Protein AF-0000000075628640 (afdb_homodimer)

Radius of gyration: 27.32 Å; Cα contacts (8 Å, |Δi|>4): 1263; chains: 2; bounding box: 45×86×62 Å

Organism: Aeropyrum pernix (strain ATCC 700893 / DSM 11879 / JCM 9820 / NBRC 100138 / K1) (NCBI:txid272557)

Nearest PDB structures (foldseek):
  4u9w-assembly4_D  TM=6.498E-01  e=2.658E-06  Homo sapiens
  9f5q-assembly2_B  TM=6.440E-01  e=1.172E-05  Trypanosoma brucei brucei TREU927
  9f5q-assembly1_A  TM=6.457E-01  e=1.411E-05  Trypanosoma brucei brucei TREU927
  4ua3-assembly2_B  TM=6.164E-01  e=1.502E-05  Schizosaccharomyces pombe 972h-
  4ua3-assembly1_A  TM=5.514E-01  e=2.315E-05  Schizosaccharomyces pombe 972h-

Solvent-accessible surface area (backbone atoms only — not comparable to full-atom values): 29531 Å² total; per-residue (Å²): 136,69,75,48,69,46,81,54,80,49,43,68,58,42,44,49,40,36,51,33,39,29,55,33,66,67,44,86,50,41,57,73,28,66,20,44,63,57,54,55,48,25,51,78,52,45,28,48,37,37,36,30,25,48,94,85,38,74,49,26,29,34,36,32,35,49,22,59,46,76,92,70,27,28,32,38,48,74,46,73,28,43,25,72,95,47,55,96,68,51,53,67,55,52,50,51,53,50,48,49,53,55,41,45,74,73,73,34,52,34,34,32,37,71,45,47,68,49,37,32,64,55,38,31,46,43,16,36,40,52,30,19,31,36,69,46,76,37,77,43,58,57,28,88,43,88,46,87,78,29,50,90,59,48,33,45,26,32,41,37,39,31,46,64,78,29,54,29,19,53,33,14,65,70,67,72,48,76,73,62,43,48,60,49,36,34,74,75,60,50,32,31,51,37,24,33,75,36,96,83,78,41,69,36,80,44,92,73,53,80,85,46,52,26,36,30,35,42,32,50,68,40,48,62,54,41,28,73,74,66,27,64,68,52,37,38,50,40,47,54,49,44,49,52,35,51,50,52,41,33,74,69,48,26,31,39,53,32,34,36,36,35,98,86,68,49,34,28,41,32,27,34,59,56,57,67,68,43,50,37,63,41,63,44,97,83,59,121,136,70,75,48,69,45,81,54,80,49,45,68,57,42,42,48,41,35,51,31,41,28,56,34,65,67,44,87,49,41,56,73,27,66,19,44,61,56,55,55,48,25,50,79,53,45,27,48,37,36,36,30,25,49,94,84,38,74,46,26,28,34,36,32,35,48,24,60,45,77,93,68,28,29,33,39,50,73,47,74,28,43,25,72,95,48,54,96,67,52,53,66,56,52,50,50,52,50,49,47,52,56,41,44,74,72,71,33,53,34,34,32,35,72,47,48,66,49,36,31,63,55,38,31,46,43,15,37,41,53,30,20,31,36,69,46,76,38,78,41,59,58,29,86,42,87,48,86,81,31,49,90,59,47,33,46,27,32,42,37,40,31,48,62,79,30,54,29,19,51,33,14,64,69,65,73,48,78,72,62,44,47,62,49,35,34,74,75,60,50,30,31,51,36,24,34,77,37,97,83,77,42,70,36,81,43,92,69,54,81,86,49,53,26,37,30,36,42,32,48,69,39,46,63,54,40,28,72,74,65,29,65,68,52,36,39,48,41,48,54,49,43,49,52,36,52,50,52,40,36,75,71,48,26,31,38,52,31,35,37,34,35,97,86,68,49,34,28,40,32,28,33,58,56,56,67,68,42,48,36,62,41,61,44,95,85,58,121

Structure (mmCIF, N/CA/C/O backbone):
data_AF-0000000075628640-model_v1
#
loop_
_entity.id
_entity.type
_entity.pdbx_description
1 polymer 'N-acetyltransferase domain-containing protein'
#
loop_
_atom_site.group_PDB
_atom_site.id
_atom_site.type_symbol
_atom_site.label_atom_id
_atom_site.label_alt_id
_atom_site.label_comp_id
_atom_site.label_asym_id
_atom_site.label_entity_id
_atom_site.label_seq_id
_atom_site.pdbx_PDB_ins_code
_atom_site.Cartn_x
_atom_site.Cartn_y
_atom_site.Cartn_z
_atom_site.occupancy
_atom_site.B_iso_or_equiv
_atom_site.auth_seq_id
_atom_site.auth_comp_id
_atom_site.auth_asym_id
_atom_site.auth_atom_id
_atom_site.pdbx_PDB_model_num
ATOM 1 N N . MET A 1 1 ? -14.461 -26.312 12.805 1 83.38 1 MET A N 1
ATOM 2 C CA . MET A 1 1 ? -13.898 -25.031 13.227 1 83.38 1 MET A CA 1
ATOM 3 C C . MET A 1 1 ? -14.531 -23.875 12.453 1 83.38 1 MET A C 1
ATOM 5 O O . MET A 1 1 ? -14.641 -23.922 11.227 1 83.38 1 MET A O 1
ATOM 9 N N . GLU A 1 2 ? -15.07 -22.953 13.195 1 91.81 2 GLU A N 1
ATOM 10 C CA . GLU A 1 2 ? -15.75 -21.844 12.539 1 91.81 2 GLU A CA 1
ATOM 11 C C . GLU A 1 2 ? -14.812 -20.656 12.336 1 91.81 2 GLU A C 1
ATOM 13 O O . GLU A 1 2 ? -14.148 -20.219 13.273 1 91.81 2 GLU A O 1
ATOM 18 N N . VAL A 1 3 ? -14.656 -20.266 11.133 1 96.94 3 VAL A N 1
ATOM 19 C CA . VAL A 1 3 ? -13.82 -19.125 10.781 1 96.94 3 VAL A CA 1
ATOM 20 C C . VAL A 1 3 ? -14.703 -17.906 10.469 1 96.94 3 VAL A C 1
ATOM 22 O O . VAL A 1 3 ? -15.617 -18 9.648 1 96.94 3 VAL A O 1
ATOM 25 N N . VAL A 1 4 ? -14.5 -16.828 11.18 1 97.81 4 VAL A N 1
ATOM 26 C CA . VAL A 1 4 ? -15.195 -15.578 10.906 1 97.81 4 VAL A CA 1
ATOM 27 C C . VAL A 1 4 ? -14.234 -14.586 10.25 1 97.81 4 VAL A C 1
ATOM 29 O O . VAL A 1 4 ? -13.156 -14.312 10.781 1 97.81 4 VAL A O 1
ATOM 32 N N . VAL A 1 5 ? -14.648 -14.086 9.117 1 98.62 5 VAL A N 1
ATOM 33 C CA . VAL A 1 5 ? -13.82 -13.102 8.422 1 98.62 5 VAL A CA 1
ATOM 34 C C . VAL A 1 5 ? -14.516 -11.75 8.406 1 98.62 5 VAL A C 1
ATOM 36 O O . VAL A 1 5 ? -15.711 -11.664 8.102 1 98.62 5 VAL A O 1
ATOM 39 N N . ARG A 1 6 ? -13.773 -10.68 8.734 1 97.88 6 ARG A N 1
ATOM 40 C CA . ARG A 1 6 ? -14.391 -9.359 8.672 1 97.88 6 ARG A CA 1
ATOM 41 C C . ARG A 1 6 ? -13.367 -8.289 8.328 1 97.88 6 ARG A C 1
ATOM 43 O O . ARG A 1 6 ? -12.156 -8.539 8.383 1 97.88 6 ARG A O 1
ATOM 50 N N . ARG A 1 7 ? -13.906 -7.125 8.016 1 98.38 7 ARG A N 1
ATOM 51 C CA . ARG A 1 7 ? -13.078 -5.957 7.73 1 98.38 7 ARG A CA 1
ATOM 52 C C . ARG A 1 7 ? -12.406 -5.441 9 1 98.38 7 ARG A C 1
ATOM 54 O O . ARG A 1 7 ? -13.016 -5.445 10.07 1 98.38 7 ARG A O 1
ATOM 61 N N . LEU A 1 8 ? -11.18 -5.059 8.805 1 98.44 8 LEU A N 1
ATOM 62 C CA . LEU A 1 8 ? -10.445 -4.441 9.906 1 98.44 8 LEU A CA 1
ATOM 63 C C . LEU A 1 8 ? -10.281 -2.941 9.672 1 98.44 8 LEU A C 1
ATOM 65 O O . LEU A 1 8 ? -10.008 -2.508 8.547 1 98.44 8 LEU A O 1
ATOM 69 N N . SER A 1 9 ? -10.484 -2.129 10.75 1 95.5 9 SER A N 1
ATOM 70 C CA . SER A 1 9 ? -10.258 -0.691 10.664 1 95.5 9 SER A CA 1
ATOM 71 C C . SER A 1 9 ? -9.656 -0.147 11.953 1 95.5 9 SER A C 1
ATOM 73 O O . SER A 1 9 ? -9.109 0.96 11.977 1 95.5 9 SER A O 1
ATOM 75 N N . ASP A 1 10 ? -9.734 -0.906 12.969 1 94.69 10 ASP A N 1
ATOM 76 C CA . ASP A 1 10 ? -9.219 -0.499 14.273 1 94.69 10 ASP A CA 1
ATOM 77 C C . ASP A 1 10 ? -7.695 -0.611 14.32 1 94.69 10 ASP A C 1
ATOM 79 O O . ASP A 1 10 ? -7.133 -1.646 13.961 1 94.69 10 ASP A O 1
ATOM 83 N N . PRO A 1 11 ? -7.02 0.416 14.812 1 93.62 11 PRO A N 1
ATOM 84 C CA . PRO A 1 11 ? -5.555 0.401 14.828 1 93.62 11 PRO A CA 1
ATOM 85 C C . PRO A 1 11 ? -4.98 -0.78 15.609 1 93.62 11 PRO A C 1
ATOM 87 O O . PRO A 1 11 ? -3.949 -1.335 15.219 1 93.62 11 PRO A O 1
ATOM 90 N N . VAL A 1 12 ? -5.594 -1.162 16.641 1 92.62 12 VAL A N 1
ATOM 91 C CA . VAL A 1 12 ? -5.113 -2.279 17.438 1 92.62 12 VAL A CA 1
ATOM 92 C C . VAL A 1 12 ? -5.207 -3.574 16.625 1 92.62 12 VAL A C 1
ATOM 94 O O . VAL A 1 12 ? -4.27 -4.375 16.625 1 92.62 12 VAL A O 1
ATOM 97 N N . GLU A 1 13 ? -6.336 -3.711 15.969 1 95.94 13 GLU A N 1
ATOM 98 C CA . GLU A 1 13 ? -6.516 -4.906 15.148 1 95.94 13 GLU A CA 1
ATOM 99 C C . GLU A 1 13 ? -5.562 -4.906 13.961 1 95.94 13 GLU A C 1
ATOM 101 O O . GLU A 1 13 ? -5.102 -5.965 13.523 1 95.94 13 GLU A O 1
ATOM 106 N N . LEU A 1 14 ? -5.316 -3.758 13.438 1 96.75 14 LEU A N 1
ATOM 107 C CA . LEU A 1 14 ? -4.383 -3.664 12.32 1 96.75 14 LEU A CA 1
ATOM 108 C C . LEU A 1 14 ? -2.975 -4.047 12.758 1 96.75 14 LEU A C 1
ATOM 110 O O . LEU A 1 14 ? -2.242 -4.699 12.008 1 96.75 14 LEU A O 1
ATOM 114 N N . GLU A 1 15 ? -2.604 -3.668 13.922 1 93.81 15 GLU A N 1
ATOM 115 C CA . GLU A 1 15 ? -1.326 -4.105 14.484 1 93.81 15 GLU A CA 1
ATOM 116 C C . GLU A 1 15 ? -1.285 -5.621 14.648 1 93.81 15 GLU A C 1
ATOM 118 O O . GLU A 1 15 ? -0.263 -6.25 14.375 1 93.81 15 GLU A O 1
ATOM 123 N N . GLU A 1 16 ? -2.385 -6.145 15.086 1 95.5 16 GLU A N 1
ATOM 124 C CA . GLU A 1 16 ? -2.473 -7.594 15.219 1 95.5 16 GLU A CA 1
ATOM 125 C C . GLU A 1 16 ? -2.322 -8.281 13.859 1 95.5 16 GLU A C 1
ATOM 127 O O . GLU A 1 16 ? -1.689 -9.336 13.758 1 95.5 16 GLU A O 1
ATOM 132 N N . ALA A 1 17 ? -2.936 -7.711 12.875 1 97 17 ALA A N 1
ATOM 133 C CA . ALA A 1 17 ? -2.822 -8.266 11.531 1 97 17 ALA A CA 1
ATOM 134 C C . ALA A 1 17 ? -1.366 -8.312 11.078 1 97 17 ALA A C 1
ATOM 136 O O . ALA A 1 17 ? -0.948 -9.273 10.422 1 97 17 ALA A O 1
ATOM 137 N N . VAL A 1 18 ? -0.609 -7.281 11.414 1 94.81 18 VAL A N 1
ATOM 138 C CA . VAL A 1 18 ? 0.812 -7.242 11.078 1 94.81 18 VAL A CA 1
ATOM 139 C C . VAL A 1 18 ? 1.533 -8.406 11.758 1 94.81 18 VAL A C 1
ATOM 141 O O . VAL A 1 18 ? 2.33 -9.102 11.125 1 94.81 18 VAL A O 1
ATOM 144 N N . GLU A 1 19 ? 1.221 -8.641 12.992 1 93.69 19 GLU A N 1
ATOM 145 C CA . GLU A 1 19 ? 1.833 -9.742 13.727 1 93.69 19 GLU A CA 1
ATOM 146 C C . GLU A 1 19 ? 1.455 -11.094 13.125 1 93.69 19 GLU A C 1
ATOM 148 O O . GLU A 1 19 ? 2.275 -12.008 13.078 1 93.69 19 GLU A O 1
ATOM 153 N N . VAL A 1 20 ? 0.235 -11.188 12.719 1 95.75 20 VAL A N 1
ATOM 154 C CA . VAL A 1 20 ? -0.221 -12.406 12.07 1 95.75 20 VAL A CA 1
ATOM 155 C C . VAL A 1 20 ? 0.591 -12.648 10.797 1 95.75 20 VAL A C 1
ATOM 157 O O . VAL A 1 20 ? 1.034 -13.773 10.539 1 95.75 20 VAL A O 1
ATOM 160 N N . HIS A 1 21 ? 0.769 -11.602 10 1 93.94 21 HIS A N 1
ATOM 161 C CA . HIS A 1 21 ? 1.575 -11.734 8.789 1 93.94 21 HIS A CA 1
ATOM 162 C C . HIS A 1 21 ? 3.012 -12.117 9.125 1 93.94 21 HIS A C 1
ATOM 164 O O . HIS A 1 21 ? 3.613 -12.953 8.438 1 93.94 21 HIS A O 1
ATOM 170 N N . ALA A 1 22 ? 3.537 -11.516 10.164 1 91.12 22 ALA A N 1
ATOM 171 C CA . ALA A 1 22 ? 4.895 -11.852 10.594 1 91.12 22 ALA A CA 1
ATOM 172 C C . ALA A 1 22 ? 5.008 -13.328 10.945 1 91.12 22 ALA A C 1
ATOM 174 O O . ALA A 1 22 ? 5.957 -14.008 10.531 1 91.12 22 ALA A O 1
ATOM 175 N N . ARG A 1 23 ? 4.039 -13.828 11.648 1 89.88 23 ARG A N 1
ATOM 176 C CA . ARG A 1 23 ? 4.039 -15.234 12.062 1 89.88 23 ARG A CA 1
ATOM 177 C C . ARG A 1 23 ? 3.795 -16.156 10.867 1 89.88 23 ARG A C 1
ATOM 179 O O . ARG A 1 23 ? 4.375 -17.234 10.789 1 89.88 23 ARG A O 1
ATOM 186 N N . ALA A 1 24 ? 2.932 -15.766 10.008 1 88.25 24 ALA A N 1
ATOM 187 C CA . ALA A 1 24 ? 2.555 -16.578 8.859 1 88.25 24 ALA A CA 1
ATOM 188 C C . ALA A 1 24 ? 3.746 -16.797 7.93 1 88.25 24 ALA A C 1
ATOM 190 O O . ALA A 1 24 ? 3.895 -17.875 7.348 1 88.25 24 ALA A O 1
ATOM 191 N N . TRP A 1 25 ? 4.566 -15.812 7.824 1 76.94 25 TRP A N 1
ATOM 192 C CA . TRP A 1 25 ? 5.637 -15.898 6.84 1 76.94 25 TRP A CA 1
ATOM 193 C C . TRP A 1 25 ? 6.977 -16.188 7.512 1 76.94 25 TRP A C 1
ATOM 195 O O . TRP A 1 25 ? 8.008 -16.266 6.844 1 76.94 25 TRP A O 1
ATOM 205 N N . GLY A 1 26 ? 6.84 -16.5 8.766 1 67.75 26 GLY A N 1
ATOM 206 C CA . GLY A 1 26 ? 8.016 -16.922 9.5 1 67.75 26 GLY A CA 1
ATOM 207 C C . GLY A 1 26 ? 9.094 -15.859 9.562 1 67.75 26 GLY A C 1
ATOM 208 O O . GLY A 1 26 ? 10.281 -16.172 9.688 1 67.75 26 GLY A O 1
ATOM 209 N N . SER A 1 27 ? 8.75 -14.68 9.195 1 60.69 27 SER A N 1
ATOM 210 C CA . SER A 1 27 ? 9.789 -13.664 9.055 1 60.69 27 SER A CA 1
ATOM 211 C C . SER A 1 27 ? 10.172 -13.07 10.406 1 60.69 27 SER A C 1
ATOM 213 O O . SER A 1 27 ? 9.305 -12.688 11.195 1 60.69 27 SER A O 1
ATOM 215 N N . ARG A 1 28 ? 11.312 -13.438 10.789 1 61.5 28 ARG A N 1
ATOM 216 C CA . ARG A 1 28 ? 11.875 -12.727 11.93 1 61.5 28 ARG A CA 1
ATOM 217 C C . ARG A 1 28 ? 12.375 -11.352 11.523 1 61.5 28 ARG A C 1
ATOM 219 O O . ARG A 1 28 ? 12.766 -10.547 12.383 1 61.5 28 ARG A O 1
ATOM 226 N N . ASP A 1 29 ? 12.258 -11.188 10.25 1 69.31 29 ASP A N 1
ATOM 227 C CA . ASP A 1 29 ? 12.727 -9.898 9.75 1 69.31 29 ASP A CA 1
ATOM 228 C C . ASP A 1 29 ? 11.547 -9 9.367 1 69.31 29 ASP A C 1
ATOM 230 O O . ASP A 1 29 ? 10.898 -9.227 8.344 1 69.31 29 ASP A O 1
ATOM 234 N N . TYR A 1 30 ? 11.312 -8.102 10.125 1 74.19 30 TYR A N 1
ATOM 235 C CA . TYR A 1 30 ? 10.195 -7.188 9.938 1 74.19 30 TYR A CA 1
ATOM 236 C C . T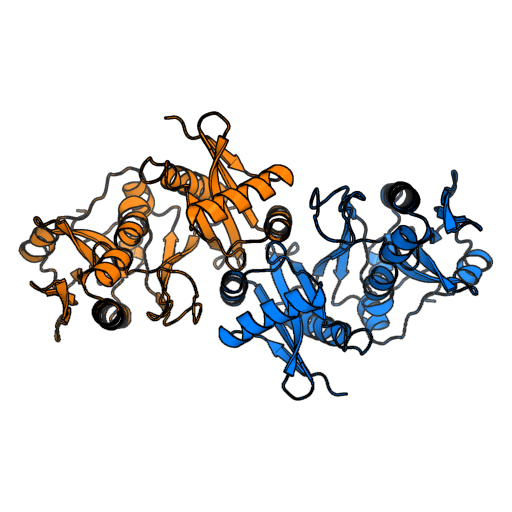YR A 1 30 ? 10.391 -6.324 8.695 1 74.19 30 TYR A C 1
ATOM 238 O O . TYR A 1 30 ? 9.461 -5.656 8.242 1 74.19 30 TYR A O 1
ATOM 246 N N . ARG A 1 31 ? 11.492 -6.496 8.039 1 78 31 ARG A N 1
ATOM 247 C CA . ARG A 1 31 ? 11.758 -5.801 6.781 1 78 31 ARG A CA 1
ATOM 248 C C . ARG A 1 31 ? 10.859 -6.32 5.664 1 78 31 ARG A C 1
ATOM 250 O O . ARG A 1 31 ? 10.711 -5.676 4.625 1 78 31 ARG A O 1
ATOM 257 N N . GLU A 1 32 ? 10.219 -7.352 5.996 1 84.06 32 GLU A N 1
ATOM 258 C CA . GLU A 1 32 ? 9.406 -7.961 4.949 1 84.06 32 GLU A CA 1
ATOM 259 C C . GLU A 1 32 ? 7.926 -7.941 5.328 1 84.06 32 GLU A C 1
ATOM 261 O O . GLU A 1 32 ? 7.09 -8.508 4.617 1 84.06 32 GLU A O 1
ATOM 266 N N . VAL A 1 33 ? 7.707 -7.402 6.453 1 89.75 33 VAL A N 1
ATOM 267 C CA . VAL A 1 33 ? 6.332 -7.359 6.938 1 89.75 33 VAL A CA 1
ATOM 268 C C . VAL A 1 33 ? 5.766 -5.953 6.758 1 89.75 33 VAL A C 1
ATOM 270 O O . VAL A 1 33 ? 6.48 -4.961 6.914 1 89.75 33 VAL A O 1
ATOM 273 N N . VAL A 1 34 ? 4.582 -5.84 6.434 1 93.31 34 VAL A N 1
ATOM 274 C CA . VAL A 1 34 ? 3.92 -4.555 6.242 1 93.31 34 VAL A CA 1
ATOM 275 C C . VAL A 1 34 ? 3.881 -3.791 7.562 1 93.31 34 VAL A C 1
ATOM 277 O O . VAL A 1 34 ? 3.65 -4.379 8.625 1 93.31 34 VAL A O 1
ATOM 280 N N . ALA A 1 35 ? 4.023 -2.52 7.445 1 92.31 35 ALA A N 1
ATOM 281 C CA . ALA A 1 35 ? 3.898 -1.66 8.617 1 92.31 35 ALA A CA 1
ATOM 282 C C . ALA A 1 35 ? 2.434 -1.367 8.93 1 92.31 35 ALA A C 1
ATOM 284 O O . ALA A 1 35 ? 1.623 -1.18 8.023 1 92.31 35 ALA A O 1
ATOM 285 N N . PRO A 1 36 ? 2.105 -1.245 10.219 1 93.06 36 PRO A N 1
ATOM 286 C CA . PRO A 1 36 ? 0.71 -1.001 10.594 1 93.06 36 PRO A CA 1
ATOM 287 C C . PRO A 1 36 ? 0.158 0.294 10 1 93.06 36 PRO A C 1
ATOM 289 O O . PRO A 1 36 ? -1.02 0.358 9.633 1 93.06 36 PRO A O 1
ATOM 292 N N . HIS A 1 37 ? 0.942 1.336 9.914 1 93.5 37 HIS A N 1
ATOM 293 C CA . HIS A 1 37 ? 0.464 2.623 9.422 1 93.5 37 HIS A CA 1
ATOM 294 C C . HIS A 1 37 ? 0.093 2.549 7.945 1 93.5 37 HIS A C 1
ATOM 296 O O . HIS A 1 37 ? -0.766 3.301 7.477 1 93.5 37 HIS A O 1
ATOM 302 N N . ILE A 1 38 ? 0.708 1.641 7.246 1 96.25 38 ILE A N 1
ATOM 303 C CA . ILE A 1 38 ? 0.355 1.446 5.844 1 96.25 38 ILE A CA 1
ATOM 304 C C . ILE A 1 38 ? -1.024 0.798 5.742 1 96.25 38 ILE A C 1
ATOM 306 O O . ILE A 1 38 ? -1.852 1.208 4.926 1 96.25 38 ILE A O 1
ATOM 310 N N . LEU A 1 39 ? -1.256 -0.191 6.609 1 97.62 39 LEU A N 1
ATOM 311 C CA . LEU A 1 39 ? -2.574 -0.814 6.629 1 97.62 39 LEU A CA 1
ATOM 312 C C . LEU A 1 39 ? -3.652 0.208 6.977 1 97.62 39 LEU A C 1
ATOM 314 O O . LEU A 1 39 ? -4.719 0.225 6.355 1 97.62 39 LEU A O 1
ATOM 318 N N . ARG A 1 40 ? -3.369 1.028 7.93 1 96.88 40 ARG A N 1
ATOM 319 C CA . ARG A 1 40 ? -4.328 2.053 8.328 1 96.88 40 ARG A CA 1
ATOM 320 C C . ARG A 1 40 ? -4.613 3.018 7.184 1 96.88 40 ARG A C 1
ATOM 322 O O . ARG A 1 40 ? -5.766 3.381 6.945 1 96.88 40 ARG A O 1
ATOM 329 N N . ALA A 1 41 ? -3.568 3.408 6.52 1 97.56 41 ALA A N 1
ATOM 330 C CA . ALA A 1 41 ? -3.719 4.305 5.375 1 97.56 41 ALA A CA 1
ATOM 331 C C . ALA A 1 41 ? -4.539 3.648 4.27 1 97.56 41 ALA A C 1
ATOM 333 O O . ALA A 1 41 ? -5.383 4.297 3.646 1 97.56 41 ALA A O 1
ATOM 334 N N . LEU A 1 42 ? -4.305 2.375 4.031 1 97.88 42 LEU A N 1
ATOM 335 C CA . LEU A 1 42 ? -5.051 1.652 3.006 1 97.88 42 LEU A CA 1
ATOM 336 C C . LEU A 1 42 ? -6.539 1.616 3.34 1 97.88 42 LEU A C 1
ATOM 338 O O . LEU A 1 42 ? -7.379 1.839 2.465 1 97.88 42 LEU A O 1
ATOM 342 N N . VAL A 1 43 ? -6.855 1.368 4.547 1 97.38 43 VAL A N 1
ATOM 343 C CA . VAL A 1 43 ? -8.242 1.263 4.984 1 97.38 43 VAL A CA 1
ATOM 344 C C . VAL A 1 43 ? -9.008 2.529 4.602 1 97.38 43 VAL A C 1
ATOM 346 O O . VAL A 1 43 ? -10.117 2.455 4.074 1 97.38 43 VAL A O 1
ATOM 349 N N . ASP A 1 44 ? -8.383 3.67 4.738 1 97 44 ASP A N 1
ATOM 350 C CA . ASP A 1 44 ? -9.055 4.945 4.5 1 97 44 ASP A CA 1
ATOM 351 C C . ASP A 1 44 ? -8.914 5.379 3.045 1 97 44 ASP A C 1
ATOM 353 O O . ASP A 1 44 ? -9.617 6.285 2.59 1 97 44 ASP A O 1
ATOM 357 N N . ASN A 1 45 ? -7.984 4.734 2.393 1 97.81 45 ASN A N 1
ATOM 358 C CA . ASN A 1 45 ? -7.625 5.289 1.092 1 97.81 45 ASN A CA 1
ATOM 359 C C . ASN A 1 45 ? -7.535 4.199 0.026 1 97.81 45 ASN A C 1
ATOM 361 O O . ASN A 1 45 ? -6.5 4.047 -0.626 1 97.81 45 ASN A O 1
ATOM 365 N N . GLY A 1 46 ? -8.594 3.473 -0.153 1 97.31 46 GLY A N 1
ATOM 366 C CA . GLY A 1 46 ? -8.758 2.641 -1.336 1 97.31 46 GLY A CA 1
ATOM 367 C C . GLY A 1 46 ? -8.281 1.215 -1.132 1 97.31 46 GLY A C 1
ATOM 368 O O . GLY A 1 46 ? -8.039 0.49 -2.1 1 97.31 46 GLY A O 1
ATOM 369 N N . GLY A 1 47 ? -8.031 0.822 0.118 1 97.94 47 GLY A N 1
ATOM 370 C CA . GLY A 1 47 ? -7.598 -0.542 0.38 1 97.94 47 GLY A CA 1
ATOM 371 C C . GLY A 1 47 ? -8.656 -1.377 1.079 1 97.94 47 GLY A C 1
ATOM 372 O O . GLY A 1 47 ? -9.773 -0.911 1.303 1 97.94 47 GLY A O 1
ATOM 373 N N . LEU A 1 48 ? -8.375 -2.555 1.265 1 98.56 48 LEU A N 1
ATOM 374 C CA . LEU A 1 48 ? -9.18 -3.545 1.976 1 98.56 48 LEU A CA 1
ATOM 375 C C . LEU A 1 48 ? -8.297 -4.426 2.854 1 98.56 48 LEU A C 1
ATOM 377 O O . LEU A 1 48 ? -7.324 -5.016 2.373 1 98.56 48 LEU A O 1
ATOM 381 N N . VAL A 1 49 ? -8.562 -4.402 4.141 1 98.81 49 VAL A N 1
ATOM 382 C CA . VAL A 1 49 ? -7.875 -5.266 5.094 1 98.81 49 VAL A CA 1
ATOM 383 C C . VAL A 1 49 ? -8.883 -6.188 5.781 1 98.81 49 VAL A C 1
ATOM 385 O O . VAL A 1 49 ? -9.891 -5.723 6.32 1 98.81 49 VAL A O 1
ATOM 388 N N . LEU A 1 50 ? -8.617 -7.461 5.715 1 98.88 50 LEU A N 1
ATOM 389 C CA . LEU A 1 50 ? -9.492 -8.461 6.316 1 98.88 50 LEU A CA 1
ATOM 390 C C . LEU A 1 50 ? -8.75 -9.266 7.375 1 98.88 50 LEU A C 1
ATOM 392 O O . LEU A 1 50 ? -7.555 -9.531 7.238 1 98.88 50 LEU A O 1
ATOM 396 N N . GLY A 1 51 ? -9.438 -9.609 8.414 1 98.81 51 GLY A N 1
ATOM 397 C CA . GLY A 1 51 ? -8.969 -10.547 9.43 1 98.81 51 GLY A CA 1
ATOM 398 C C . GLY A 1 51 ? -9.828 -11.789 9.539 1 98.81 51 GLY A C 1
ATOM 399 O O . GLY A 1 51 ? -11.055 -11.711 9.422 1 98.81 51 GLY A O 1
ATOM 400 N N . ALA A 1 52 ? -9.18 -12.906 9.672 1 98.81 52 ALA A N 1
ATOM 401 C CA . ALA A 1 52 ? -9.859 -14.172 9.938 1 98.81 52 ALA A CA 1
ATOM 402 C C . ALA A 1 52 ? -9.688 -14.594 11.398 1 98.81 52 ALA A C 1
ATOM 404 O O . ALA A 1 52 ? -8.57 -14.648 11.914 1 98.81 52 ALA A O 1
ATOM 405 N N . PHE A 1 53 ? -10.805 -14.922 12.016 1 98.25 53 PHE A N 1
ATOM 406 C CA . PHE A 1 53 ? -10.82 -15.188 13.445 1 98.25 53 PHE A CA 1
ATOM 407 C C . PHE A 1 53 ? -11.336 -16.594 13.734 1 98.25 53 PHE A C 1
ATOM 409 O O . PHE A 1 53 ? -12.297 -17.047 13.109 1 98.25 53 PHE A O 1
ATOM 416 N N . VAL A 1 54 ? -10.656 -17.281 14.648 1 97.12 54 VAL A N 1
ATOM 417 C CA . VAL A 1 54 ? -11.094 -18.547 15.227 1 97.12 54 VAL A CA 1
ATOM 418 C C . VAL A 1 54 ? -11.156 -18.422 16.75 1 97.12 54 VAL A C 1
ATOM 420 O O . VAL A 1 54 ? -10.148 -18.141 17.391 1 97.12 54 VAL A O 1
ATOM 423 N N . GLY A 1 55 ? -12.289 -18.609 17.375 1 94.5 55 GLY A N 1
ATOM 424 C CA . GLY A 1 55 ? -12.453 -18.438 18.797 1 94.5 55 GLY A CA 1
ATOM 425 C C . GLY A 1 55 ? -12.055 -17.047 19.281 1 94.5 55 GLY A C 1
ATOM 426 O O . GLY A 1 55 ? -11.383 -16.906 20.312 1 94.5 55 GLY A O 1
ATOM 427 N N . GLY A 1 56 ? -12.227 -16.062 18.453 1 94.31 56 GLY A N 1
ATOM 428 C CA . GLY A 1 56 ? -11.953 -14.68 18.828 1 94.31 56 GLY A CA 1
ATOM 429 C C . GLY A 1 56 ? -10.516 -14.266 18.578 1 94.31 56 GLY A C 1
ATOM 430 O O . GLY A 1 56 ? -10.172 -13.094 18.703 1 94.31 56 GLY A O 1
ATOM 431 N N . ARG A 1 57 ? -9.75 -15.211 18.188 1 96.44 57 ARG A N 1
ATOM 432 C CA . ARG A 1 57 ? -8.344 -14.922 17.922 1 96.44 57 ARG A CA 1
ATOM 433 C C . ARG A 1 57 ? -8.094 -14.773 16.422 1 96.44 57 ARG A C 1
ATOM 435 O O . ARG A 1 57 ? -8.539 -15.602 15.633 1 96.44 57 ARG A O 1
ATOM 442 N N . MET A 1 58 ? -7.41 -13.688 16.078 1 98.12 58 MET A N 1
ATOM 443 C CA . MET A 1 58 ? -7.051 -13.516 14.672 1 98.12 58 MET A CA 1
ATOM 444 C C . MET A 1 58 ? -5.957 -14.492 14.266 1 98.12 58 MET A C 1
ATOM 446 O O . MET A 1 58 ? -4.875 -14.5 14.859 1 98.12 58 MET A O 1
ATOM 450 N N . VAL A 1 59 ? -6.203 -15.336 13.266 1 98.06 59 VAL A N 1
ATOM 451 C CA . VAL A 1 59 ? -5.262 -16.391 12.898 1 98.06 59 VAL A CA 1
ATOM 452 C C . VAL A 1 59 ? -4.828 -16.203 11.445 1 98.06 59 VAL A C 1
ATOM 454 O O . VAL A 1 59 ? -3.943 -16.922 10.961 1 98.06 59 VAL A O 1
ATOM 457 N N . GLY A 1 60 ? -5.441 -15.297 10.711 1 98.31 60 GLY A N 1
ATOM 458 C CA . GLY A 1 60 ? -5.125 -14.945 9.336 1 98.31 60 GLY A CA 1
ATOM 459 C C . GLY A 1 60 ? -5.496 -13.523 8.984 1 98.31 60 GLY A C 1
ATOM 460 O O . GLY A 1 60 ? -6.312 -12.898 9.672 1 98.31 60 GLY A O 1
ATOM 461 N N . ALA A 1 61 ? -4.879 -13 7.949 1 98.56 61 ALA A N 1
ATOM 462 C CA . ALA A 1 61 ? -5.168 -11.648 7.492 1 98.56 61 ALA A CA 1
ATOM 463 C C . ALA A 1 61 ? -4.82 -11.477 6.016 1 98.56 61 ALA A C 1
ATOM 465 O O . ALA A 1 61 ? -3.98 -12.211 5.484 1 98.56 61 ALA A O 1
ATOM 466 N N . SER A 1 62 ? -5.52 -10.602 5.387 1 98.62 62 SER A N 1
ATOM 467 C CA . SER A 1 62 ? -5.289 -10.25 3.99 1 98.62 62 SER A CA 1
ATOM 468 C C . SER A 1 62 ? -5.402 -8.75 3.768 1 98.62 62 SER A C 1
ATOM 470 O O . SER A 1 62 ? -6.141 -8.062 4.48 1 98.62 62 SER A O 1
ATOM 472 N N . TYR A 1 63 ? -4.605 -8.242 2.818 1 98.69 63 TYR A N 1
ATOM 473 C CA . TYR A 1 63 ? -4.75 -6.832 2.479 1 98.69 63 TYR A CA 1
ATOM 474 C C . TYR A 1 63 ? -4.406 -6.586 1.015 1 98.69 63 TYR A C 1
ATOM 476 O O . TYR A 1 63 ? -3.674 -7.367 0.402 1 98.69 63 TYR A O 1
ATOM 484 N N . GLY A 1 64 ? -4.977 -5.59 0.479 1 98.75 64 GLY A N 1
ATOM 485 C CA . GLY A 1 64 ? -4.812 -5.137 -0.895 1 98.75 64 GLY A CA 1
ATOM 486 C C . GLY A 1 64 ? -5.43 -3.777 -1.154 1 98.75 64 GLY A C 1
ATOM 487 O O . GLY A 1 64 ? -5.848 -3.092 -0.219 1 98.75 64 GLY A O 1
ATOM 488 N N . TRP A 1 65 ? -5.395 -3.387 -2.434 1 98.69 65 TRP A N 1
ATOM 489 C CA . TRP A 1 65 ? -5.934 -2.072 -2.773 1 98.69 65 TRP A CA 1
ATOM 490 C C . TRP A 1 65 ? -6.508 -2.07 -4.188 1 98.69 65 TRP A C 1
ATOM 492 O O . TRP A 1 65 ? -6.129 -2.896 -5.02 1 98.69 65 TRP A O 1
ATOM 502 N N . PHE A 1 66 ? -7.445 -1.207 -4.406 1 98.19 66 PHE A N 1
ATOM 503 C CA . PHE A 1 66 ? -8.07 -1.047 -5.715 1 98.19 66 PHE A CA 1
ATOM 504 C C . PHE A 1 66 ? -7.18 -0.229 -6.641 1 98.19 66 PHE A C 1
ATOM 506 O O . PHE A 1 66 ? -6.527 0.725 -6.207 1 98.19 66 PHE A O 1
ATOM 513 N N . VAL A 1 67 ? -7.164 -0.61 -7.945 1 97.56 67 VAL A N 1
ATOM 514 C CA . VAL A 1 67 ? -6.285 0.007 -8.93 1 97.56 67 VAL A CA 1
ATOM 515 C C . VAL A 1 67 ? -7.098 0.441 -10.148 1 97.56 67 VAL A C 1
ATOM 517 O O . VAL A 1 67 ? -7.934 -0.314 -10.648 1 97.56 67 VAL A O 1
ATOM 520 N N . GLY A 1 68 ? -6.859 1.73 -10.562 1 92.31 68 GLY A N 1
ATOM 521 C CA . GLY A 1 68 ? -7.379 2.162 -11.852 1 92.31 68 GLY A CA 1
ATOM 522 C C . GLY A 1 68 ? -8.82 2.637 -11.781 1 92.31 68 GLY A C 1
ATOM 523 O O . GLY A 1 68 ? -9.352 2.879 -10.695 1 92.31 68 GLY A O 1
ATOM 524 N N . CYS A 1 69 ? -9.273 2.875 -13.008 1 86 69 CYS A N 1
ATOM 525 C CA . CYS A 1 69 ? -10.641 3.361 -13.148 1 86 69 CYS A CA 1
ATOM 526 C C . CYS A 1 69 ? -11.32 2.717 -14.352 1 86 69 CYS A C 1
ATOM 528 O O . CYS A 1 69 ? -10.656 2.135 -15.211 1 86 69 CYS A O 1
ATOM 530 N N . GLY A 1 70 ? -12.578 2.674 -14.312 1 81.69 70 GLY A N 1
ATOM 531 C CA . GLY A 1 70 ? -13.359 2.182 -15.438 1 81.69 70 GLY A CA 1
ATOM 532 C C . GLY A 1 70 ? -13.156 0.702 -15.703 1 81.69 70 GLY A C 1
ATOM 533 O O . GLY A 1 70 ? -13.102 -0.102 -14.773 1 81.69 70 GLY A O 1
ATOM 534 N N . GLU A 1 71 ? -13.094 0.264 -16.953 1 73.81 71 GLU A N 1
ATOM 535 C CA . GLU A 1 71 ? -13.023 -1.136 -17.359 1 73.81 71 GLU A CA 1
ATOM 536 C C . GLU A 1 71 ? -11.688 -1.758 -16.969 1 73.81 71 GLU A C 1
ATOM 538 O O . GLU A 1 71 ? -11.586 -2.975 -16.797 1 73.81 71 GLU A O 1
ATOM 543 N N . GLY A 1 72 ? -10.82 -0.941 -16.719 1 88.19 72 GLY A N 1
ATOM 544 C CA . GLY A 1 72 ? -9.508 -1.466 -16.391 1 88.19 72 GLY A CA 1
ATOM 545 C C . GLY A 1 72 ? -9.25 -1.531 -14.891 1 88.19 72 GLY A C 1
ATOM 546 O O . GLY A 1 72 ? -8.164 -1.93 -14.461 1 88.19 72 GLY A O 1
ATOM 547 N N . ARG A 1 73 ? -10.344 -1.313 -14.188 1 94.88 73 ARG A N 1
ATOM 548 C CA . ARG A 1 73 ? -10.234 -1.298 -12.734 1 94.88 73 ARG A CA 1
ATOM 549 C C . ARG A 1 73 ? -10.117 -2.713 -12.18 1 94.88 73 ARG A C 1
ATOM 551 O O . ARG A 1 73 ? -10.82 -3.623 -12.633 1 94.88 73 ARG A O 1
ATOM 558 N N . TYR A 1 74 ? -9.234 -2.957 -11.219 1 98.44 74 TYR A N 1
ATOM 559 C CA . TYR A 1 74 ? -9.078 -4.246 -10.555 1 98.44 74 TYR A CA 1
ATOM 560 C C . TYR A 1 74 ? -8.609 -4.07 -9.117 1 98.44 74 TYR A C 1
ATOM 562 O O . TYR A 1 74 ? -8.336 -2.947 -8.68 1 98.44 74 TYR A O 1
ATOM 570 N N . PHE A 1 75 ? -8.766 -5.109 -8.398 1 98.69 75 PHE A N 1
ATOM 571 C CA . PHE A 1 75 ? -8.258 -5.152 -7.027 1 98.69 75 PHE A CA 1
ATOM 572 C C . PHE A 1 75 ? -6.934 -5.902 -6.965 1 98.69 75 PHE A C 1
ATOM 574 O O . PHE A 1 75 ? -6.82 -7.023 -7.465 1 98.69 75 PHE A O 1
ATOM 581 N N . TYR A 1 76 ? -5.875 -5.309 -6.449 1 98.81 76 TYR A N 1
ATOM 582 C CA . TYR A 1 76 ? -4.605 -6 -6.25 1 98.81 76 TYR A CA 1
ATOM 583 C C . TYR A 1 76 ? -4.52 -6.586 -4.844 1 98.81 76 TYR A C 1
ATOM 585 O O . TYR A 1 76 ? -4.41 -5.844 -3.863 1 98.81 76 TYR A O 1
ATOM 593 N N . SER A 1 77 ? -4.547 -7.863 -4.715 1 98.75 77 SER A N 1
ATOM 594 C CA . SER A 1 77 ? -4.5 -8.617 -3.465 1 98.75 77 SER A CA 1
ATOM 595 C C . SER A 1 77 ? -3.061 -8.891 -3.039 1 98.75 77 SER A C 1
ATOM 597 O O . SER A 1 77 ? -2.533 -9.977 -3.27 1 98.75 77 SER A O 1
ATOM 599 N N . HIS A 1 78 ? -2.434 -8.055 -2.336 1 98 78 HIS A N 1
ATOM 600 C CA . HIS A 1 78 ? -0.987 -8.07 -2.143 1 98 78 HIS A CA 1
ATOM 601 C C . HIS A 1 78 ? -0.559 -9.25 -1.275 1 98 78 HIS A C 1
ATOM 603 O O . HIS A 1 78 ? 0.403 -9.945 -1.603 1 98 78 HIS A O 1
ATOM 609 N N . ALA A 1 79 ? -1.283 -9.453 -0.117 1 96.56 79 ALA A N 1
ATOM 610 C CA . ALA A 1 79 ? -0.813 -10.539 0.745 1 96.56 79 ALA A CA 1
ATOM 611 C C . ALA A 1 79 ? -1.969 -11.164 1.521 1 96.56 79 ALA A C 1
ATOM 613 O O . ALA A 1 79 ? -2.873 -10.461 1.974 1 96.56 79 ALA A O 1
ATOM 614 N N . THR A 1 80 ? -1.958 -12.398 1.604 1 96.69 80 THR A N 1
ATOM 615 C CA . THR A 1 80 ? -2.795 -13.211 2.479 1 96.69 80 THR A CA 1
ATOM 616 C C . THR A 1 80 ? -1.941 -14.164 3.312 1 96.69 80 THR A C 1
ATOM 618 O O . THR A 1 80 ? -1.158 -14.945 2.766 1 96.69 80 THR A O 1
ATOM 621 N N . GLY A 1 81 ? -2.023 -14 4.605 1 95.06 81 GLY A N 1
ATOM 622 C CA . GLY A 1 81 ? -1.243 -14.836 5.508 1 95.06 81 GLY A CA 1
ATOM 623 C C . GLY A 1 81 ? -2.094 -15.578 6.52 1 95.06 81 GLY A C 1
ATOM 624 O O . GLY A 1 81 ? -3.084 -15.047 7.02 1 95.06 81 GLY A O 1
ATOM 625 N N . VAL A 1 82 ? -1.748 -16.828 6.699 1 96.06 82 VAL A N 1
ATOM 626 C CA . VAL A 1 82 ? -2.377 -17.688 7.707 1 96.06 82 VAL A CA 1
ATOM 627 C C . VAL A 1 82 ? -1.31 -18.266 8.625 1 96.06 82 VAL A C 1
ATOM 629 O O . VAL A 1 82 ? -0.299 -18.797 8.156 1 96.06 82 VAL A O 1
ATOM 632 N N . GLU A 1 83 ? -1.552 -18.203 9.859 1 94.75 83 GLU A N 1
ATOM 633 C CA . GLU A 1 83 ? -0.611 -18.781 10.812 1 94.75 83 GLU A CA 1
ATOM 634 C C . GLU A 1 83 ? -0.444 -20.281 10.594 1 94.75 83 GLU A C 1
ATOM 636 O O . GLU A 1 83 ? -1.403 -20.969 10.242 1 94.75 83 GLU A O 1
ATOM 641 N N . GLU A 1 84 ? 0.741 -20.844 10.844 1 90 84 GLU A N 1
ATOM 642 C CA . GLU A 1 84 ? 1.125 -22.234 10.555 1 90 84 GLU A CA 1
ATOM 643 C C . GLU A 1 84 ? 0.136 -23.219 11.164 1 90 84 GLU A C 1
ATOM 645 O O . GLU A 1 84 ? -0.303 -24.156 10.5 1 90 84 GLU A O 1
ATOM 650 N N . GLY A 1 85 ? -0.301 -23.078 12.352 1 89.81 85 GLY A N 1
ATOM 651 C CA . GLY A 1 85 ? -1.204 -24 13.016 1 89.81 85 GLY A CA 1
ATOM 652 C C . GLY A 1 85 ? -2.602 -24 12.422 1 89.81 85 GLY A C 1
ATOM 653 O O . GLY A 1 85 ? -3.402 -24.906 12.703 1 89.81 85 GLY A O 1
ATOM 654 N N . TYR A 1 86 ? -2.822 -23.125 11.461 1 93.19 86 TYR A N 1
ATOM 655 C CA . TYR A 1 86 ? -4.164 -22.984 10.906 1 93.19 86 TYR A CA 1
ATOM 656 C C . TYR A 1 86 ? -4.145 -23.141 9.391 1 93.19 86 TYR A C 1
ATOM 658 O O . TYR A 1 86 ? -5.176 -22.969 8.727 1 93.19 86 TYR A O 1
ATOM 666 N N . LYS A 1 87 ? -3.018 -23.484 8.891 1 87.81 87 LYS A N 1
ATOM 667 C CA . LYS A 1 87 ? -2.904 -23.719 7.453 1 87.81 87 LYS A CA 1
ATOM 668 C C . LYS A 1 87 ? -3.627 -25 7.047 1 87.81 87 LYS A C 1
ATOM 670 O O . LYS A 1 87 ? -3.764 -25.922 7.848 1 87.81 87 LYS A O 1
ATOM 675 N N . TYR A 1 88 ? -4.129 -24.969 5.859 1 85.62 88 TYR A N 1
ATOM 676 C CA . TYR A 1 88 ? -4.777 -26.125 5.242 1 85.62 88 TYR A CA 1
ATOM 677 C C . TYR A 1 88 ? -6.059 -26.484 5.988 1 85.62 88 TYR A C 1
ATOM 679 O O . TYR A 1 88 ? -6.461 -27.656 6.004 1 85.62 88 TYR A O 1
ATOM 687 N N . ARG A 1 89 ? -6.633 -25.516 6.637 1 88.56 89 ARG A N 1
ATOM 688 C CA . ARG A 1 89 ? -7.879 -25.734 7.367 1 88.56 89 ARG A CA 1
ATOM 689 C C . ARG A 1 89 ? -8.977 -24.797 6.863 1 88.56 89 ARG A C 1
ATOM 691 O O . ARG A 1 89 ? -9.945 -24.531 7.57 1 88.56 89 ARG A O 1
ATOM 698 N N . GLY A 1 90 ? -8.703 -24.203 5.781 1 93.56 90 GLY A N 1
ATOM 699 C CA . GLY A 1 90 ? -9.75 -23.438 5.125 1 93.56 90 GLY A CA 1
ATOM 700 C C . GLY A 1 90 ? -9.68 -21.953 5.43 1 93.56 90 GLY A C 1
ATOM 701 O O . GLY A 1 90 ? -10.477 -21.156 4.906 1 93.56 90 GLY A O 1
ATOM 702 N N . VAL A 1 91 ? -8.812 -21.5 6.238 1 97 91 VAL A N 1
ATOM 703 C CA . VAL A 1 91 ? -8.719 -20.109 6.656 1 97 91 VAL A CA 1
ATOM 704 C C . VAL A 1 91 ? -8.359 -19.234 5.457 1 97 91 VAL A C 1
ATOM 706 O O . VAL A 1 91 ? -8.984 -18.203 5.227 1 97 91 VAL A O 1
ATOM 709 N N . GLY A 1 92 ? -7.383 -19.672 4.688 1 97.44 92 GLY A N 1
ATOM 710 C CA . GLY A 1 92 ? -7.012 -18.938 3.492 1 97.44 92 GLY A CA 1
ATOM 711 C C . GLY A 1 92 ? -8.141 -18.812 2.49 1 97.44 92 GLY A C 1
ATOM 712 O O . GLY A 1 92 ? -8.359 -17.75 1.911 1 97.44 92 GLY A O 1
ATOM 713 N N . PHE A 1 93 ? -8.828 -19.906 2.35 1 97.5 93 PHE A N 1
ATOM 714 C CA . PHE A 1 93 ? -9.969 -19.922 1.444 1 97.5 93 PHE A CA 1
ATOM 715 C C . PHE A 1 93 ? -11.047 -18.953 1.916 1 97.5 93 PHE A C 1
ATOM 717 O O . PHE A 1 93 ? -11.609 -18.203 1.115 1 97.5 93 PHE A O 1
ATOM 724 N N . ALA A 1 94 ? -11.344 -18.969 3.186 1 98 94 ALA A N 1
ATOM 725 C CA . ALA A 1 94 ? -12.352 -18.078 3.752 1 98 94 ALA A CA 1
ATOM 726 C C . ALA A 1 94 ? -11.977 -16.625 3.529 1 98 94 ALA A C 1
ATOM 728 O O . ALA A 1 94 ? -12.836 -15.797 3.209 1 98 94 ALA A O 1
ATOM 729 N N . LEU A 1 95 ? -10.727 -16.297 3.691 1 98.62 95 LEU A N 1
ATOM 730 C CA . LEU A 1 95 ? -10.242 -14.938 3.469 1 98.62 95 LEU A CA 1
ATOM 731 C C . LEU A 1 95 ? -10.445 -14.523 2.016 1 98.62 95 LEU A C 1
ATOM 733 O O . LEU A 1 95 ? -10.969 -13.438 1.745 1 98.62 95 LEU A O 1
ATOM 737 N N . LYS A 1 96 ? -10.086 -15.406 1.119 1 98.69 96 LYS A N 1
ATOM 738 C CA . LYS A 1 96 ? -10.203 -15.078 -0.299 1 98.69 96 LYS A CA 1
ATOM 739 C C . LYS A 1 96 ? -11.672 -15.008 -0.729 1 98.69 96 LYS A C 1
ATOM 741 O O . LYS A 1 96 ? -12.047 -14.164 -1.545 1 98.69 96 LYS A O 1
ATOM 746 N N . ALA A 1 97 ? -12.477 -15.883 -0.198 1 98.12 97 ALA A N 1
ATOM 747 C CA . ALA A 1 97 ? -13.906 -15.836 -0.502 1 98.12 97 ALA A CA 1
ATOM 748 C C . ALA A 1 97 ? -14.523 -14.516 -0.053 1 98.12 97 ALA A C 1
ATOM 750 O O . ALA A 1 97 ? -15.281 -13.898 -0.798 1 98.12 97 ALA A O 1
ATOM 751 N N . ARG A 1 98 ? -14.211 -14.094 1.14 1 98.56 98 ARG A N 1
ATOM 752 C CA . ARG A 1 98 ? -14.711 -12.82 1.635 1 98.56 98 ARG A CA 1
ATOM 753 C C . ARG A 1 98 ? -14.156 -11.656 0.815 1 98.56 98 ARG A C 1
ATOM 755 O O . ARG A 1 98 ? -14.875 -10.695 0.521 1 98.56 98 ARG A O 1
ATOM 762 N N . GLN A 1 99 ? -12.906 -11.773 0.502 1 98.81 99 GLN A N 1
ATOM 763 C CA . GLN A 1 99 ? -12.305 -10.75 -0.344 1 98.81 99 GLN A CA 1
ATOM 764 C C . GLN A 1 99 ? -13.055 -10.625 -1.669 1 98.81 99 GLN A C 1
ATOM 766 O O . GLN A 1 99 ? -13.328 -9.516 -2.127 1 98.81 99 GLN A O 1
ATOM 771 N N . ARG A 1 100 ? -13.375 -11.727 -2.26 1 98.81 100 ARG A N 1
ATOM 772 C CA .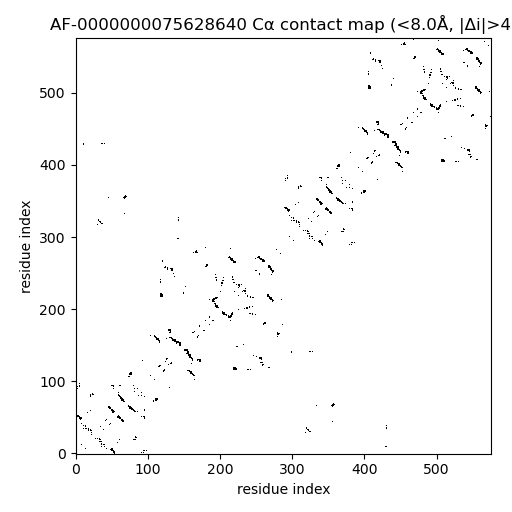 ARG A 1 100 ? -14.156 -11.742 -3.492 1 98.81 100 ARG A CA 1
ATOM 773 C C . ARG A 1 100 ? -15.477 -11.008 -3.311 1 98.81 100 ARG A C 1
ATOM 775 O O . ARG A 1 100 ? -15.844 -10.164 -4.137 1 98.81 100 ARG A O 1
ATOM 782 N N . GLU A 1 101 ? -16.141 -11.312 -2.266 1 98.62 101 GLU A N 1
ATOM 783 C CA . GLU A 1 101 ? -17.438 -10.68 -1.984 1 98.62 101 GLU A CA 1
ATOM 784 C C . GLU A 1 101 ? -17.281 -9.164 -1.866 1 98.62 101 GLU A C 1
ATOM 786 O O . GLU A 1 101 ? -18.062 -8.414 -2.453 1 98.62 101 GLU A O 1
ATOM 791 N N . GLU A 1 102 ? -16.328 -8.758 -1.131 1 98.5 102 GLU A N 1
ATOM 792 C CA . GLU A 1 102 ? -16.109 -7.336 -0.893 1 98.5 102 GLU A CA 1
ATOM 793 C C . GLU A 1 102 ? -15.75 -6.609 -2.186 1 98.5 102 GLU A C 1
ATOM 795 O O . GLU A 1 102 ? -16.234 -5.5 -2.434 1 98.5 102 GLU A O 1
ATOM 800 N N . VAL A 1 103 ? -14.914 -7.203 -2.963 1 98.44 103 VAL A N 1
ATOM 801 C CA . VAL A 1 103 ? -14.445 -6.578 -4.195 1 98.44 103 VAL A CA 1
ATOM 802 C C . VAL A 1 103 ? -15.602 -6.473 -5.191 1 98.44 103 VAL A C 1
ATOM 804 O O . VAL A 1 103 ? -15.773 -5.438 -5.836 1 98.44 103 VAL A O 1
ATOM 807 N N . LEU A 1 104 ? -16.391 -7.496 -5.293 1 98.31 104 LEU A N 1
ATOM 808 C CA . LEU A 1 104 ? -17.562 -7.48 -6.172 1 98.31 104 LEU A CA 1
ATOM 809 C C . LEU A 1 104 ? -18.562 -6.414 -5.734 1 98.31 104 LEU A C 1
ATOM 811 O O . LEU A 1 104 ? -19.172 -5.758 -6.574 1 98.31 104 LEU A O 1
ATOM 815 N N . ARG A 1 105 ? -18.703 -6.281 -4.461 1 97.31 105 ARG A N 1
ATOM 816 C CA . ARG A 1 105 ? -19.609 -5.277 -3.926 1 97.31 105 ARG A CA 1
ATOM 817 C C . ARG A 1 105 ? -19.203 -3.875 -4.363 1 97.31 105 ARG A C 1
ATOM 819 O O . ARG A 1 105 ? -20.062 -2.994 -4.516 1 97.31 105 ARG A O 1
ATOM 826 N N . GLU A 1 106 ? -17.969 -3.713 -4.66 1 94.94 106 GLU A N 1
ATOM 827 C CA . GLU A 1 106 ? -17.469 -2.416 -5.105 1 94.94 106 GLU A CA 1
ATOM 828 C C . GLU A 1 106 ? -17.562 -2.279 -6.621 1 94.94 106 GLU A C 1
ATOM 830 O O . GLU A 1 106 ? -17.062 -1.301 -7.191 1 94.94 106 GLU A O 1
ATOM 835 N N . GLY A 1 107 ? -18.047 -3.268 -7.25 1 95.19 107 GLY A N 1
ATOM 836 C CA . GLY A 1 107 ? -18.25 -3.205 -8.688 1 95.19 107 GLY A CA 1
ATOM 837 C C . GLY A 1 107 ? -17.016 -3.604 -9.484 1 95.19 107 GLY A C 1
ATOM 838 O O . GLY A 1 107 ? -16.891 -3.27 -10.664 1 95.19 107 GLY A O 1
ATOM 839 N N . VAL A 1 108 ? -16.062 -4.195 -8.883 1 97.56 108 VAL A N 1
ATOM 840 C CA . VAL A 1 108 ? -14.828 -4.633 -9.539 1 97.56 108 VAL A CA 1
ATOM 841 C C . VAL A 1 108 ? -14.867 -6.145 -9.75 1 97.56 108 VAL A C 1
ATOM 843 O O . VAL A 1 108 ? -15.156 -6.898 -8.82 1 97.56 108 VAL A O 1
ATOM 846 N N . SER A 1 109 ? -14.508 -6.625 -10.945 1 98.12 109 SER A N 1
ATOM 847 C CA . SER A 1 109 ? -14.719 -8.031 -11.281 1 98.12 109 SER A CA 1
ATOM 848 C C . SER A 1 109 ? -13.391 -8.766 -11.453 1 98.12 109 SER A C 1
ATOM 850 O O . SER A 1 109 ? -13.375 -9.953 -11.773 1 98.12 109 SER A O 1
ATOM 852 N N . LEU A 1 110 ? -12.312 -8.039 -11.242 1 98.69 110 LEU A N 1
ATOM 853 C CA . LEU A 1 110 ? -11 -8.648 -11.414 1 98.69 110 LEU A CA 1
ATOM 854 C C . LEU A 1 110 ? -10.109 -8.375 -10.211 1 98.69 110 LEU A C 1
ATOM 856 O O . LEU A 1 110 ? -10.023 -7.238 -9.742 1 98.69 110 LEU A O 1
ATOM 860 N N . ALA A 1 111 ? -9.555 -9.391 -9.664 1 98.88 111 ALA A N 1
ATOM 861 C CA . ALA A 1 111 ? -8.469 -9.266 -8.695 1 98.88 111 ALA A CA 1
ATOM 862 C C . ALA A 1 111 ? -7.176 -9.875 -9.242 1 98.88 111 ALA A C 1
ATOM 864 O O . ALA A 1 111 ? -7.211 -10.867 -9.969 1 98.88 111 ALA A O 1
ATOM 865 N N . LYS A 1 112 ? -6.086 -9.297 -8.891 1 98.81 112 LYS A N 1
ATOM 866 C CA . LYS A 1 112 ? -4.773 -9.781 -9.312 1 98.81 112 LYS A CA 1
ATOM 867 C C . LYS A 1 112 ? -3.826 -9.914 -8.117 1 98.81 112 LYS A C 1
ATOM 869 O O . LYS A 1 112 ? -3.994 -9.234 -7.109 1 98.81 112 LYS A O 1
ATOM 874 N N . TRP A 1 113 ? -2.918 -10.781 -8.195 1 98.62 113 TRP A N 1
ATOM 875 C CA . TRP A 1 113 ? -1.777 -10.891 -7.293 1 98.62 113 TRP A CA 1
ATOM 876 C C . TRP A 1 113 ? -0.638 -11.664 -7.949 1 98.62 113 TRP A C 1
ATOM 878 O O . TRP A 1 113 ? -0.774 -12.148 -9.07 1 98.62 113 TRP A O 1
ATOM 888 N N . THR A 1 114 ? 0.514 -11.688 -7.277 1 97.69 114 THR A N 1
ATOM 889 C CA . THR A 1 114 ? 1.618 -12.5 -7.777 1 97.69 114 THR A CA 1
ATOM 890 C C . THR A 1 114 ? 1.901 -13.664 -6.836 1 97.69 114 THR A C 1
ATOM 892 O O . THR A 1 114 ? 1.601 -13.594 -5.645 1 97.69 114 THR A O 1
ATOM 895 N N . PHE A 1 115 ? 2.412 -14.734 -7.324 1 95.81 115 PHE A N 1
ATOM 896 C CA . PHE A 1 115 ? 2.898 -15.836 -6.504 1 95.81 115 PHE A CA 1
ATOM 897 C C . PHE A 1 115 ? 4.027 -16.578 -7.207 1 95.81 115 PHE A C 1
ATOM 899 O O . PHE A 1 115 ? 4.238 -16.406 -8.406 1 95.81 115 PHE A O 1
ATOM 906 N N . ASP A 1 116 ? 4.762 -17.281 -6.434 1 93 116 ASP A N 1
ATOM 907 C CA . ASP A 1 116 ? 5.832 -18.125 -6.965 1 93 116 ASP A CA 1
ATOM 908 C C . ASP A 1 116 ? 5.277 -19.453 -7.492 1 93 116 ASP A C 1
ATOM 910 O O . ASP A 1 116 ? 4.777 -20.266 -6.719 1 93 116 ASP A O 1
ATOM 914 N N . PRO A 1 117 ? 5.387 -19.688 -8.719 1 93.25 117 PRO A N 1
ATOM 915 C CA . PRO A 1 117 ? 4.785 -20.906 -9.266 1 93.25 117 PRO A CA 1
ATOM 916 C C . PRO A 1 117 ? 5.5 -22.172 -8.797 1 93.25 117 PRO A C 1
ATOM 918 O O . PRO A 1 117 ? 4.969 -23.281 -8.945 1 93.25 117 PRO A O 1
ATOM 921 N N . LEU A 1 118 ? 6.707 -22.031 -8.18 1 92.62 118 LEU A N 1
ATOM 922 C CA . LEU A 1 118 ? 7.449 -23.188 -7.719 1 92.62 118 LEU A CA 1
ATOM 923 C C . LEU A 1 118 ? 6.852 -23.734 -6.426 1 92.62 118 LEU A C 1
ATOM 925 O O . LEU A 1 118 ? 7.172 -24.859 -6.008 1 92.62 118 LEU A O 1
ATOM 929 N N . GLN A 1 119 ? 6.094 -22.953 -5.836 1 88.5 119 GLN A N 1
ATOM 930 C CA . GLN A 1 119 ? 5.324 -23.453 -4.699 1 88.5 119 GLN A CA 1
ATOM 931 C C . GLN A 1 119 ? 4.043 -24.141 -5.16 1 88.5 119 GLN A C 1
ATOM 933 O O . GLN A 1 119 ? 3.014 -23.484 -5.34 1 88.5 119 GLN A O 1
ATOM 938 N N . SER A 1 120 ? 4.121 -25.469 -5.281 1 91.5 120 SER A N 1
ATOM 939 C CA . SER A 1 120 ? 3.078 -26.219 -5.961 1 91.5 120 SER A CA 1
ATOM 940 C C . SER A 1 120 ? 1.738 -26.094 -5.242 1 91.5 120 SER A C 1
ATOM 942 O O . SER A 1 120 ? 0.688 -26.016 -5.883 1 91.5 120 SER A O 1
ATOM 944 N N . LEU A 1 121 ? 1.777 -26.031 -3.943 1 89.25 121 LEU A N 1
ATOM 945 C CA . LEU A 1 121 ? 0.519 -25.953 -3.209 1 89.25 121 LEU A CA 1
ATOM 946 C C . LEU A 1 121 ? -0.11 -24.562 -3.354 1 89.25 121 LEU A C 1
ATOM 948 O O . LEU A 1 121 ? -1.334 -24.438 -3.293 1 89.25 121 LEU A O 1
ATOM 952 N N . ASN A 1 122 ? 0.703 -23.594 -3.623 1 91.5 122 ASN A N 1
ATOM 953 C CA . ASN A 1 122 ? 0.165 -22.281 -3.957 1 91.5 122 ASN A CA 1
ATOM 954 C C . ASN A 1 122 ? -0.499 -22.281 -5.332 1 91.5 122 ASN A C 1
ATOM 956 O O . ASN A 1 122 ? -1.56 -21.688 -5.512 1 91.5 122 ASN A O 1
ATOM 960 N N . THR A 1 123 ? 0.195 -22.938 -6.203 1 96.62 123 THR A N 1
ATOM 961 C CA . THR A 1 123 ? -0.389 -23.062 -7.535 1 96.62 123 THR A CA 1
ATOM 962 C C . THR A 1 123 ? -1.73 -23.797 -7.469 1 96.62 123 THR A C 1
ATOM 964 O O . THR A 1 123 ? -2.703 -23.359 -8.094 1 96.62 123 THR A O 1
ATOM 967 N N . ARG A 1 124 ? -1.778 -24.875 -6.699 1 96.44 124 ARG A N 1
ATOM 968 C CA . ARG A 1 124 ? -3.027 -25.609 -6.52 1 96.44 124 ARG A CA 1
ATOM 969 C C . ARG A 1 124 ? -4.105 -24.703 -5.922 1 96.44 124 ARG A C 1
ATOM 971 O O . ARG A 1 124 ? -5.23 -24.656 -6.422 1 96.44 124 ARG A O 1
ATOM 978 N N . PHE A 1 125 ? -3.752 -24.047 -4.91 1 96.88 125 PHE A N 1
ATOM 979 C CA . PHE A 1 125 ? -4.699 -23.188 -4.227 1 96.88 125 PHE A CA 1
ATOM 980 C C . PHE A 1 125 ? -5.238 -22.125 -5.176 1 96.88 125 PHE A C 1
ATOM 982 O O . PHE A 1 125 ? -6.453 -21.906 -5.258 1 96.88 125 PHE A O 1
ATOM 989 N N . ASN A 1 126 ? -4.363 -21.438 -5.91 1 98.31 126 ASN A N 1
ATOM 990 C CA . ASN A 1 126 ? -4.727 -20.297 -6.742 1 98.31 126 ASN A CA 1
ATOM 991 C C . ASN A 1 126 ? -5.516 -20.734 -7.977 1 98.31 126 ASN A C 1
ATOM 993 O O . ASN A 1 126 ? -6.543 -20.141 -8.305 1 98.31 126 ASN A O 1
ATOM 997 N N . LEU A 1 127 ? -5.051 -21.781 -8.594 1 98.5 127 LEU A N 1
ATOM 998 C CA . LEU A 1 127 ? -5.66 -22.156 -9.867 1 98.5 127 LEU A CA 1
ATOM 999 C C . LEU A 1 127 ? -6.766 -23.172 -9.664 1 98.5 127 LEU A C 1
ATOM 1001 O O . LEU A 1 127 ? -7.891 -22.984 -10.133 1 98.5 127 LEU A O 1
ATOM 1005 N N . ALA A 1 128 ? -6.5 -24.203 -8.922 1 97.69 128 ALA A N 1
ATOM 1006 C CA . ALA A 1 128 ? -7.445 -25.312 -8.812 1 97.69 128 ALA A CA 1
ATOM 1007 C C . ALA A 1 128 ? -8.57 -24.984 -7.836 1 97.69 128 ALA A C 1
ATOM 1009 O O . ALA A 1 128 ? -9.719 -25.375 -8.047 1 97.69 128 ALA A O 1
ATOM 1010 N N . LYS A 1 129 ? -8.258 -24.297 -6.793 1 97.25 129 LYS A N 1
ATOM 1011 C CA . LYS A 1 129 ? -9.266 -24.031 -5.77 1 97.25 129 LYS A CA 1
ATOM 1012 C C . LYS A 1 129 ? -9.984 -22.703 -6.043 1 97.25 129 LYS A C 1
ATOM 1014 O O . LYS A 1 129 ? -11.219 -22.656 -6.074 1 97.25 129 LYS A O 1
ATOM 1019 N N . LEU A 1 130 ? -9.266 -21.672 -6.289 1 98.44 130 LEU A N 1
ATOM 1020 C CA . LEU A 1 130 ? -9.859 -20.344 -6.414 1 98.44 130 LEU A CA 1
ATOM 1021 C C . LEU A 1 130 ? -10.328 -20.094 -7.844 1 98.44 130 LEU A C 1
ATOM 1023 O O . LEU A 1 130 ? -11.195 -19.25 -8.07 1 98.44 130 LEU A O 1
ATOM 1027 N N . GLY A 1 131 ? -9.688 -20.75 -8.812 1 98.75 131 GLY A N 1
ATOM 1028 C CA . GLY A 1 131 ? -10.062 -20.562 -10.203 1 98.75 131 GLY A CA 1
ATOM 1029 C C . GLY A 1 131 ? -9.367 -19.375 -10.852 1 98.75 131 GLY A C 1
ATOM 1030 O O . GLY A 1 131 ? -9.867 -18.797 -11.812 1 98.75 131 GLY A O 1
ATOM 1031 N N . ALA A 1 132 ? -8.289 -18.938 -10.328 1 98.88 132 ALA A N 1
ATOM 1032 C CA . ALA A 1 132 ? -7.469 -17.938 -11 1 98.88 132 ALA A CA 1
ATOM 1033 C C . ALA A 1 132 ? -6.762 -18.531 -12.219 1 98.88 132 ALA A C 1
ATOM 1035 O O . ALA A 1 132 ? -6.637 -19.75 -12.328 1 98.88 132 ALA A O 1
ATOM 1036 N N . VAL A 1 133 ? -6.34 -17.641 -13.125 1 98.94 133 VAL A N 1
ATOM 1037 C CA . VAL A 1 133 ? -5.504 -18.016 -14.258 1 98.94 133 VAL A CA 1
ATOM 1038 C C . VAL A 1 133 ? -4.285 -17.094 -14.328 1 98.94 133 VAL A C 1
ATOM 1040 O O . VAL A 1 133 ? -4.234 -16.062 -13.656 1 98.94 133 VAL A O 1
ATOM 1043 N N . TYR A 1 134 ? -3.254 -17.531 -15.039 1 98.75 134 TYR A N 1
ATOM 1044 C CA . TYR A 1 134 ? -2.193 -16.547 -15.281 1 98.75 134 TYR A CA 1
ATOM 1045 C C . TYR A 1 134 ? -1.686 -16.656 -16.719 1 98.75 134 TYR A C 1
ATOM 1047 O O . TYR A 1 134 ? -1.694 -17.734 -17.312 1 98.75 134 TYR A O 1
ATOM 1055 N N . ARG A 1 135 ? -1.264 -15.492 -17.203 1 98.69 135 ARG A N 1
ATOM 1056 C CA . ARG A 1 135 ? -0.794 -15.344 -18.578 1 98.69 135 ARG A CA 1
ATOM 1057 C C . ARG A 1 135 ? 0.499 -14.531 -18.625 1 98.69 135 ARG A C 1
ATOM 1059 O O . ARG A 1 135 ? 1.034 -14.273 -19.703 1 98.69 135 ARG A O 1
ATOM 1066 N N . VAL A 1 136 ? 0.951 -14.133 -17.484 1 98.44 136 VAL A N 1
ATOM 1067 C CA . VAL A 1 136 ? 2.143 -13.297 -17.422 1 98.44 136 VAL A CA 1
ATOM 1068 C C . VAL A 1 136 ? 3.135 -13.883 -16.422 1 98.44 136 VAL A C 1
ATOM 1070 O O . VAL A 1 136 ? 2.744 -14.32 -15.336 1 98.44 136 VAL A O 1
ATOM 1073 N N . TYR A 1 137 ? 4.387 -14.016 -16.828 1 98.25 137 TYR A N 1
ATOM 1074 C CA . TYR A 1 137 ? 5.52 -14.406 -16 1 98.25 137 TYR A CA 1
ATOM 1075 C C . TYR A 1 137 ? 6.492 -13.25 -15.812 1 98.25 137 TYR A C 1
ATOM 1077 O O . TYR A 1 137 ? 6.863 -12.586 -16.781 1 98.25 137 TYR A O 1
ATOM 1085 N N . LYS A 1 138 ? 6.809 -12.961 -14.578 1 97.31 138 LYS A N 1
ATOM 1086 C CA . LYS A 1 138 ? 7.762 -11.906 -14.25 1 97.31 138 LYS A CA 1
ATOM 1087 C C . LYS A 1 138 ? 9.055 -12.484 -13.688 1 97.31 138 LYS A C 1
ATOM 1089 O O . LYS A 1 138 ? 9.047 -13.102 -12.617 1 97.31 138 LYS A O 1
ATOM 1094 N N . VAL A 1 139 ? 10.133 -12.258 -14.328 1 95.19 139 VAL A N 1
ATOM 1095 C CA . VAL A 1 139 ? 11.438 -12.766 -13.906 1 95.19 139 VAL A CA 1
ATOM 1096 C C . VAL A 1 139 ? 12.023 -11.859 -12.82 1 95.19 139 VAL A C 1
ATOM 1098 O O . VAL A 1 139 ? 12.055 -10.633 -12.984 1 95.19 139 VAL A O 1
ATOM 1101 N N . ASN A 1 140 ? 12.406 -12.445 -11.688 1 92.56 140 ASN A N 1
ATOM 1102 C CA . ASN A 1 140 ? 13.086 -11.742 -10.602 1 92.56 140 ASN A CA 1
ATOM 1103 C C . ASN A 1 140 ? 12.344 -10.469 -10.211 1 92.56 140 ASN A C 1
ATOM 1105 O O . ASN A 1 140 ? 12.938 -9.398 -10.125 1 92.56 140 ASN A O 1
ATOM 1109 N N . TYR A 1 141 ? 11.078 -10.617 -9.992 1 94.75 141 TYR A N 1
ATOM 1110 C CA . TYR A 1 141 ? 10.125 -9.523 -9.844 1 94.75 141 TYR A CA 1
ATOM 1111 C C . TYR A 1 141 ? 10.484 -8.648 -8.648 1 94.75 141 TYR A C 1
ATOM 1113 O O . TYR A 1 141 ? 10.492 -7.418 -8.75 1 94.75 141 TYR A O 1
ATOM 1121 N N . TYR A 1 142 ? 10.82 -9.234 -7.543 1 92 142 TYR A N 1
ATOM 1122 C CA . TYR A 1 142 ? 11.086 -8.484 -6.324 1 92 142 TYR A CA 1
ATOM 1123 C C . TYR A 1 142 ? 12.586 -8.297 -6.109 1 92 142 TYR A C 1
ATOM 1125 O O . TYR A 1 142 ? 13.008 -7.664 -5.137 1 92 142 TYR A O 1
ATOM 1133 N N . GLY A 1 143 ? 13.461 -8.781 -6.996 1 87.19 143 GLY A N 1
ATOM 1134 C CA . GLY A 1 143 ? 14.898 -8.758 -6.777 1 87.19 143 GLY A CA 1
ATOM 1135 C C . GLY A 1 143 ? 15.359 -9.766 -5.734 1 87.19 143 GLY A C 1
ATOM 1136 O O . GLY A 1 143 ? 14.797 -10.852 -5.625 1 87.19 143 GLY A O 1
ATOM 1137 N N . GLU A 1 144 ? 16.5 -9.414 -5.105 1 75.38 144 GLU A N 1
ATOM 1138 C CA . GLU A 1 144 ? 17.047 -10.32 -4.094 1 75.38 144 GLU A CA 1
ATOM 1139 C C . GLU A 1 144 ? 16.203 -10.305 -2.828 1 75.38 144 GLU A C 1
ATOM 1141 O O . GLU A 1 144 ? 15.914 -9.242 -2.273 1 75.38 144 GLU A O 1
ATOM 1146 N N . MET A 1 145 ? 15.656 -11.43 -2.621 1 69.25 145 MET A N 1
ATOM 1147 C CA . MET A 1 145 ? 14.867 -11.562 -1.399 1 69.25 145 MET A CA 1
ATOM 1148 C C . MET A 1 145 ? 15.625 -12.352 -0.341 1 69.25 145 MET A C 1
ATOM 1150 O O . MET A 1 145 ? 16.422 -13.234 -0.671 1 69.25 145 MET A O 1
ATOM 1154 N N . THR A 1 146 ? 15.594 -11.82 0.808 1 62.22 146 THR A N 1
ATOM 1155 C CA . THR A 1 146 ? 16.359 -12.422 1.893 1 62.22 146 THR A CA 1
ATOM 1156 C C . THR A 1 146 ? 15.539 -13.484 2.611 1 62.22 146 THR A C 1
ATOM 1158 O O . THR A 1 146 ? 16 -14.078 3.59 1 62.22 146 THR A O 1
ATOM 1161 N N . ASP A 1 147 ? 14.43 -13.742 2.031 1 60.09 147 ASP A N 1
ATOM 1162 C CA . ASP A 1 147 ? 13.625 -14.758 2.699 1 60.09 147 ASP A CA 1
ATOM 1163 C C . ASP A 1 147 ? 14.172 -16.156 2.418 1 60.09 147 ASP A C 1
ATOM 1165 O O . ASP A 1 147 ? 14.977 -16.344 1.508 1 60.09 147 ASP A O 1
ATOM 1169 N N . GLU A 1 148 ? 13.883 -17.047 3.25 1 58.06 148 GLU A N 1
ATOM 1170 C CA . GLU A 1 148 ? 14.406 -18.406 3.225 1 58.06 148 GLU A CA 1
ATOM 1171 C C . GLU A 1 148 ? 14.062 -19.109 1.913 1 58.06 148 GLU A C 1
ATOM 1173 O O . GLU A 1 148 ? 14.852 -19.906 1.401 1 58.06 148 GLU A O 1
ATOM 1178 N N . ILE A 1 149 ? 13.031 -18.766 1.363 1 58 149 ILE A N 1
ATOM 1179 C CA . ILE A 1 149 ? 12.508 -19.5 0.213 1 58 149 ILE A CA 1
ATOM 1180 C C . ILE A 1 149 ? 13.242 -19.047 -1.054 1 58 149 ILE A C 1
ATOM 1182 O O . ILE A 1 149 ? 13.68 -19.891 -1.849 1 58 149 ILE A O 1
ATOM 1186 N N . ASN A 1 150 ? 13.5 -17.812 -1.16 1 65.88 150 ASN A N 1
ATOM 1187 C CA . ASN A 1 150 ? 13.914 -17.25 -2.441 1 65.88 150 ASN A CA 1
ATOM 1188 C C . ASN A 1 150 ? 15.398 -16.922 -2.461 1 65.88 150 ASN A C 1
ATOM 1190 O O . ASN A 1 150 ? 15.977 -16.703 -3.525 1 65.88 150 ASN A O 1
ATOM 1194 N N . ARG A 1 151 ? 15.945 -17.062 -1.37 1 66.25 151 ARG A N 1
ATOM 1195 C CA . ARG A 1 151 ? 17.344 -16.656 -1.312 1 66.25 151 ARG A CA 1
ATOM 1196 C C . ARG A 1 151 ? 18.188 -17.406 -2.332 1 66.25 151 ARG A C 1
ATOM 1198 O O . ARG A 1 151 ? 18.266 -18.641 -2.285 1 66.25 151 ARG A O 1
ATOM 1205 N N . GLY A 1 152 ? 18.641 -16.734 -3.295 1 73 152 GLY A N 1
ATOM 1206 C CA . GLY A 1 152 ? 19.547 -17.297 -4.281 1 73 152 GLY A CA 1
ATOM 1207 C C . GLY A 1 152 ? 18.828 -17.859 -5.5 1 73 152 GLY A C 1
ATOM 1208 O O . GLY A 1 152 ? 19.469 -18.328 -6.445 1 73 152 GLY A O 1
ATOM 1209 N N . LEU A 1 153 ? 17.578 -17.922 -5.504 1 82.94 153 LEU A N 1
ATOM 1210 C CA . LEU A 1 153 ? 16.812 -18.547 -6.586 1 82.94 153 LEU A CA 1
ATOM 1211 C C . LEU A 1 153 ? 16.156 -17.484 -7.469 1 82.94 153 LEU A C 1
ATOM 1213 O O . LEU A 1 153 ? 15.672 -17.797 -8.562 1 82.94 153 LEU A O 1
ATOM 1217 N N . GLY A 1 154 ? 16.234 -16.281 -7.031 1 86.19 154 GLY A N 1
ATOM 1218 C CA . GLY A 1 154 ? 15.445 -15.258 -7.703 1 86.19 154 GLY A CA 1
ATOM 1219 C C . GLY A 1 154 ? 14.016 -15.18 -7.215 1 86.19 154 GLY A C 1
ATOM 1220 O O . GLY A 1 154 ? 13.516 -16.109 -6.578 1 86.19 154 GLY A O 1
ATOM 1221 N N . SER A 1 155 ? 13.336 -14.133 -7.531 1 91.62 155 SER A N 1
ATOM 1222 C CA . SER A 1 155 ? 11.984 -13.883 -7.035 1 91.62 155 SER A CA 1
ATOM 1223 C C . SER A 1 155 ? 10.969 -13.898 -8.172 1 91.62 155 SER A C 1
ATOM 1225 O O . SER A 1 155 ? 10.102 -13.023 -8.242 1 91.62 155 SER A O 1
ATOM 1227 N N . ASP A 1 156 ? 11.078 -14.914 -9.086 1 94.44 156 ASP A N 1
ATOM 1228 C CA . ASP A 1 156 ? 10.133 -15.039 -10.195 1 94.44 156 ASP A CA 1
ATOM 1229 C C . ASP A 1 156 ? 8.703 -15.148 -9.68 1 94.44 156 ASP A C 1
ATOM 1231 O O . ASP A 1 156 ? 8.445 -15.797 -8.664 1 94.44 156 ASP A O 1
ATOM 1235 N N . ARG A 1 157 ? 7.855 -14.445 -10.469 1 96.62 157 ARG A N 1
ATOM 1236 C CA . ARG A 1 157 ? 6.438 -14.477 -10.125 1 96.62 157 ARG A CA 1
ATOM 1237 C C . ARG A 1 157 ? 5.578 -14.656 -11.375 1 96.62 157 ARG A C 1
ATOM 1239 O O . ARG A 1 157 ? 5.984 -14.273 -12.469 1 96.62 157 ARG A O 1
ATOM 1246 N N . VAL A 1 158 ? 4.465 -15.289 -11.164 1 98.25 158 VAL A N 1
ATOM 1247 C CA . VAL A 1 158 ? 3.396 -15.195 -12.156 1 98.25 158 VAL A CA 1
ATOM 1248 C C . VAL A 1 158 ? 2.309 -14.25 -11.648 1 98.25 158 VAL A C 1
ATOM 1250 O O . VAL A 1 158 ? 2.176 -14.039 -10.438 1 98.25 158 VAL A O 1
ATOM 1253 N N . VAL A 1 159 ? 1.593 -13.641 -12.586 1 98.62 159 VAL A N 1
ATOM 1254 C CA . VAL A 1 159 ? 0.507 -12.734 -12.234 1 98.62 159 VAL A CA 1
ATOM 1255 C C . VAL A 1 159 ? -0.828 -13.469 -12.305 1 98.62 159 VAL A C 1
ATOM 1257 O O . VAL A 1 159 ? -1.335 -13.742 -13.398 1 98.62 159 VAL A O 1
ATOM 1260 N N . ALA A 1 160 ? -1.385 -13.727 -11.156 1 98.75 160 ALA A N 1
ATOM 1261 C CA . ALA A 1 160 ? -2.703 -14.352 -11.094 1 98.75 160 ALA A CA 1
ATOM 1262 C C . ALA A 1 160 ? -3.801 -13.359 -11.469 1 98.75 160 ALA A C 1
ATOM 1264 O O . ALA A 1 160 ? -3.785 -12.211 -11.023 1 98.75 160 ALA A O 1
ATOM 1265 N N . GLU A 1 161 ? -4.66 -13.773 -12.312 1 98.88 161 GLU A N 1
ATOM 1266 C CA . GLU A 1 161 ? -5.906 -13.086 -12.641 1 98.88 161 GLU A CA 1
ATOM 1267 C C . GLU A 1 161 ? -7.117 -13.859 -12.133 1 98.88 161 GLU A C 1
ATOM 1269 O O . GLU A 1 161 ? -7.348 -15 -12.547 1 98.88 161 GLU A O 1
ATOM 1274 N N . TRP A 1 162 ? -7.781 -13.258 -11.234 1 98.88 162 TRP A N 1
ATOM 1275 C CA . TRP A 1 162 ? -8.984 -13.852 -10.656 1 98.88 162 TRP A CA 1
ATOM 1276 C C . TRP A 1 162 ? -10.227 -13.102 -11.102 1 98.88 162 TRP A C 1
ATOM 1278 O O . TRP A 1 162 ? -10.586 -12.07 -10.523 1 98.88 162 TRP A O 1
ATOM 1288 N N . TRP A 1 163 ? -10.828 -13.594 -12.18 1 98.88 163 TRP A N 1
ATOM 1289 C CA . TRP A 1 163 ? -12.039 -13.008 -12.727 1 98.88 163 TRP A CA 1
ATOM 1290 C C . TRP A 1 163 ? -13.258 -13.406 -11.898 1 98.88 163 TRP A C 1
ATOM 1292 O O . TRP A 1 163 ? -13.914 -14.406 -12.195 1 98.88 163 TRP A O 1
ATOM 1302 N N . LEU A 1 164 ? -13.641 -12.625 -11.016 1 98.81 164 LEU A N 1
ATOM 1303 C CA . LEU A 1 164 ? -14.383 -12.938 -9.805 1 98.81 164 LEU A CA 1
ATOM 1304 C C . LEU A 1 164 ? -15.789 -13.422 -10.141 1 98.81 164 LEU A C 1
ATOM 1306 O O . LEU A 1 164 ? -16.359 -14.234 -9.406 1 98.81 164 LEU A O 1
ATOM 1310 N N . ASP A 1 165 ? -16.359 -12.961 -11.156 1 98.44 165 ASP A N 1
ATOM 1311 C CA . ASP A 1 165 ? -17.75 -13.305 -11.469 1 98.44 165 ASP A CA 1
ATOM 1312 C C . ASP A 1 165 ? -17.828 -14.25 -12.664 1 98.44 165 ASP A C 1
ATOM 1314 O O . ASP A 1 165 ? -18.891 -14.422 -13.258 1 98.44 165 ASP A O 1
ATOM 1318 N N . SER A 1 166 ? -16.75 -14.82 -13.055 1 98.75 166 SER A N 1
ATOM 1319 C CA . SER A 1 166 ? -16.734 -15.75 -14.172 1 98.75 166 SER A CA 1
ATOM 1320 C C . SER A 1 166 ? -17.359 -17.094 -13.789 1 98.75 166 SER A C 1
ATOM 1322 O O . SER A 1 166 ? -17.406 -17.438 -12.609 1 98.75 166 SER A O 1
ATOM 1324 N N . ARG A 1 167 ? -17.781 -17.797 -14.781 1 98.56 167 ARG A N 1
ATOM 1325 C CA . ARG A 1 167 ? -18.281 -19.141 -14.57 1 98.56 167 ARG A CA 1
ATOM 1326 C C . ARG A 1 167 ? -17.188 -20.062 -14.031 1 98.56 167 ARG A C 1
ATOM 1328 O O . ARG A 1 167 ? -17.438 -20.875 -13.148 1 98.56 167 ARG A O 1
ATOM 1335 N N . LEU A 1 168 ? -16 -19.906 -14.508 1 98.62 168 LEU A N 1
ATOM 1336 C CA . LEU A 1 168 ? -14.859 -20.688 -14.039 1 98.62 168 LEU A CA 1
ATOM 1337 C C . LEU A 1 168 ? -14.703 -20.578 -12.531 1 98.62 168 LEU A C 1
ATOM 1339 O O . LEU A 1 168 ? -14.656 -21.594 -11.828 1 98.62 168 LEU A O 1
ATOM 1343 N N . VAL A 1 169 ? -14.664 -19.359 -12.047 1 98.81 169 VAL A N 1
ATOM 1344 C CA . VAL A 1 169 ? -14.445 -19.109 -10.625 1 98.81 169 VAL A CA 1
ATOM 1345 C C . VAL A 1 169 ? -15.617 -19.656 -9.82 1 98.81 169 VAL A C 1
ATOM 1347 O O . VAL A 1 169 ? -15.414 -20.297 -8.781 1 98.81 169 VAL A O 1
ATOM 1350 N N . GLY A 1 170 ? -16.797 -19.453 -10.289 1 98.25 170 GLY A N 1
ATOM 1351 C CA . GLY A 1 170 ? -17.953 -20 -9.609 1 98.25 170 GLY A CA 1
ATOM 1352 C C . GLY A 1 170 ? -17.875 -21.516 -9.43 1 98.25 170 GLY A C 1
ATOM 1353 O O . GLY A 1 170 ? -18.062 -22.016 -8.328 1 98.25 170 GLY A O 1
ATOM 1354 N N . LEU A 1 171 ? -17.562 -22.188 -10.484 1 98.25 171 LEU A N 1
ATOM 1355 C CA . LEU A 1 171 ? -17.5 -23.641 -10.461 1 98.25 171 LEU A CA 1
ATOM 1356 C C . LEU A 1 171 ? -16.375 -24.141 -9.555 1 98.25 171 LEU A C 1
ATOM 1358 O O . LEU A 1 171 ? -16.547 -25.109 -8.82 1 98.25 171 LEU A O 1
ATOM 1362 N N . LYS A 1 172 ? -15.273 -23.484 -9.633 1 98 172 LYS A N 1
ATOM 1363 C CA . LYS A 1 172 ? -14.125 -23.875 -8.82 1 98 172 LYS A CA 1
ATOM 1364 C C . LYS A 1 172 ? -14.414 -23.672 -7.336 1 98 172 LYS A C 1
ATOM 1366 O O . LYS A 1 172 ? -14.133 -24.562 -6.523 1 98 172 LYS A O 1
ATOM 1371 N N . LEU A 1 173 ? -14.961 -22.547 -6.984 1 97.44 173 LEU A N 1
ATOM 1372 C CA . LEU A 1 173 ? -15.242 -22.25 -5.586 1 97.44 173 LEU A CA 1
ATOM 1373 C C . LEU A 1 173 ? -16.266 -23.234 -5.016 1 97.44 173 LEU A C 1
ATOM 1375 O O . LEU A 1 173 ? -16.219 -23.547 -3.824 1 97.44 173 LEU A O 1
ATOM 1379 N N . GLU A 1 174 ? -17.094 -23.75 -5.859 1 96.56 174 GLU A N 1
ATOM 1380 C CA . GLU A 1 174 ? -18.109 -24.703 -5.438 1 96.56 174 GLU A CA 1
ATOM 1381 C C . GLU A 1 174 ? -17.578 -26.125 -5.457 1 96.56 174 GLU A C 1
ATOM 1383 O O . GLU A 1 174 ? -18.266 -27.062 -5.043 1 96.56 174 GLU A O 1
ATOM 1388 N N . GLY A 1 175 ? -16.422 -26.281 -5.988 1 95.31 175 GLY A N 1
ATOM 1389 C CA . GLY A 1 175 ? -15.828 -27.609 -6.074 1 95.31 175 GLY A CA 1
ATOM 1390 C C . GLY A 1 175 ? -16.422 -28.453 -7.18 1 95.31 175 GLY A C 1
ATOM 1391 O O . GLY A 1 175 ? -16.344 -29.688 -7.125 1 95.31 175 GLY A O 1
ATOM 1392 N N . ARG A 1 176 ? -16.922 -27.812 -8.18 1 96.38 176 ARG A N 1
ATOM 1393 C CA . ARG A 1 176 ? -17.641 -28.547 -9.219 1 96.38 176 ARG A CA 1
ATOM 1394 C C . ARG A 1 176 ? -16.766 -28.734 -10.453 1 96.38 176 ARG A C 1
ATOM 1396 O O . ARG A 1 176 ? -17.156 -29.422 -11.398 1 96.38 176 ARG A O 1
ATOM 1403 N N . LEU A 1 177 ? -15.672 -28.141 -10.484 1 96.62 177 LEU A N 1
ATOM 1404 C CA . LEU A 1 177 ? -14.742 -28.281 -11.602 1 96.62 177 LEU A CA 1
ATOM 1405 C C . LEU A 1 177 ? -13.352 -28.656 -11.094 1 96.62 177 LEU A C 1
ATOM 1407 O O . LEU A 1 177 ? -12.719 -27.875 -10.375 1 96.62 177 LEU A O 1
ATOM 1411 N N . ARG A 1 178 ? -12.938 -29.812 -11.43 1 93.31 178 ARG A N 1
ATOM 1412 C CA . ARG A 1 178 ? -11.617 -30.312 -11.102 1 93.31 178 ARG A CA 1
ATOM 1413 C C . ARG A 1 178 ? -10.922 -30.875 -12.336 1 93.31 178 ARG A C 1
ATOM 1415 O O . ARG A 1 178 ? -11.562 -31.5 -13.188 1 93.31 178 ARG A O 1
ATOM 1422 N N . PRO A 1 179 ? -9.641 -30.625 -12.391 1 92 179 PRO A N 1
ATOM 1423 C CA . PRO A 1 179 ? -8.938 -31.234 -13.523 1 92 179 PRO A CA 1
ATOM 1424 C C . PRO A 1 179 ? -8.75 -32.75 -13.375 1 92 179 PRO A C 1
ATOM 1426 O O . PRO A 1 179 ? -8.695 -33.25 -12.25 1 92 179 PRO A O 1
ATOM 1429 N N . PRO A 1 180 ? -8.648 -33.375 -14.539 1 96.06 180 PRO A N 1
ATOM 1430 C CA . PRO A 1 180 ? -8.25 -34.781 -14.477 1 96.06 180 PRO A CA 1
ATOM 1431 C C . PRO A 1 180 ? -6.816 -34.969 -13.969 1 96.06 180 PRO A C 1
ATOM 1433 O O . PRO A 1 180 ? -6.023 -34.031 -14.008 1 96.06 180 PRO A O 1
ATOM 1436 N N . PRO A 1 181 ? -6.566 -36.188 -13.469 1 97.88 181 PRO A N 1
ATOM 1437 C CA . PRO A 1 181 ? -5.16 -36.5 -13.18 1 97.88 181 PRO A CA 1
ATOM 1438 C C . PRO A 1 181 ? -4.262 -36.344 -14.406 1 97.88 181 PRO A C 1
ATOM 1440 O O . PRO A 1 181 ? -4.746 -36.406 -15.539 1 97.88 181 PRO A O 1
ATOM 1443 N N . ALA A 1 182 ? -2.975 -36.188 -14.164 1 98.06 182 ALA A N 1
ATOM 1444 C CA . ALA A 1 182 ? -2.027 -35.906 -15.242 1 98.06 182 ALA A CA 1
ATOM 1445 C C . ALA A 1 182 ? -2.045 -37.031 -16.281 1 98.06 182 ALA A C 1
ATOM 1447 O O . ALA A 1 182 ? -1.97 -36.781 -17.484 1 98.06 182 ALA A O 1
ATOM 1448 N N . GLU A 1 183 ? -2.18 -38.281 -15.852 1 97.81 183 GLU A N 1
ATOM 1449 C CA . GLU A 1 183 ? -2.193 -39.406 -16.781 1 97.81 183 GLU A CA 1
ATOM 1450 C C . GLU A 1 183 ? -3.369 -39.312 -17.75 1 97.81 183 GLU A C 1
ATOM 1452 O O . GLU A 1 183 ? -3.213 -39.531 -18.938 1 97.81 183 GLU A O 1
ATOM 1457 N N . GLU A 1 184 ? -4.473 -38.969 -17.172 1 97.69 184 GLU A N 1
ATOM 1458 C CA . GLU A 1 184 ? -5.672 -38.844 -18 1 97.69 184 GLU A CA 1
ATOM 1459 C C . GLU A 1 184 ? -5.566 -37.656 -18.969 1 97.69 184 GLU A C 1
ATOM 1461 O O . GLU A 1 184 ? -5.996 -37.75 -20.109 1 97.69 184 GLU A O 1
ATOM 1466 N N . LEU A 1 185 ? -5.043 -36.562 -18.5 1 97.75 185 LEU A N 1
ATOM 1467 C CA . LEU A 1 185 ? -4.836 -35.438 -19.391 1 97.75 185 LEU A CA 1
ATOM 1468 C C . LEU A 1 185 ? -3.955 -35.812 -20.578 1 97.75 185 LEU A C 1
ATOM 1470 O O . LEU A 1 185 ? -4.211 -35.406 -21.703 1 97.75 185 LEU A O 1
ATOM 1474 N N . LYS A 1 186 ? -2.982 -36.625 -20.328 1 96.06 186 LYS A N 1
ATOM 1475 C CA . LYS A 1 186 ? -2.064 -37.062 -21.375 1 96.06 186 LYS A CA 1
ATOM 1476 C C . LYS A 1 186 ? -2.73 -38.062 -22.312 1 96.06 186 LYS A C 1
ATOM 1478 O O . LYS A 1 186 ? -2.686 -37.906 -23.531 1 96.06 186 LYS A O 1
ATOM 1483 N N . THR A 1 187 ? -3.416 -39.062 -21.781 1 97.06 187 THR A N 1
ATOM 1484 C CA . THR A 1 187 ? -3.904 -40.188 -22.562 1 97.06 187 THR A CA 1
ATOM 1485 C C . THR A 1 187 ? -5.223 -39.844 -23.25 1 97.06 187 THR A C 1
ATOM 1487 O O . THR A 1 187 ? -5.465 -40.219 -24.391 1 97.06 187 THR A O 1
ATOM 1490 N N . VAL A 1 188 ? -6.062 -39.062 -22.578 1 96.69 188 VAL A N 1
ATOM 1491 C CA . VAL A 1 188 ? -7.406 -38.812 -23.078 1 96.69 188 VAL A CA 1
ATOM 1492 C C . VAL A 1 188 ? -7.441 -37.5 -23.844 1 96.69 188 VAL A C 1
ATOM 1494 O O . VAL A 1 188 ? -8.07 -37.406 -24.906 1 96.69 188 VAL A O 1
ATOM 1497 N N . TYR A 1 189 ? -6.684 -36.531 -23.391 1 95.75 189 TYR A N 1
ATOM 1498 C CA . TYR A 1 189 ? -6.836 -35.188 -23.953 1 95.75 189 TYR A CA 1
ATOM 1499 C C . TYR A 1 189 ? -5.574 -34.781 -24.703 1 95.75 189 TYR A C 1
ATOM 1501 O O . TYR A 1 189 ? -5.449 -33.625 -25.125 1 95.75 189 TYR A O 1
ATOM 1509 N N . GLY A 1 190 ? -4.625 -35.656 -24.781 1 94.38 190 GLY A N 1
ATOM 1510 C CA . GLY A 1 190 ? -3.449 -35.438 -25.609 1 94.38 190 GLY A CA 1
ATOM 1511 C C . GLY A 1 190 ? -2.516 -34.375 -25.031 1 94.38 190 GLY A C 1
ATOM 1512 O O . GLY A 1 190 ? -1.815 -33.688 -25.781 1 94.38 190 GLY A O 1
ATOM 1513 N N . ALA A 1 191 ? -2.533 -34.25 -23.719 1 96.06 191 ALA A N 1
ATOM 1514 C CA . ALA A 1 191 ? -1.668 -33.25 -23.094 1 96.06 191 ALA A CA 1
ATOM 1515 C C . ALA A 1 191 ? -0.196 -33.625 -23.281 1 96.06 191 ALA A C 1
ATOM 1517 O O . ALA A 1 191 ? 0.189 -34.781 -23.203 1 96.06 191 ALA A O 1
ATOM 1518 N N . VAL A 1 192 ? 0.571 -32.594 -23.562 1 96.12 192 VAL A N 1
ATOM 1519 C CA . VAL A 1 192 ? 2.016 -32.781 -23.688 1 96.12 192 VAL A CA 1
ATOM 1520 C C . VAL A 1 192 ? 2.709 -32.188 -22.469 1 96.12 192 VAL A C 1
ATOM 1522 O O . VAL A 1 192 ? 2.203 -31.219 -21.859 1 96.12 192 VAL A O 1
ATOM 1525 N N . GLU A 1 193 ? 3.83 -32.719 -22.125 1 96 193 GLU A N 1
ATOM 1526 C CA . GLU A 1 193 ? 4.641 -32.156 -21.047 1 96 193 GLU A CA 1
ATOM 1527 C C . GLU A 1 193 ? 5.672 -31.188 -21.594 1 96 193 GLU A C 1
ATOM 1529 O O . GLU A 1 193 ? 6.586 -31.578 -22.312 1 96 193 GLU A O 1
ATOM 1534 N N . ALA A 1 194 ? 5.477 -29.969 -21.266 1 96.19 194 ALA A N 1
ATOM 1535 C CA . ALA A 1 194 ? 6.508 -28.984 -21.594 1 96.19 194 ALA A CA 1
ATOM 1536 C C . ALA A 1 194 ? 7.707 -29.125 -20.656 1 96.19 194 ALA A C 1
ATOM 1538 O O . ALA A 1 194 ? 8.836 -28.781 -21.031 1 96.19 194 ALA A O 1
ATOM 1539 N N . LEU A 1 195 ? 7.5 -29.562 -19.453 1 97.19 195 LEU A N 1
ATOM 1540 C CA . LEU A 1 195 ? 8.508 -29.922 -18.469 1 97.19 195 LEU A CA 1
ATOM 1541 C C . LEU A 1 195 ? 8.086 -31.188 -17.719 1 97.19 195 LEU A C 1
ATOM 1543 O O . LEU A 1 195 ? 6.965 -31.281 -17.219 1 97.19 195 LEU A O 1
ATOM 1547 N N . ALA A 1 196 ? 9 -32.125 -17.688 1 96.56 196 ALA A N 1
ATOM 1548 C CA . ALA A 1 196 ? 8.703 -33.375 -17.031 1 96.56 196 ALA A CA 1
ATOM 1549 C C . ALA A 1 196 ? 9.484 -33.531 -15.727 1 96.56 196 ALA A C 1
ATOM 1551 O O . ALA A 1 196 ? 10.453 -32.812 -15.492 1 96.56 196 ALA A O 1
ATOM 1552 N N . HIS A 1 197 ? 8.93 -34.344 -14.859 1 95.88 197 HIS A N 1
ATOM 1553 C CA . HIS A 1 197 ? 9.695 -34.781 -13.703 1 95.88 197 HIS A CA 1
ATOM 1554 C C . HIS A 1 197 ? 10.773 -35.781 -14.102 1 95.88 197 HIS A C 1
ATOM 1556 O O . HIS A 1 197 ? 10.508 -36.719 -14.875 1 95.88 197 HIS A O 1
ATOM 1562 N N . GLY A 1 198 ? 11.953 -35.531 -13.547 1 93.19 198 GLY A N 1
ATOM 1563 C CA . GLY A 1 198 ? 12.953 -36.594 -13.617 1 93.19 198 GLY A CA 1
ATOM 1564 C C . GLY A 1 198 ? 12.828 -37.625 -12.492 1 93.19 198 GLY A C 1
ATOM 1565 O O . GLY A 1 198 ? 12.234 -37.312 -11.453 1 93.19 198 GLY A O 1
ATOM 1566 N N . ASP A 1 199 ? 13.422 -38.812 -12.68 1 87.81 199 ASP A N 1
ATOM 1567 C CA . ASP A 1 199 ? 13.391 -39.844 -11.656 1 87.81 199 ASP A CA 1
ATOM 1568 C C . ASP A 1 199 ? 14.336 -39.5 -10.5 1 87.81 199 ASP A C 1
ATOM 1570 O O . ASP A 1 199 ? 14.211 -40.062 -9.406 1 87.81 199 ASP A O 1
ATOM 1574 N N . ASP A 1 200 ? 15.18 -38.531 -10.672 1 88.44 200 ASP A N 1
ATOM 1575 C CA . ASP A 1 200 ? 16.203 -38.156 -9.703 1 88.44 200 ASP A CA 1
ATOM 1576 C C . ASP A 1 200 ? 15.805 -36.938 -8.906 1 88.44 200 ASP A C 1
ATOM 1578 O O . ASP A 1 200 ? 16.594 -36.375 -8.133 1 88.44 200 ASP A O 1
ATOM 1582 N N . GLY A 1 201 ? 14.609 -36.5 -9.102 1 88.62 201 GLY A N 1
ATOM 1583 C CA . GLY A 1 201 ? 14.156 -35.312 -8.375 1 88.62 201 GLY A CA 1
ATOM 1584 C C . GLY A 1 201 ? 14.438 -34.031 -9.109 1 88.62 201 GLY A C 1
ATOM 1585 O O . GLY A 1 201 ? 14.094 -32.938 -8.625 1 88.62 201 GLY A O 1
ATOM 1586 N N . TYR A 1 202 ? 14.992 -34.125 -10.273 1 93.69 202 TYR A N 1
ATOM 1587 C CA . TYR A 1 202 ? 15.32 -32.969 -11.102 1 93.69 202 TYR A CA 1
ATOM 1588 C C . TYR A 1 202 ? 14.312 -32.781 -12.234 1 93.69 202 TYR A C 1
ATOM 1590 O O . TYR A 1 202 ? 13.586 -33.719 -12.57 1 93.69 202 TYR A O 1
ATOM 1598 N N . PRO A 1 203 ? 14.188 -31.578 -12.664 1 96.06 203 PRO A N 1
ATOM 1599 C CA . PRO A 1 203 ? 13.32 -31.375 -13.82 1 96.06 203 PRO A CA 1
ATOM 1600 C C . PRO A 1 203 ? 13.922 -31.922 -15.117 1 96.06 203 PRO A C 1
ATOM 1602 O O . PRO A 1 203 ? 15.141 -31.953 -15.266 1 96.06 203 PRO A O 1
ATOM 1605 N N . ARG A 1 204 ? 13.102 -32.312 -16.047 1 95.25 204 ARG A N 1
ATOM 1606 C CA . ARG A 1 204 ? 13.508 -32.812 -17.359 1 95.25 204 ARG A CA 1
ATOM 1607 C C . ARG A 1 204 ? 12.836 -32 -18.469 1 95.25 204 ARG A C 1
ATOM 1609 O O . ARG A 1 204 ? 11.711 -32.312 -18.875 1 95.25 204 ARG A O 1
ATOM 1616 N N . PRO A 1 205 ? 13.539 -31.016 -18.953 1 92.5 205 PRO A N 1
ATOM 1617 C CA . PRO A 1 205 ? 12.953 -30.203 -20.031 1 92.5 205 PRO A CA 1
ATOM 1618 C C . PRO A 1 205 ? 12.625 -31.031 -21.281 1 92.5 205 PRO A C 1
ATOM 1620 O O . PRO A 1 205 ? 13.328 -31.984 -21.594 1 92.5 205 PRO A O 1
ATOM 1623 N N . ARG A 1 206 ? 11.492 -30.562 -21.875 1 87.25 206 ARG A N 1
ATOM 1624 C CA . ARG A 1 206 ? 11.102 -31.188 -23.125 1 87.25 206 ARG A CA 1
ATOM 1625 C C . ARG A 1 206 ? 11.219 -30.203 -24.297 1 87.25 206 ARG A C 1
ATOM 1627 O O . ARG A 1 206 ? 10.953 -29.016 -24.141 1 87.25 206 ARG A O 1
ATOM 1634 N N . GLU A 1 207 ? 11.922 -30.422 -25.359 1 69.06 207 GLU A N 1
ATOM 1635 C CA . GLU A 1 207 ? 12.211 -29.516 -26.469 1 69.06 207 GLU A CA 1
ATOM 1636 C C . GLU A 1 207 ? 10.953 -29.25 -27.297 1 69.06 207 GLU A C 1
ATOM 1638 O O . GLU A 1 207 ? 10.797 -28.172 -27.859 1 69.06 207 GLU A O 1
ATOM 1643 N N . ALA A 1 208 ? 10.109 -30.141 -27.578 1 65.19 208 ALA A N 1
ATOM 1644 C CA . ALA A 1 208 ? 9.031 -29.906 -28.547 1 65.19 208 ALA A CA 1
ATOM 1645 C C . ALA A 1 208 ? 7.672 -30.25 -27.953 1 65.19 208 ALA A C 1
ATOM 1647 O O . ALA A 1 208 ? 7.516 -31.297 -27.312 1 65.19 208 ALA A O 1
ATOM 1648 N N . TRP A 1 209 ? 6.809 -29.094 -27.781 1 69.94 209 TRP A N 1
ATOM 1649 C CA . TRP A 1 209 ? 5.484 -29.391 -27.234 1 69.94 209 TRP A CA 1
ATOM 1650 C C . TRP A 1 209 ? 4.43 -29.359 -28.344 1 69.94 209 TRP A C 1
ATOM 1652 O O . TRP A 1 209 ? 3.244 -29.578 -28.094 1 69.94 209 TRP A O 1
ATOM 1662 N N . GLY A 1 210 ? 4.973 -29.297 -29.516 1 71.94 210 GLY A N 1
ATOM 1663 C CA . GLY A 1 210 ? 4.039 -29.266 -30.641 1 71.94 210 GLY A CA 1
ATOM 1664 C C . GLY A 1 210 ? 2.934 -28.234 -30.453 1 71.94 210 GLY A C 1
ATOM 1665 O O . GLY A 1 210 ? 3.158 -27.172 -29.891 1 71.94 210 GLY A O 1
ATOM 1666 N N . ASP A 1 211 ? 1.693 -28.516 -30.969 1 82.69 211 ASP A N 1
ATOM 1667 C CA . ASP A 1 211 ? 0.543 -27.625 -30.953 1 82.69 211 ASP A CA 1
ATOM 1668 C C . ASP A 1 211 ? -0.605 -28.219 -30.141 1 82.69 211 ASP A C 1
ATOM 1670 O O . ASP A 1 211 ? -1.775 -28.031 -30.484 1 82.69 211 ASP A O 1
ATOM 1674 N N . ALA A 1 212 ? -0.209 -28.984 -29.094 1 93.62 212 ALA A N 1
ATOM 1675 C CA . ALA A 1 212 ? -1.241 -29.594 -28.266 1 93.62 212 ALA A CA 1
ATOM 1676 C C . ALA A 1 212 ? -2.129 -28.547 -27.609 1 93.62 212 ALA A C 1
ATOM 1678 O O . ALA A 1 212 ? -1.673 -27.438 -27.312 1 93.62 212 ALA A O 1
ATOM 1679 N N . GLU A 1 213 ? -3.326 -28.922 -27.391 1 95.94 213 GLU A N 1
ATOM 1680 C CA . GLU A 1 213 ? -4.289 -28.016 -26.75 1 95.94 213 GLU A CA 1
ATOM 1681 C C . GLU A 1 213 ? -4.023 -27.891 -25.266 1 95.94 213 GLU A C 1
ATOM 1683 O O . GLU A 1 213 ? -4.312 -26.844 -24.656 1 95.94 213 GLU A O 1
ATOM 1688 N N . VAL A 1 214 ? -3.557 -28.984 -24.703 1 97.25 214 VAL A N 1
ATOM 1689 C CA . VAL A 1 214 ? -3.26 -29.016 -23.281 1 97.25 214 VAL A CA 1
ATOM 1690 C C . VAL A 1 214 ? -1.771 -29.281 -23.062 1 97.25 214 VAL A C 1
ATOM 1692 O O . VAL A 1 214 ? -1.178 -30.109 -23.75 1 97.25 214 VAL A O 1
ATOM 1695 N N . ALA A 1 215 ? -1.174 -28.531 -22.172 1 97.44 215 ALA A N 1
ATOM 1696 C CA . ALA A 1 215 ? 0.227 -28.719 -21.797 1 97.44 215 ALA A CA 1
ATOM 1697 C C . ALA A 1 215 ? 0.396 -28.781 -20.281 1 97.44 215 ALA A C 1
ATOM 1699 O O . ALA A 1 215 ? -0.376 -28.172 -19.547 1 97.44 215 ALA A O 1
ATOM 1700 N N . LEU A 1 216 ? 1.348 -29.578 -19.875 1 97.62 216 LEU A N 1
ATOM 1701 C CA . LEU A 1 216 ? 1.657 -29.75 -18.469 1 97.62 216 LEU A CA 1
ATOM 1702 C C . LEU A 1 216 ? 3.07 -29.266 -18.156 1 97.62 216 LEU A C 1
ATOM 1704 O O . LEU A 1 216 ? 3.99 -29.469 -18.953 1 97.62 216 LEU A O 1
ATOM 1708 N N . VAL A 1 217 ? 3.221 -28.594 -17.078 1 97.81 217 VAL A N 1
ATOM 1709 C CA . VAL A 1 217 ? 4.531 -28.219 -16.547 1 97.81 217 VAL A CA 1
ATOM 1710 C C . VAL A 1 217 ? 4.738 -28.844 -15.172 1 97.81 217 VAL A C 1
ATOM 1712 O O . VAL A 1 217 ? 4.016 -28.516 -14.227 1 97.81 217 VAL A O 1
ATOM 1715 N N . ALA A 1 218 ? 5.738 -29.672 -15.078 1 97.62 218 ALA A N 1
ATOM 1716 C CA . ALA A 1 218 ? 6.074 -30.266 -13.789 1 97.62 218 ALA A CA 1
ATOM 1717 C C . ALA A 1 218 ? 6.496 -29.203 -12.781 1 97.62 218 ALA A C 1
ATOM 1719 O O . ALA A 1 218 ? 7.203 -28.266 -13.125 1 97.62 218 ALA A O 1
ATOM 1720 N N . LEU A 1 219 ? 6.062 -29.391 -11.586 1 97.44 219 LEU A N 1
ATOM 1721 C CA . LEU A 1 219 ? 6.461 -28.547 -10.461 1 97.44 219 LEU A CA 1
ATOM 1722 C C . LEU A 1 219 ? 6.984 -29.406 -9.305 1 97.44 219 LEU A C 1
ATOM 1724 O O . LEU A 1 219 ? 6.449 -30.469 -9.023 1 97.44 219 LEU A O 1
ATOM 1728 N N . PRO A 1 220 ? 8.023 -28.859 -8.648 1 93.81 220 PRO A N 1
ATOM 1729 C CA . PRO A 1 220 ? 8.359 -29.562 -7.414 1 93.81 220 PRO A CA 1
ATOM 1730 C C . PRO A 1 220 ? 7.262 -29.453 -6.352 1 93.81 220 PRO A C 1
ATOM 1732 O O . PRO A 1 220 ? 6.559 -28.438 -6.297 1 93.81 220 PRO A O 1
ATOM 1735 N N . ARG A 1 221 ? 7.09 -30.484 -5.617 1 84.69 221 ARG A N 1
ATOM 1736 C CA . ARG A 1 221 ? 6.078 -30.391 -4.57 1 84.69 221 ARG A CA 1
ATOM 1737 C C . ARG A 1 221 ? 6.352 -29.219 -3.635 1 84.69 221 ARG A C 1
ATOM 1739 O O . ARG A 1 221 ? 5.43 -28.516 -3.24 1 84.69 221 ARG A O 1
ATOM 1746 N N . SER A 1 222 ? 7.59 -29.109 -3.266 1 84.5 222 SER A N 1
ATOM 1747 C CA . SER A 1 222 ? 8.062 -27.984 -2.471 1 84.5 222 SER A CA 1
ATOM 1748 C C . SER A 1 222 ? 9.5 -27.609 -2.846 1 84.5 222 SER A C 1
ATOM 1750 O O . SER A 1 222 ? 10.422 -28.406 -2.646 1 84.5 222 SER A O 1
ATOM 1752 N N . ILE A 1 223 ? 9.648 -26.406 -3.244 1 89.06 223 ILE A N 1
ATOM 1753 C CA . ILE A 1 223 ? 10.984 -25.969 -3.635 1 89.06 223 ILE A CA 1
ATOM 1754 C C . ILE A 1 223 ? 11.883 -25.891 -2.404 1 89.06 223 ILE A C 1
ATOM 1756 O O . ILE A 1 223 ? 13.094 -26.141 -2.496 1 89.06 223 ILE A O 1
ATOM 1760 N N . THR A 1 224 ? 11.266 -25.672 -1.282 1 84.19 224 THR A N 1
ATOM 1761 C CA . THR A 1 224 ? 12.016 -25.641 -0.031 1 84.19 224 THR A CA 1
ATOM 1762 C C . THR A 1 224 ? 12.586 -27.016 0.297 1 84.19 224 THR A C 1
ATOM 1764 O O . THR A 1 224 ? 13.742 -27.141 0.706 1 84.19 224 THR A O 1
ATOM 1767 N N . VAL A 1 225 ? 11.812 -27.984 0.074 1 85.44 225 VAL A N 1
ATOM 1768 C CA . VAL A 1 225 ? 12.234 -29.359 0.337 1 85.44 225 VAL A CA 1
ATOM 1769 C C . VAL A 1 225 ? 13.328 -29.75 -0.651 1 85.44 225 VAL A C 1
ATOM 1771 O O . VAL A 1 225 ? 14.312 -30.391 -0.272 1 85.44 225 VAL A O 1
ATOM 1774 N N . VAL A 1 226 ? 13.156 -29.391 -1.898 1 90.5 226 VAL A N 1
ATOM 1775 C CA . VAL A 1 226 ? 14.164 -29.672 -2.914 1 90.5 226 VAL A CA 1
ATOM 1776 C C . VAL A 1 226 ? 15.5 -29.062 -2.506 1 90.5 226 VAL A C 1
ATOM 1778 O O . VAL A 1 226 ? 16.547 -29.719 -2.574 1 90.5 226 VAL A O 1
ATOM 1781 N N . ARG A 1 227 ? 15.438 -27.828 -2.053 1 89.19 227 ARG A N 1
ATOM 1782 C CA . ARG A 1 227 ? 16.656 -27.125 -1.644 1 89.19 227 ARG A CA 1
ATOM 1783 C C . ARG A 1 227 ? 17.312 -27.812 -0.452 1 89.19 227 ARG A C 1
ATOM 1785 O O . ARG A 1 227 ? 18.531 -27.969 -0.411 1 89.19 227 ARG A O 1
ATOM 1792 N N . GLU A 1 228 ? 16.547 -28.234 0.491 1 89.12 228 GLU A N 1
ATOM 1793 C CA . GLU A 1 228 ? 17.047 -28.859 1.709 1 89.12 228 GLU A CA 1
ATOM 1794 C C . GLU A 1 228 ? 17.625 -30.25 1.417 1 89.12 228 GLU A C 1
ATOM 1796 O O . GLU A 1 228 ? 18.672 -30.609 1.957 1 89.12 228 GLU A O 1
ATOM 1801 N N . GLU A 1 229 ? 17.016 -30.938 0.565 1 91.38 229 GLU A N 1
ATOM 1802 C CA . GLU A 1 229 ? 17.375 -32.344 0.355 1 91.38 229 GLU A CA 1
ATOM 1803 C C . GLU A 1 229 ? 18.438 -32.469 -0.738 1 91.38 229 GLU A C 1
ATOM 1805 O O . GLU A 1 229 ? 19.312 -33.344 -0.651 1 91.38 229 GLU A O 1
ATOM 1810 N N . LEU A 1 230 ? 18.328 -31.641 -1.772 1 92.38 230 LEU A N 1
ATOM 1811 C CA . LEU A 1 230 ? 19.172 -31.844 -2.938 1 92.38 230 LEU A CA 1
ATOM 1812 C C . LEU A 1 230 ? 20.141 -30.672 -3.115 1 92.38 230 LEU A C 1
ATOM 1814 O O . LEU A 1 230 ? 21.078 -30.766 -3.906 1 92.38 230 LEU A O 1
ATOM 1818 N N . GLY A 1 231 ? 19.875 -29.609 -2.428 1 90 231 GLY A N 1
ATOM 1819 C CA . GLY A 1 231 ? 20.781 -28.469 -2.459 1 90 231 GLY A CA 1
ATOM 1820 C C . GLY A 1 231 ? 20.312 -27.344 -3.346 1 90 231 GLY A C 1
ATOM 1821 O O . GLY A 1 231 ? 19.312 -27.484 -4.066 1 90 231 GLY A O 1
ATOM 1822 N N . ILE A 1 232 ? 21.031 -26.234 -3.324 1 91 232 ILE A N 1
ATOM 1823 C CA . ILE A 1 232 ? 20.641 -25 -3.988 1 91 232 ILE A CA 1
ATOM 1824 C C . ILE A 1 232 ? 20.734 -25.172 -5.5 1 91 232 ILE A C 1
ATOM 1826 O O . ILE A 1 232 ? 19.953 -24.578 -6.25 1 91 232 ILE A O 1
ATOM 1830 N N . ASP A 1 233 ? 21.625 -25.969 -5.957 1 91.56 233 ASP A N 1
ATOM 1831 C CA . ASP A 1 233 ? 21.781 -26.172 -7.395 1 91.56 233 ASP A CA 1
ATOM 1832 C C . ASP A 1 233 ? 20.562 -26.859 -7.988 1 91.56 233 ASP A C 1
ATOM 1834 O O . ASP A 1 233 ? 20.125 -26.516 -9.094 1 91.56 233 ASP A O 1
ATOM 1838 N N . ALA A 1 234 ? 20.031 -27.797 -7.266 1 93.56 234 ALA A N 1
ATOM 1839 C CA . ALA A 1 234 ? 18.812 -28.469 -7.707 1 93.56 234 ALA A CA 1
ATOM 1840 C C . ALA A 1 234 ? 17.641 -27.484 -7.77 1 93.56 234 ALA A C 1
ATOM 1842 O O . ALA A 1 234 ? 16.859 -27.516 -8.727 1 93.56 234 ALA A O 1
ATOM 1843 N N . ALA A 1 235 ? 17.578 -26.656 -6.75 1 93.44 235 ALA A N 1
ATOM 1844 C CA . ALA A 1 235 ? 16.516 -25.656 -6.715 1 93.44 235 ALA A CA 1
ATOM 1845 C C . ALA A 1 235 ? 16.641 -24.688 -7.887 1 93.44 235 ALA A C 1
ATOM 1847 O O . ALA A 1 235 ? 15.641 -24.312 -8.508 1 93.44 235 ALA A O 1
ATOM 1848 N N . ARG A 1 236 ? 17.828 -24.344 -8.203 1 93.25 236 ARG A N 1
ATOM 1849 C CA . ARG A 1 236 ? 18.094 -23.438 -9.32 1 93.25 236 ARG A CA 1
ATOM 1850 C C . ARG A 1 236 ? 17.703 -24.094 -10.641 1 93.25 236 ARG A C 1
ATOM 1852 O O . ARG A 1 236 ? 17.188 -23.422 -11.539 1 93.25 236 ARG A O 1
ATOM 1859 N N . ARG A 1 237 ? 17.969 -25.281 -10.773 1 94.44 237 ARG A N 1
ATOM 1860 C CA . ARG A 1 237 ? 17.594 -26 -11.992 1 94.44 237 ARG A CA 1
ATOM 1861 C C . ARG A 1 237 ? 16.078 -26 -12.18 1 94.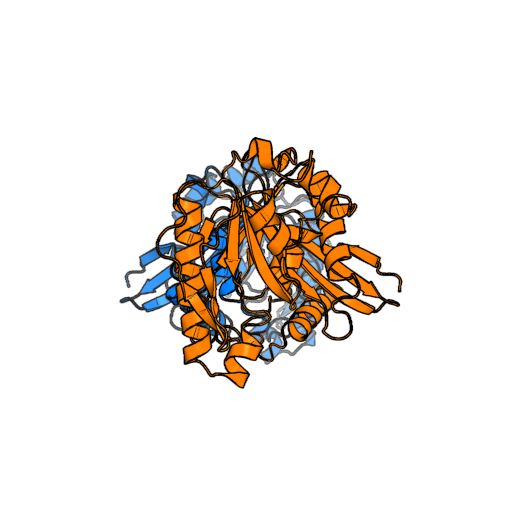44 237 ARG A C 1
ATOM 1863 O O . ARG A 1 237 ? 15.594 -25.797 -13.297 1 94.44 237 ARG A O 1
ATOM 1870 N N . TRP A 1 238 ? 15.406 -26.234 -11.117 1 95.81 238 TRP A N 1
ATOM 1871 C CA . TRP A 1 238 ? 13.945 -26.172 -11.172 1 95.81 238 TRP A CA 1
ATOM 1872 C C . TRP A 1 238 ? 13.469 -24.781 -11.562 1 95.81 238 TRP A C 1
ATOM 1874 O O . TRP A 1 238 ? 12.578 -24.641 -12.406 1 95.81 238 TRP A O 1
ATOM 1884 N N . ARG A 1 239 ? 14.07 -23.766 -10.992 1 95.19 239 ARG A N 1
ATOM 1885 C CA . ARG A 1 239 ? 13.703 -22.391 -11.297 1 95.19 239 ARG A CA 1
ATOM 1886 C C . ARG A 1 239 ? 13.891 -22.094 -12.781 1 95.19 239 ARG A C 1
ATOM 1888 O O . ARG A 1 239 ? 12.977 -21.594 -13.445 1 95.19 239 ARG A O 1
ATOM 1895 N N . MET A 1 240 ? 15.008 -22.453 -13.266 1 95.5 240 MET A N 1
ATOM 1896 C CA . MET A 1 240 ? 15.328 -22.141 -14.656 1 95.5 240 MET A CA 1
ATOM 1897 C C . MET A 1 240 ? 14.469 -22.969 -15.617 1 95.5 240 MET A C 1
ATOM 1899 O O . MET A 1 240 ? 13.992 -22.438 -16.625 1 95.5 240 MET A O 1
ATOM 1903 N N . ALA A 1 241 ? 14.258 -24.188 -15.273 1 96.06 241 ALA A N 1
ATOM 1904 C CA . ALA A 1 241 ? 13.484 -25.062 -16.141 1 96.06 241 ALA A CA 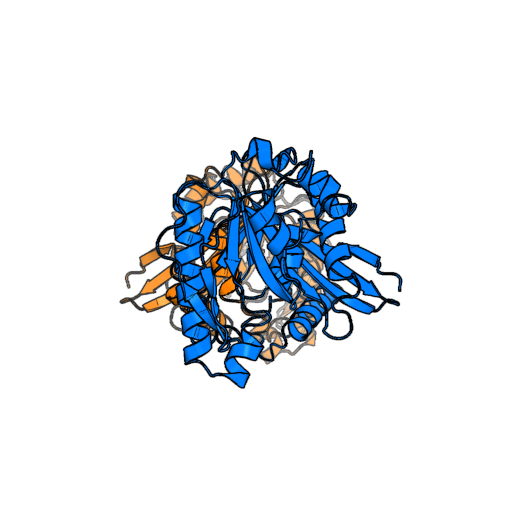1
ATOM 1905 C C . ALA A 1 241 ? 12.016 -24.641 -16.172 1 96.06 241 ALA A C 1
ATOM 1907 O O . ALA A 1 241 ? 11.406 -24.594 -17.25 1 96.06 241 ALA A O 1
ATOM 1908 N N . THR A 1 242 ? 11.469 -24.375 -15.016 1 96.44 242 THR A N 1
ATOM 1909 C CA . THR A 1 242 ? 10.07 -23.953 -14.961 1 96.44 242 THR A CA 1
ATOM 1910 C C . THR A 1 242 ? 9.891 -22.594 -15.641 1 96.44 242 THR A C 1
ATOM 1912 O O . THR A 1 242 ? 8.914 -22.391 -16.375 1 96.44 242 THR A O 1
ATOM 1915 N N . ARG A 1 243 ? 10.805 -21.688 -15.438 1 96.56 243 ARG A N 1
ATOM 1916 C CA . ARG A 1 243 ? 10.773 -20.391 -16.125 1 96.56 243 ARG A CA 1
ATOM 1917 C C . ARG A 1 243 ? 10.703 -20.578 -17.641 1 96.56 243 ARG A C 1
ATOM 1919 O O . ARG A 1 243 ? 9.844 -20 -18.297 1 96.56 243 ARG A O 1
ATOM 1926 N N . LYS A 1 244 ? 11.609 -21.375 -18.125 1 96.38 244 LYS A N 1
ATOM 1927 C CA . LYS A 1 244 ? 11.688 -21.594 -19.562 1 96.38 244 LYS A CA 1
ATOM 1928 C C . LYS A 1 244 ? 10.406 -22.219 -20.094 1 96.38 244 LYS A C 1
ATOM 1930 O O . LYS A 1 244 ? 9.852 -21.781 -21.094 1 96.38 244 LYS A O 1
ATOM 1935 N N . ALA A 1 245 ? 9.945 -23.203 -19.438 1 96.81 245 ALA A N 1
ATOM 1936 C CA . ALA A 1 245 ? 8.75 -23.922 -19.891 1 96.81 245 ALA A CA 1
ATOM 1937 C C . ALA A 1 245 ? 7.52 -23.016 -19.844 1 96.81 245 ALA A C 1
ATOM 1939 O O . ALA A 1 245 ? 6.758 -22.953 -20.812 1 96.81 245 ALA A O 1
ATOM 1940 N N . ILE A 1 246 ? 7.328 -22.328 -18.734 1 97.44 246 ILE A N 1
ATOM 1941 C CA . ILE A 1 246 ? 6.141 -21.5 -18.547 1 97.44 246 ILE A CA 1
ATOM 1942 C C . ILE A 1 246 ? 6.164 -20.328 -19.516 1 97.44 246 ILE A C 1
ATOM 1944 O O . ILE A 1 246 ? 5.172 -20.062 -20.203 1 97.44 246 ILE A O 1
ATOM 1948 N N . THR A 1 247 ? 7.293 -19.641 -19.609 1 97.19 247 THR A N 1
ATOM 1949 C CA . THR A 1 247 ? 7.363 -18.516 -20.516 1 97.19 247 THR A CA 1
ATOM 1950 C C . THR A 1 247 ? 7.199 -18.969 -21.969 1 97.19 247 THR A C 1
ATOM 1952 O O . THR A 1 247 ? 6.605 -18.25 -22.781 1 97.19 247 THR A O 1
ATOM 1955 N N . GLY A 1 248 ? 7.738 -20.094 -22.281 1 95.31 248 GLY A N 1
ATOM 1956 C CA . GLY A 1 248 ? 7.535 -20.656 -23.609 1 95.31 248 GLY A CA 1
ATOM 1957 C C . GLY A 1 248 ? 6.074 -20.875 -23.938 1 95.31 248 GLY A C 1
ATOM 1958 O O . GLY A 1 248 ? 5.609 -20.484 -25.016 1 95.31 248 GLY A O 1
ATOM 1959 N N . LEU A 1 249 ? 5.379 -21.484 -23.047 1 96.38 249 LEU A N 1
ATOM 1960 C CA . LEU A 1 249 ? 3.965 -21.766 -23.266 1 96.38 249 LEU A CA 1
ATOM 1961 C C . LEU A 1 249 ? 3.156 -20.484 -23.359 1 96.38 249 LEU A C 1
ATOM 1963 O O . LEU A 1 249 ? 2.32 -20.328 -24.25 1 96.38 249 LEU A O 1
ATOM 1967 N N . LEU A 1 250 ? 3.41 -19.578 -22.469 1 97.19 250 LEU A N 1
ATOM 1968 C CA . LEU A 1 250 ? 2.672 -18.312 -22.469 1 97.19 250 LEU A CA 1
ATOM 1969 C C . LEU A 1 250 ? 2.893 -17.547 -23.766 1 97.19 250 LEU A C 1
ATOM 1971 O O . LEU A 1 250 ? 1.96 -16.938 -24.297 1 97.19 250 LEU A O 1
ATOM 1975 N N . SER A 1 251 ? 4.082 -17.578 -24.297 1 95.5 251 SER A N 1
ATOM 1976 C CA . SER A 1 251 ? 4.41 -16.875 -25.531 1 95.5 251 SER A CA 1
ATOM 1977 C C . SER A 1 251 ? 3.676 -17.484 -26.719 1 95.5 251 SER A C 1
ATOM 1979 O O . SER A 1 251 ? 3.508 -16.844 -27.75 1 95.5 251 SER A O 1
ATOM 1981 N N . LYS A 1 252 ? 3.225 -18.688 -26.547 1 94.56 252 LYS A N 1
ATOM 1982 C CA . LYS A 1 252 ? 2.521 -19.375 -27.625 1 94.56 252 LYS A CA 1
ATOM 1983 C C . LYS A 1 252 ? 1.009 -19.297 -27.438 1 94.56 252 LYS A C 1
ATOM 1985 O O . LYS A 1 252 ? 0.252 -19.969 -28.125 1 94.56 252 LYS A O 1
ATOM 1990 N N . GLY A 1 253 ? 0.63 -18.547 -26.422 1 95.56 253 GLY A N 1
ATOM 1991 C CA . GLY A 1 253 ? -0.788 -18.266 -26.266 1 95.56 253 GLY A CA 1
ATOM 1992 C C . GLY A 1 253 ? -1.47 -19.172 -25.266 1 95.56 253 GLY A C 1
ATOM 1993 O O . GLY A 1 253 ? -2.689 -19.125 -25.094 1 95.56 253 GLY A O 1
ATOM 1994 N N . TYR A 1 254 ? -0.706 -20.016 -24.578 1 97.31 254 TYR A N 1
ATOM 1995 C CA . TYR A 1 254 ? -1.303 -20.844 -23.531 1 97.31 254 TYR A CA 1
ATOM 1996 C C . TYR A 1 254 ? -1.662 -20.016 -22.312 1 97.31 254 TYR A C 1
ATOM 1998 O O . TYR A 1 254 ? -1.039 -18.984 -22.047 1 97.31 254 TYR A O 1
ATOM 2006 N N . ILE A 1 255 ? -2.664 -20.5 -21.609 1 98.62 255 ILE A N 1
ATOM 2007 C CA . ILE A 1 255 ? -3.09 -19.953 -20.328 1 98.62 255 ILE A CA 1
ATOM 2008 C C . ILE A 1 255 ? -2.99 -21.016 -19.234 1 98.62 255 ILE A C 1
ATOM 2010 O O . ILE A 1 255 ? -3.434 -22.156 -19.438 1 98.62 255 ILE A O 1
ATOM 2014 N N . ALA A 1 256 ? -2.301 -20.688 -18.141 1 98.75 256 ALA A N 1
ATOM 2015 C CA . ALA A 1 256 ? -2.348 -21.594 -17 1 98.75 256 ALA A CA 1
ATOM 2016 C C . ALA A 1 256 ? -3.715 -21.547 -16.328 1 98.75 256 ALA A C 1
ATOM 2018 O O . ALA A 1 256 ? -4.184 -20.484 -15.922 1 98.75 256 ALA A O 1
ATOM 2019 N N . VAL A 1 257 ? -4.344 -22.734 -16.141 1 98.69 257 VAL A N 1
ATOM 2020 C CA . VAL A 1 257 ? -5.754 -22.672 -15.758 1 98.69 257 VAL A CA 1
ATOM 2021 C C . VAL A 1 257 ? -6.008 -23.578 -14.555 1 98.69 257 VAL A C 1
ATOM 2023 O O . VAL A 1 257 ? -7.074 -23.531 -13.938 1 98.69 257 VAL A O 1
ATOM 2026 N N . ASP A 1 258 ? -5.016 -24.453 -14.242 1 98.5 258 ASP A N 1
ATOM 2027 C CA . ASP A 1 258 ? -5.301 -25.422 -13.188 1 98.5 258 ASP A CA 1
ATOM 2028 C C . ASP A 1 258 ? -4.012 -26.047 -12.664 1 98.5 258 ASP A C 1
ATOM 2030 O O . ASP A 1 258 ? -2.914 -25.656 -13.07 1 98.5 258 ASP A O 1
ATOM 2034 N N . HIS A 1 259 ? -4.152 -26.922 -11.711 1 98.31 259 HIS A N 1
ATOM 2035 C CA . HIS A 1 259 ? -3.119 -27.75 -11.109 1 98.31 259 HIS A CA 1
ATOM 2036 C C . HIS A 1 259 ? -3.617 -29.188 -10.891 1 98.31 259 HIS A C 1
ATOM 2038 O O . HIS A 1 259 ? -4.777 -29.391 -10.531 1 98.31 259 HIS A O 1
ATOM 2044 N N . THR A 1 260 ? -2.736 -30.125 -11.102 1 97.94 260 THR A N 1
ATOM 2045 C CA . THR A 1 260 ? -3.137 -31.5 -10.859 1 97.94 260 THR A CA 1
ATOM 2046 C C . THR A 1 260 ? -1.945 -32.344 -10.406 1 97.94 260 THR A C 1
ATOM 2048 O O . THR A 1 260 ? -0.818 -31.844 -10.352 1 97.94 260 THR A O 1
ATOM 2051 N N . PHE A 1 261 ? -2.232 -33.531 -10.039 1 97.19 261 PHE A N 1
ATOM 2052 C CA . PHE A 1 261 ? -1.234 -34.5 -9.656 1 97.19 261 PHE A CA 1
ATOM 2053 C C . PHE A 1 261 ? -1.296 -35.719 -10.57 1 97.19 261 PHE A C 1
ATOM 2055 O O . PHE A 1 261 ? -2.301 -35.938 -11.25 1 97.19 261 PHE A O 1
ATOM 2062 N N . ASP A 1 262 ? -0.191 -36.438 -10.625 1 96.69 262 ASP A N 1
ATOM 2063 C CA . ASP A 1 262 ? -0.27 -37.812 -11.172 1 96.69 262 ASP A CA 1
ATOM 2064 C C . ASP A 1 262 ? -0.475 -38.844 -10.07 1 96.69 262 ASP A C 1
ATOM 2066 O O . ASP A 1 262 ? -0.639 -38.469 -8.906 1 96.69 262 ASP A O 1
ATOM 2070 N N . SER A 1 263 ? -0.538 -40.062 -10.438 1 95.19 263 SER A N 1
ATOM 2071 C CA . SER A 1 263 ? -0.846 -41.125 -9.5 1 95.19 263 SER A CA 1
ATOM 2072 C C . SER A 1 263 ? 0.254 -41.281 -8.461 1 95.19 263 SER A C 1
ATOM 2074 O O . SER A 1 263 ? 0.033 -41.875 -7.402 1 95.19 263 SER A O 1
ATOM 2076 N N . SER A 1 264 ? 1.43 -40.75 -8.656 1 93.56 264 SER A N 1
ATOM 2077 C CA . SER A 1 264 ? 2.553 -40.844 -7.73 1 93.56 264 SER A CA 1
ATOM 2078 C C . SER A 1 264 ? 2.633 -39.625 -6.84 1 93.56 264 SER A C 1
ATOM 2080 O O . SER A 1 264 ? 3.547 -39.5 -6.023 1 93.56 264 SER A O 1
ATOM 2082 N N . GLY A 1 265 ? 1.757 -38.656 -7.066 1 93.62 265 GLY A N 1
ATOM 2083 C CA . GLY A 1 265 ? 1.719 -37.469 -6.238 1 93.62 265 GLY A CA 1
ATOM 2084 C C . GLY A 1 265 ? 2.584 -36.344 -6.773 1 93.62 265 GLY A C 1
ATOM 2085 O O . GLY A 1 265 ? 2.826 -35.344 -6.078 1 93.62 265 GLY A O 1
ATOM 2086 N N . ARG A 1 266 ? 3.059 -36.531 -8.047 1 95.75 266 ARG A N 1
ATOM 2087 C CA . ARG A 1 266 ? 3.854 -35.469 -8.672 1 95.75 266 ARG A CA 1
ATOM 2088 C C . ARG A 1 266 ? 2.963 -34.344 -9.172 1 95.75 266 ARG A C 1
ATOM 2090 O O . ARG A 1 266 ? 1.885 -34.562 -9.719 1 95.75 266 ARG A O 1
ATOM 2097 N N . SER A 1 267 ? 3.459 -33.156 -8.977 1 96.81 267 SER A N 1
ATOM 2098 C CA . SER A 1 267 ? 2.666 -31.953 -9.195 1 96.81 267 SER A CA 1
ATOM 2099 C C . SER A 1 267 ? 2.871 -31.391 -10.602 1 96.81 267 SER A C 1
ATOM 2101 O O . SER A 1 267 ? 3.988 -31.406 -11.125 1 96.81 267 SER A O 1
ATOM 2103 N N . TYR A 1 268 ? 1.687 -30.859 -11.227 1 98 268 TYR A N 1
ATOM 2104 C CA . TYR A 1 268 ? 1.732 -30.234 -12.539 1 98 268 TYR A CA 1
ATOM 2105 C C . TYR A 1 268 ? 0.851 -29 -12.578 1 98 268 TYR A C 1
ATOM 2107 O O . TYR A 1 268 ? -0.262 -29 -12.047 1 98 268 TYR A O 1
ATOM 2115 N N . ALA A 1 269 ? 1.345 -27.969 -13.156 1 98.38 269 ALA A N 1
ATOM 2116 C CA . ALA A 1 269 ? 0.462 -26.906 -13.648 1 98.38 269 ALA A CA 1
ATOM 2117 C C . ALA A 1 269 ? -0.145 -27.281 -14.992 1 98.38 269 ALA A C 1
ATOM 2119 O O . ALA A 1 269 ? 0.527 -27.875 -15.844 1 98.38 269 ALA A O 1
ATOM 2120 N N . VAL A 1 270 ? -1.36 -26.906 -15.219 1 98.5 270 VAL A N 1
ATOM 2121 C CA . VAL A 1 270 ? -2.082 -27.266 -16.438 1 98.5 270 VAL A CA 1
ATOM 2122 C C . VAL A 1 270 ? -2.314 -26.016 -17.281 1 98.5 270 VAL A C 1
ATOM 2124 O O . VAL A 1 270 ? -2.854 -25.016 -16.797 1 98.5 270 VAL A O 1
ATOM 2127 N N . PHE A 1 271 ? -1.906 -26.094 -18.516 1 97.75 271 PHE A N 1
ATOM 2128 C CA . PHE A 1 271 ? -2.064 -25.016 -19.469 1 97.75 271 PHE A CA 1
ATOM 2129 C C . PHE A 1 271 ? -2.992 -25.422 -20.609 1 97.75 271 PHE A C 1
ATOM 2131 O O . PHE A 1 271 ? -2.998 -26.578 -21.016 1 97.75 271 PHE A O 1
ATOM 2138 N N . VAL A 1 272 ? -3.734 -24.438 -21.125 1 98 272 VAL A N 1
ATOM 2139 C CA . VAL A 1 272 ? -4.57 -24.688 -22.297 1 98 272 VAL A CA 1
ATOM 2140 C C . VAL A 1 272 ? -4.332 -23.594 -23.344 1 98 272 VAL A C 1
ATOM 2142 O O . VAL A 1 272 ? -4.125 -22.438 -23 1 98 272 VAL A O 1
ATOM 2145 N N . LYS A 1 273 ? -4.293 -24.031 -24.531 1 96.75 273 LYS A N 1
ATOM 2146 C CA . LYS A 1 273 ? -4.27 -23.078 -25.641 1 96.75 273 LYS A CA 1
ATOM 2147 C C . LYS A 1 273 ? -5.684 -22.656 -26.031 1 96.75 273 LYS A C 1
ATOM 2149 O O . LYS A 1 273 ? -6.352 -23.344 -26.812 1 96.75 273 LYS A O 1
ATOM 2154 N N . SER A 1 274 ? -6.172 -21.656 -25.5 1 95.56 274 SER A N 1
ATOM 2155 C CA . SER A 1 274 ? -7.535 -21.156 -25.656 1 95.56 274 SER A CA 1
ATOM 2156 C C . SER A 1 274 ? -7.609 -19.656 -25.406 1 95.56 274 SER A C 1
ATOM 2158 O O . SER A 1 274 ? -6.664 -19.062 -24.875 1 95.56 274 SER A O 1
ATOM 2160 N N . GLY A 1 275 ? -8.672 -19.078 -25.953 1 97 275 GLY A N 1
ATOM 2161 C CA . GLY A 1 275 ? -8.906 -17.688 -25.594 1 97 275 GLY A CA 1
ATOM 2162 C C . GLY A 1 275 ? -9.367 -17.516 -24.156 1 97 275 GLY A C 1
ATOM 2163 O O . GLY A 1 275 ? -10.023 -18.391 -23.594 1 97 275 GLY A O 1
ATOM 2164 N N . LEU A 1 276 ? -9.047 -16.391 -23.609 1 98.06 276 LEU A N 1
ATOM 2165 C CA . LEU A 1 276 ? -9.398 -16.109 -22.219 1 98.06 276 LEU A CA 1
ATOM 2166 C C . LEU A 1 276 ? -10.898 -16.219 -22.016 1 98.06 276 LEU A C 1
ATOM 2168 O O . LEU A 1 276 ? -11.352 -16.734 -20.984 1 98.06 276 LEU A O 1
ATOM 2172 N N . ARG A 1 277 ? -11.664 -15.719 -22.906 1 97.94 277 ARG A N 1
ATOM 2173 C CA . ARG A 1 277 ? -13.117 -15.742 -22.766 1 97.94 277 ARG A CA 1
ATOM 2174 C C . ARG A 1 277 ? -13.625 -17.172 -22.594 1 97.94 277 ARG A C 1
ATOM 2176 O O . ARG A 1 277 ? -14.469 -17.438 -21.734 1 97.94 277 ARG A O 1
ATOM 2183 N N . ASP A 1 278 ? -13.117 -18.047 -23.391 1 98 278 ASP A N 1
ATOM 2184 C CA . ASP A 1 278 ? -13.523 -19.438 -23.312 1 98 278 ASP A CA 1
ATOM 2185 C C . ASP A 1 278 ? -13.133 -20.047 -21.969 1 98 278 ASP A C 1
ATOM 2187 O O . ASP A 1 278 ? -13.914 -20.781 -21.359 1 98 278 ASP A O 1
ATOM 2191 N N . VAL A 1 279 ? -11.945 -19.75 -21.578 1 98.5 279 VAL A N 1
ATOM 2192 C CA . VAL A 1 279 ? -11.469 -20.25 -20.281 1 98.5 279 VAL A CA 1
ATOM 2193 C C . VAL A 1 279 ? -12.383 -19.75 -19.172 1 98.5 279 VAL A C 1
ATOM 2195 O O . VAL A 1 279 ? -12.805 -20.531 -18.312 1 98.5 279 VAL A O 1
ATOM 2198 N N . LEU A 1 280 ? -12.797 -18.5 -19.203 1 98.5 280 LEU A N 1
ATOM 2199 C CA . LEU A 1 280 ? -13.602 -17.891 -18.156 1 98.5 280 LEU A CA 1
ATOM 2200 C C . LEU A 1 280 ? -15.016 -18.469 -18.156 1 98.5 280 LEU A C 1
ATOM 2202 O O . LEU A 1 280 ? -15.68 -18.5 -17.109 1 98.5 280 LEU A O 1
ATOM 2206 N N . GLU A 1 281 ? -15.398 -18.922 -19.266 1 98.25 281 GLU A N 1
ATOM 2207 C CA . GLU A 1 281 ? -16.703 -19.578 -19.375 1 98.25 281 GLU A CA 1
ATOM 2208 C C . GLU A 1 281 ? -16.609 -21.062 -19.047 1 98.25 281 GLU A C 1
ATOM 2210 O O . GLU A 1 281 ? -17.578 -21.812 -19.234 1 98.25 281 GLU A O 1
ATOM 2215 N N . ALA A 1 282 ? -15.422 -21.484 -18.625 1 97.75 282 ALA A N 1
ATOM 2216 C CA . ALA A 1 282 ? -15.148 -22.859 -18.219 1 97.75 282 ALA A CA 1
ATOM 2217 C C . ALA A 1 282 ? -15.266 -23.812 -19.391 1 97.75 282 ALA A C 1
ATOM 2219 O O . ALA A 1 282 ? -15.727 -24.953 -19.234 1 97.75 282 ALA A O 1
ATOM 2220 N N . ARG A 1 283 ? -14.969 -23.266 -20.578 1 97.12 283 ARG A N 1
ATOM 2221 C CA . ARG A 1 283 ? -14.859 -24.141 -21.75 1 97.12 283 ARG A CA 1
ATOM 2222 C C . ARG A 1 283 ? -13.469 -24.75 -21.844 1 97.12 283 ARG A C 1
ATOM 2224 O O . ARG A 1 283 ? -12.648 -24.312 -22.656 1 97.12 283 ARG A O 1
ATOM 2231 N N . LEU A 1 284 ? -13.25 -25.766 -21.094 1 96.88 284 LEU A N 1
ATOM 2232 C CA . LEU A 1 284 ? -11.992 -26.5 -21.047 1 96.88 284 LEU A CA 1
ATOM 2233 C C . LEU A 1 284 ? -12.141 -27.875 -21.688 1 96.88 284 LEU A C 1
ATOM 2235 O O . LEU A 1 284 ? -13.242 -28.438 -21.719 1 96.88 284 LEU A O 1
ATOM 2239 N N . PRO A 1 285 ? -11.102 -28.359 -22.156 1 95.06 285 PRO A N 1
ATOM 2240 C CA . PRO A 1 285 ? -11.195 -29.641 -22.875 1 95.06 285 PRO A CA 1
ATOM 2241 C C . PRO A 1 285 ? -11.852 -30.734 -22.047 1 95.06 285 PRO A C 1
ATOM 2243 O O . PRO A 1 285 ? -12.539 -31.594 -22.594 1 95.06 285 PRO A O 1
ATOM 2246 N N . TRP A 1 286 ? -11.797 -30.719 -20.734 1 93.94 286 TRP A N 1
ATOM 2247 C CA . TRP A 1 286 ? -12.305 -31.812 -19.891 1 93.94 286 TRP A CA 1
ATOM 2248 C C . TRP A 1 286 ? -13.586 -31.391 -19.188 1 93.94 286 TRP A C 1
ATOM 2250 O O . TRP A 1 286 ? -14.117 -32.125 -18.359 1 93.94 286 TRP A O 1
ATOM 2260 N N . ALA A 1 287 ? -14.07 -30.141 -19.281 1 85.5 287 ALA A N 1
ATOM 2261 C CA . ALA A 1 287 ? -15.242 -29.625 -18.578 1 85.5 287 ALA A CA 1
ATOM 2262 C C . ALA A 1 287 ? -16.5 -29.75 -19.438 1 85.5 287 ALA A C 1
ATOM 2264 O O . ALA A 1 287 ? -17.562 -29.234 -19.078 1 85.5 287 ALA A O 1
ATOM 2265 N N . ARG A 1 288 ? -16.75 -30.812 -20.328 1 62.44 288 ARG A N 1
ATOM 2266 C CA . ARG A 1 288 ? -17.938 -30.938 -21.156 1 62.44 288 ARG A CA 1
ATOM 2267 C C . ARG A 1 288 ? -19.141 -31.359 -20.328 1 62.44 288 ARG A C 1
ATOM 2269 O O . ARG A 1 288 ? -18.984 -32.031 -19.312 1 62.44 288 ARG A O 1
ATOM 2276 N N . MET B 1 1 ? 23.438 22.922 -4.941 1 83.5 1 MET B N 1
ATOM 2277 C CA . MET B 1 1 ? 23.281 21.469 -4.969 1 83.5 1 MET B CA 1
ATOM 2278 C C . MET B 1 1 ? 22.141 21.062 -5.895 1 83.5 1 MET B C 1
ATOM 2280 O O . MET B 1 1 ? 21.047 21.625 -5.824 1 83.5 1 MET B O 1
ATOM 2284 N N . GLU B 1 2 ? 22.469 20.234 -6.824 1 91.69 2 GLU B N 1
ATOM 2285 C CA . GLU B 1 2 ? 21.453 19.844 -7.793 1 91.69 2 GLU B CA 1
ATOM 2286 C C . GLU B 1 2 ? 20.75 18.562 -7.367 1 91.69 2 GLU B C 1
ATOM 2288 O O . GLU B 1 2 ? 21.391 17.562 -7.051 1 91.69 2 GLU B O 1
ATOM 2293 N N . VAL B 1 3 ? 19.484 18.625 -7.238 1 96.88 3 VAL B N 1
ATOM 2294 C CA . VAL B 1 3 ? 18.656 17.484 -6.875 1 96.88 3 VAL B CA 1
ATOM 2295 C C . VAL B 1 3 ? 17.938 16.953 -8.109 1 96.88 3 VAL B C 1
ATOM 2297 O O . VAL B 1 3 ? 17.266 17.703 -8.812 1 96.88 3 VAL B O 1
ATOM 2300 N N . VAL B 1 4 ? 18.141 15.695 -8.43 1 97.81 4 VAL B N 1
ATOM 2301 C CA . VAL B 1 4 ? 17.422 15.047 -9.516 1 97.81 4 VAL B CA 1
ATOM 2302 C C . VAL B 1 4 ? 16.375 14.086 -8.945 1 97.81 4 VAL B C 1
ATOM 2304 O O . VAL B 1 4 ? 16.703 13.227 -8.125 1 97.81 4 VAL B O 1
ATOM 2307 N N . VAL B 1 5 ? 15.164 14.289 -9.375 1 98.69 5 VAL B N 1
ATOM 2308 C CA . VAL B 1 5 ? 14.094 13.406 -8.914 1 98.69 5 VAL B CA 1
ATOM 2309 C C . VAL B 1 5 ? 13.57 12.57 -10.078 1 98.69 5 VAL B C 1
ATOM 2311 O O . VAL B 1 5 ? 13.32 13.094 -11.164 1 98.69 5 VAL B O 1
ATOM 2314 N N . ARG B 1 6 ? 13.414 11.258 -9.852 1 97.88 6 ARG B N 1
ATOM 2315 C CA . ARG B 1 6 ? 12.859 10.43 -10.922 1 97.88 6 ARG B CA 1
ATOM 2316 C C . ARG B 1 6 ? 12.062 9.258 -10.359 1 97.88 6 ARG B C 1
ATOM 2318 O O . ARG B 1 6 ? 12.148 8.961 -9.164 1 97.88 6 ARG B O 1
ATOM 2325 N N . ARG B 1 7 ? 11.336 8.633 -11.266 1 98.38 7 ARG B N 1
ATOM 2326 C CA . ARG B 1 7 ? 10.57 7.441 -10.922 1 98.38 7 ARG B CA 1
ATOM 2327 C C . ARG B 1 7 ? 11.484 6.254 -10.656 1 98.38 7 ARG B C 1
ATOM 2329 O O . ARG B 1 7 ? 12.5 6.082 -11.336 1 98.38 7 ARG B O 1
ATOM 2336 N N . LEU B 1 8 ? 11.094 5.516 -9.664 1 98.44 8 LEU B N 1
ATOM 2337 C CA . LEU B 1 8 ? 11.812 4.281 -9.367 1 98.44 8 LEU B CA 1
ATOM 2338 C C . LEU B 1 8 ? 10.992 3.061 -9.766 1 98.44 8 LEU B C 1
ATOM 2340 O O . LEU B 1 8 ? 9.781 3.025 -9.547 1 98.44 8 LEU B O 1
ATOM 2344 N N . SER B 1 9 ? 11.656 2.059 -10.383 1 95.62 9 SER B N 1
ATOM 2345 C CA . SER B 1 9 ? 10.984 0.805 -10.719 1 95.62 9 SER B CA 1
ATOM 2346 C C . SER B 1 9 ? 11.922 -0.387 -10.531 1 95.62 9 SER B C 1
ATOM 2348 O O . SER B 1 9 ? 11.469 -1.532 -10.469 1 95.62 9 SER B O 1
ATOM 2350 N N . ASP B 1 10 ? 13.156 -0.11 -10.438 1 94.75 10 ASP B N 1
ATOM 2351 C CA . ASP B 1 10 ? 14.156 -1.159 -10.281 1 94.75 10 ASP B CA 1
ATOM 2352 C C . ASP B 1 10 ? 14.172 -1.694 -8.852 1 94.75 10 ASP B C 1
ATOM 2354 O O . ASP B 1 10 ? 14.227 -0.921 -7.895 1 94.75 10 ASP B O 1
ATOM 2358 N N . PRO B 1 11 ? 14.18 -3.021 -8.688 1 93.69 11 PRO B N 1
ATOM 2359 C CA . PRO B 1 11 ? 14.125 -3.6 -7.344 1 93.69 11 PRO B CA 1
ATOM 2360 C C . PRO B 1 11 ? 15.281 -3.148 -6.457 1 93.69 11 PRO B C 1
ATOM 2362 O O . PRO B 1 11 ? 15.102 -2.951 -5.25 1 93.69 11 PRO B O 1
ATOM 2365 N N . VAL B 1 12 ? 16.406 -2.984 -6.988 1 92.69 12 VAL B N 1
ATOM 2366 C CA . VAL B 1 12 ? 17.562 -2.559 -6.215 1 92.69 12 VAL B CA 1
ATOM 2367 C C . VAL B 1 12 ? 17.359 -1.135 -5.703 1 92.69 12 VAL B C 1
ATOM 2369 O O . VAL B 1 12 ? 17.625 -0.84 -4.539 1 92.69 12 VAL B O 1
ATOM 2372 N N . GLU B 1 13 ? 16.859 -0.309 -6.598 1 96 13 GLU B N 1
ATOM 2373 C CA . GLU B 1 13 ? 16.594 1.072 -6.203 1 96 13 GLU B CA 1
ATOM 2374 C C . GLU B 1 13 ? 15.461 1.152 -5.195 1 96 13 GLU B C 1
ATOM 2376 O O . GLU B 1 13 ? 15.461 2.012 -4.312 1 96 13 GLU B O 1
ATOM 2381 N N . LEU B 1 14 ? 14.508 0.298 -5.352 1 96.81 14 LEU B N 1
ATOM 2382 C CA . LEU B 1 14 ? 13.406 0.277 -4.398 1 96.81 14 LEU B CA 1
ATOM 2383 C C . LEU B 1 14 ? 13.891 -0.138 -3.014 1 96.81 14 LEU B C 1
ATOM 2385 O O . LEU B 1 14 ? 13.43 0.401 -2.004 1 96.81 14 LEU B O 1
ATOM 2389 N N . GLU B 1 15 ? 14.789 -1.05 -2.963 1 93.94 15 GLU B N 1
ATOM 2390 C CA . GLU B 1 15 ? 15.406 -1.413 -1.692 1 93.94 15 GLU B CA 1
ATOM 2391 C C . GLU B 1 15 ? 16.156 -0.232 -1.089 1 93.94 15 GLU B C 1
ATOM 2393 O O . GLU B 1 15 ? 16.109 -0.013 0.124 1 93.94 15 GLU B O 1
ATOM 2398 N N . GLU B 1 16 ? 16.828 0.475 -1.935 1 95.56 16 GLU B N 1
ATOM 2399 C CA . GLU B 1 16 ? 17.531 1.666 -1.471 1 95.56 16 GLU B CA 1
ATOM 2400 C C . GLU B 1 16 ? 16.562 2.699 -0.908 1 95.56 16 GLU B C 1
ATOM 2402 O O . GLU B 1 16 ? 16.859 3.357 0.092 1 95.56 16 GLU B O 1
ATOM 2407 N N . ALA B 1 17 ? 15.461 2.844 -1.577 1 97 17 ALA B N 1
ATOM 2408 C CA . ALA B 1 17 ? 14.445 3.777 -1.103 1 97 17 ALA B CA 1
ATOM 2409 C C . ALA B 1 17 ? 13.977 3.41 0.304 1 97 17 ALA B C 1
ATOM 2411 O O . ALA B 1 17 ? 13.734 4.289 1.134 1 97 17 ALA B O 1
ATOM 2412 N N . VAL B 1 18 ? 13.828 2.119 0.552 1 94.75 18 VAL B N 1
ATOM 2413 C CA . VAL B 1 18 ? 13.438 1.645 1.876 1 94.75 18 VAL B CA 1
ATOM 2414 C C . VAL B 1 18 ? 14.492 2.059 2.904 1 94.75 18 VAL B C 1
ATOM 2416 O O . VAL B 1 18 ? 14.148 2.559 3.979 1 94.75 18 VAL B O 1
ATOM 2419 N N . GLU B 1 19 ? 15.727 1.909 2.57 1 93.62 19 GLU B N 1
ATOM 2420 C CA . GLU B 1 19 ? 16.812 2.293 3.467 1 93.62 19 GLU B CA 1
ATOM 2421 C C . GLU B 1 19 ? 16.812 3.799 3.717 1 93.62 19 GLU B C 1
ATOM 2423 O O . GLU B 1 19 ? 17.094 4.246 4.828 1 93.62 19 GLU B O 1
ATOM 2428 N N . VAL B 1 20 ? 16.547 4.523 2.682 1 95.69 20 VAL B N 1
ATOM 2429 C CA . VAL B 1 20 ? 16.453 5.977 2.818 1 95.69 20 VAL B CA 1
ATOM 2430 C C . VAL B 1 20 ? 15.352 6.336 3.805 1 95.69 20 VAL B C 1
ATOM 2432 O O . VAL B 1 20 ? 15.539 7.188 4.676 1 95.69 20 VAL B O 1
ATOM 2435 N N . HIS B 1 21 ? 14.203 5.703 3.658 1 93.94 21 HIS B N 1
ATOM 2436 C CA . HIS B 1 21 ? 13.109 5.949 4.59 1 93.94 21 HIS B CA 1
ATOM 2437 C C . HIS B 1 21 ? 13.492 5.562 6.012 1 93.94 21 HIS B C 1
ATOM 2439 O O . HIS B 1 21 ? 13.164 6.277 6.965 1 93.94 21 HIS B O 1
ATOM 2445 N N . ALA B 1 22 ? 14.18 4.453 6.141 1 91.06 22 ALA B N 1
ATOM 2446 C CA . ALA B 1 22 ? 14.633 4.02 7.457 1 91.06 22 ALA B CA 1
ATOM 2447 C C . ALA B 1 22 ? 15.547 5.066 8.094 1 91.06 22 ALA B C 1
ATOM 2449 O O . ALA B 1 22 ? 15.383 5.402 9.266 1 91.06 22 ALA B O 1
ATOM 2450 N N . ARG B 1 23 ? 16.422 5.609 7.32 1 89.81 23 ARG B N 1
ATOM 2451 C CA . ARG B 1 23 ? 17.359 6.613 7.812 1 89.81 23 ARG B CA 1
ATOM 2452 C C . ARG B 1 23 ? 16.656 7.934 8.094 1 89.81 23 ARG B C 1
ATOM 2454 O O . ARG B 1 23 ? 16.984 8.633 9.055 1 89.81 23 ARG B O 1
ATOM 2461 N N . ALA B 1 24 ? 15.758 8.281 7.25 1 88.38 24 ALA B N 1
ATOM 2462 C CA . ALA B 1 24 ? 15.047 9.555 7.359 1 88.38 24 ALA B CA 1
ATOM 2463 C C . ALA B 1 24 ? 14.219 9.609 8.641 1 88.38 24 ALA B C 1
ATOM 2465 O O . ALA B 1 24 ? 14.109 10.672 9.273 1 88.38 24 ALA B O 1
ATOM 2466 N N . TRP B 1 25 ? 13.688 8.5 9.023 1 77 25 TRP B N 1
ATOM 2467 C CA . TRP B 1 25 ? 12.758 8.516 10.148 1 77 25 TRP B CA 1
ATOM 2468 C C . TRP B 1 25 ? 13.414 7.945 11.406 1 77 25 TRP B C 1
ATOM 2470 O O . TRP B 1 25 ? 12.781 7.863 12.461 1 77 25 TRP B O 1
ATOM 2480 N N . GLY B 1 26 ? 14.695 7.781 11.258 1 67.56 26 GLY B N 1
ATOM 2481 C CA . GLY B 1 26 ? 15.477 7.367 12.414 1 67.56 26 GLY B CA 1
ATOM 2482 C C . GLY B 1 26 ? 15.039 6.027 12.984 1 67.56 26 GLY B C 1
ATOM 2483 O O . GLY B 1 26 ? 15.219 5.766 14.172 1 67.56 26 GLY B O 1
ATOM 2484 N N . SER B 1 27 ? 14.234 5.34 12.258 1 60.38 27 SER B N 1
ATOM 2485 C CA . SER B 1 27 ? 13.633 4.141 12.836 1 60.38 27 SER B CA 1
ATOM 2486 C C . SER B 1 27 ? 14.609 2.965 12.805 1 60.38 27 SER B C 1
ATOM 2488 O O . SER B 1 27 ? 15.188 2.662 11.758 1 60.38 27 SER B O 1
ATOM 2490 N N . ARG B 1 28 ? 15.094 2.689 13.922 1 60.84 28 ARG B N 1
ATOM 2491 C CA . ARG B 1 28 ? 15.828 1.433 14.016 1 60.84 28 ARG B CA 1
ATOM 2492 C C . ARG B 1 28 ? 14.875 0.24 13.984 1 60.84 28 ARG B C 1
ATOM 2494 O O . ARG B 1 28 ? 15.32 -0.909 13.906 1 60.84 28 ARG B O 1
ATOM 2501 N N . ASP B 1 29 ? 13.664 0.646 13.992 1 69 29 ASP B N 1
ATOM 2502 C CA . ASP B 1 29 ? 12.672 -0.422 13.977 1 69 29 ASP B CA 1
ATOM 2503 C C . ASP B 1 29 ? 12.016 -0.54 12.602 1 69 29 ASP B C 1
ATOM 2505 O O . ASP B 1 29 ? 11.203 0.308 12.219 1 69 29 ASP B O 1
ATOM 2509 N N . TYR B 1 30 ? 12.367 -1.48 11.953 1 73.56 30 TYR B N 1
ATOM 2510 C CA . TYR B 1 30 ? 11.883 -1.711 10.594 1 73.56 30 TYR B CA 1
ATOM 2511 C C . TYR B 1 30 ? 10.398 -2.027 10.594 1 73.56 30 TYR B C 1
ATOM 2513 O O . TYR B 1 30 ? 9.758 -2.039 9.539 1 73.56 30 TYR B O 1
ATOM 2521 N N . ARG B 1 31 ? 9.805 -2.059 11.742 1 78.06 31 ARG B N 1
ATOM 2522 C CA . ARG B 1 31 ? 8.367 -2.264 11.867 1 78.06 31 ARG B CA 1
ATOM 2523 C C . ARG B 1 31 ? 7.594 -1.043 11.367 1 78.06 31 ARG B C 1
ATOM 2525 O O . ARG B 1 31 ? 6.391 -1.124 11.109 1 78.06 31 ARG B O 1
ATOM 2532 N N . GLU B 1 32 ? 8.344 -0.052 11.141 1 84 32 GLU B N 1
ATOM 2533 C CA . GLU B 1 32 ? 7.676 1.182 10.75 1 84 32 GLU B CA 1
ATOM 2534 C C . GLU B 1 32 ? 8.086 1.611 9.344 1 84 32 GLU B C 1
ATOM 2536 O O . GLU B 1 32 ? 7.695 2.684 8.875 1 84 32 GLU B O 1
ATOM 2541 N N . VAL B 1 33 ? 8.914 0.804 8.805 1 89.88 33 VAL B N 1
ATOM 2542 C CA . VAL B 1 33 ? 9.406 1.13 7.469 1 89.88 33 VAL B CA 1
ATOM 2543 C C . VAL B 1 33 ? 8.703 0.259 6.43 1 89.88 33 VAL B C 1
ATOM 2545 O O . VAL B 1 33 ? 8.414 -0.912 6.684 1 89.88 33 VAL B O 1
ATOM 2548 N N . VAL B 1 34 ? 8.43 0.76 5.34 1 93.38 34 VAL B N 1
ATOM 2549 C CA . VAL B 1 34 ? 7.773 0.032 4.262 1 93.38 34 VAL B CA 1
ATOM 2550 C C . VAL B 1 34 ? 8.68 -1.096 3.77 1 93.38 34 VAL B C 1
ATOM 2552 O O . VAL B 1 34 ? 9.891 -0.92 3.656 1 93.38 34 VAL B O 1
ATOM 2555 N N . ALA B 1 35 ? 8.055 -2.168 3.428 1 92.38 35 ALA B N 1
ATOM 2556 C CA . ALA B 1 35 ? 8.789 -3.285 2.84 1 92.38 35 ALA B CA 1
ATOM 2557 C C . ALA B 1 35 ? 9.031 -3.057 1.351 1 92.38 35 ALA B C 1
ATOM 2559 O O . ALA B 1 35 ? 8.164 -2.539 0.645 1 92.38 35 ALA B O 1
ATOM 2560 N N . PRO B 1 36 ? 10.172 -3.521 0.843 1 93.12 36 PRO B N 1
ATOM 2561 C CA . PRO B 1 36 ? 10.492 -3.309 -0.571 1 93.12 36 PRO B CA 1
ATOM 2562 C C . PRO B 1 36 ? 9.461 -3.938 -1.507 1 93.12 36 PRO B C 1
ATOM 2564 O O . PRO B 1 36 ? 9.164 -3.379 -2.566 1 93.12 36 PRO B O 1
ATOM 2567 N N . HIS B 1 37 ? 8.93 -5.082 -1.17 1 93.62 37 HIS B N 1
ATOM 2568 C CA . HIS B 1 37 ? 7.992 -5.773 -2.049 1 93.62 37 HIS B CA 1
ATOM 2569 C C . HIS B 1 37 ? 6.684 -4.996 -2.182 1 93.62 37 HIS B C 1
ATOM 2571 O O . HIS B 1 37 ? 6 -5.098 -3.201 1 93.62 37 HIS B O 1
ATOM 2577 N N . ILE B 1 38 ? 6.375 -4.219 -1.196 1 96.31 38 ILE B N 1
ATOM 2578 C CA . ILE B 1 38 ? 5.188 -3.377 -1.277 1 96.31 38 ILE B CA 1
ATOM 2579 C C . ILE B 1 38 ? 5.422 -2.246 -2.275 1 96.31 38 ILE B C 1
ATOM 2581 O O . ILE B 1 38 ? 4.555 -1.939 -3.094 1 96.31 38 ILE B O 1
ATOM 2585 N N . LEU B 1 39 ? 6.621 -1.664 -2.203 1 97.62 39 LEU B N 1
ATOM 2586 C CA . LEU B 1 39 ? 6.953 -0.625 -3.172 1 97.62 39 LEU B CA 1
ATOM 2587 C C . LEU B 1 39 ? 6.918 -1.176 -4.594 1 97.62 39 LEU B C 1
ATOM 2589 O O . LEU B 1 39 ? 6.395 -0.525 -5.504 1 97.62 39 LEU B O 1
ATOM 2593 N N . ARG B 1 40 ? 7.457 -2.342 -4.766 1 96.81 40 ARG B N 1
ATOM 2594 C CA . ARG B 1 40 ? 7.465 -2.969 -6.082 1 96.81 40 ARG B CA 1
ATOM 2595 C C . ARG B 1 40 ? 6.043 -3.215 -6.582 1 96.81 40 ARG B C 1
ATOM 2597 O O . ARG B 1 40 ? 5.738 -2.967 -7.75 1 96.81 40 ARG B O 1
ATOM 2604 N N . ALA B 1 41 ? 5.223 -3.697 -5.703 1 97.44 41 ALA B N 1
ATOM 2605 C CA . ALA B 1 41 ? 3.826 -3.943 -6.055 1 97.44 41 ALA B CA 1
ATOM 2606 C C . ALA B 1 41 ? 3.115 -2.645 -6.418 1 97.44 41 ALA B C 1
ATOM 2608 O O . ALA B 1 41 ? 2.332 -2.605 -7.371 1 97.44 41 ALA B O 1
ATOM 2609 N N . LEU B 1 42 ? 3.391 -1.591 -5.684 1 97.81 42 LEU B N 1
ATOM 2610 C CA . LEU B 1 42 ? 2.773 -0.298 -5.965 1 97.81 42 LEU B CA 1
ATOM 2611 C C . LEU B 1 42 ? 3.166 0.203 -7.348 1 97.81 42 LEU B C 1
ATOM 2613 O O . LEU B 1 42 ? 2.318 0.687 -8.102 1 97.81 42 LEU B O 1
ATOM 2617 N N . VAL B 1 43 ? 4.391 0.083 -7.688 1 97.19 43 VAL B N 1
ATOM 2618 C CA . VAL B 1 43 ? 4.906 0.562 -8.969 1 97.19 43 VAL B CA 1
ATOM 2619 C C . VAL B 1 43 ? 4.09 -0.037 -10.109 1 97.19 43 VAL B C 1
ATOM 2621 O O . VAL B 1 43 ? 3.691 0.674 -11.031 1 97.19 43 VAL B O 1
ATOM 2624 N N . ASP B 1 44 ? 3.734 -1.295 -10 1 96.81 44 ASP B N 1
ATOM 2625 C CA . ASP B 1 44 ? 3.045 -1.993 -11.078 1 96.81 44 ASP B CA 1
ATOM 2626 C C . ASP B 1 44 ? 1.531 -1.85 -10.945 1 96.81 44 ASP B C 1
ATOM 2628 O O . ASP B 1 44 ? 0.79 -2.146 -11.883 1 96.81 44 ASP B O 1
ATOM 2632 N N . ASN B 1 45 ? 1.135 -1.438 -9.773 1 97.75 45 ASN B N 1
ATOM 2633 C CA . ASN B 1 45 ? -0.295 -1.539 -9.5 1 97.75 45 ASN B CA 1
ATOM 2634 C C . ASN B 1 45 ? -0.84 -0.258 -8.875 1 97.75 45 ASN B C 1
ATOM 2636 O O . ASN B 1 45 ? -1.432 -0.292 -7.793 1 97.75 45 ASN B O 1
ATOM 2640 N N . GLY B 1 46 ? -0.667 0.837 -9.555 1 97.25 46 GLY B N 1
ATOM 2641 C CA . GLY B 1 46 ? -1.408 2.047 -9.227 1 97.25 46 GLY B CA 1
ATOM 2642 C C . GLY B 1 46 ? -0.672 2.959 -8.266 1 97.25 46 GLY B C 1
ATOM 2643 O O . GLY B 1 46 ? -1.277 3.84 -7.652 1 97.25 46 GLY B O 1
ATOM 2644 N N . GLY B 1 47 ? 0.619 2.701 -8.031 1 97.88 47 GLY B N 1
ATOM 2645 C CA . GLY B 1 47 ? 1.385 3.559 -7.141 1 97.88 47 GLY B CA 1
ATOM 2646 C C . GLY B 1 47 ? 2.412 4.406 -7.867 1 97.88 47 GLY B C 1
ATOM 2647 O O . GLY B 1 47 ? 2.48 4.391 -9.102 1 97.88 47 GLY B O 1
ATOM 2648 N N . LEU B 1 48 ? 3.049 5.199 -7.176 1 98.5 48 LEU B N 1
ATOM 2649 C CA . LEU B 1 48 ? 4.137 6.066 -7.609 1 98.5 48 LEU B CA 1
ATOM 2650 C C . LEU B 1 48 ? 5.25 6.113 -6.566 1 98.5 48 LEU B C 1
ATOM 2652 O O . LEU B 1 48 ? 4.992 6.395 -5.395 1 98.5 48 LEU B O 1
ATOM 2656 N N . VAL B 1 49 ? 6.43 5.707 -6.977 1 98.81 49 VAL B N 1
ATOM 2657 C CA . VAL B 1 49 ? 7.613 5.785 -6.125 1 98.81 49 VAL B CA 1
ATOM 2658 C C . VAL B 1 49 ? 8.656 6.688 -6.773 1 98.81 49 VAL B C 1
ATOM 2660 O O . VAL B 1 49 ? 9.016 6.5 -7.938 1 98.81 49 VAL B O 1
ATOM 2663 N N . LEU B 1 50 ? 9.094 7.68 -6.031 1 98.88 50 LEU B N 1
ATOM 2664 C CA . LEU B 1 50 ? 10.094 8.625 -6.516 1 98.88 50 LEU B CA 1
ATOM 2665 C C . LEU B 1 50 ? 11.344 8.594 -5.652 1 98.88 50 LEU B C 1
ATOM 2667 O O . LEU B 1 50 ? 11.266 8.391 -4.438 1 98.88 50 LEU B O 1
ATOM 2671 N N . GLY B 1 51 ? 12.477 8.75 -6.262 1 98.81 51 GLY B N 1
ATOM 2672 C CA . GLY B 1 51 ? 13.75 8.945 -5.586 1 98.81 51 GLY B CA 1
ATOM 2673 C C . GLY B 1 51 ? 14.391 10.281 -5.91 1 98.81 51 GLY B C 1
ATOM 2674 O O . GLY B 1 51 ? 14.32 10.75 -7.047 1 98.81 51 GLY B O 1
ATOM 2675 N N . ALA B 1 52 ? 14.93 10.906 -4.902 1 98.81 52 ALA B N 1
ATOM 2676 C CA . ALA B 1 52 ? 15.711 12.133 -5.062 1 98.81 52 ALA B CA 1
ATOM 2677 C C . ALA B 1 52 ? 17.203 11.844 -4.918 1 98.81 52 ALA B C 1
ATOM 2679 O O . ALA B 1 52 ? 17.641 11.25 -3.93 1 98.81 52 ALA B O 1
ATOM 2680 N N . PHE B 1 53 ? 17.953 12.32 -5.887 1 98.25 53 PHE B N 1
ATOM 2681 C CA . PHE B 1 53 ? 19.375 11.992 -5.965 1 98.25 53 PHE B CA 1
ATOM 2682 C C . PHE B 1 53 ? 20.234 13.258 -5.926 1 98.25 53 PHE B C 1
ATOM 2684 O O . PHE B 1 53 ? 19.891 14.258 -6.551 1 98.25 53 PHE B O 1
ATOM 2691 N N . VAL B 1 54 ? 21.297 13.211 -5.133 1 97.12 54 VAL B N 1
ATOM 2692 C CA . VAL B 1 54 ? 22.359 14.211 -5.113 1 97.12 54 VAL B CA 1
ATOM 2693 C C . VAL B 1 54 ? 23.703 13.547 -5.402 1 97.12 54 VAL B C 1
ATOM 2695 O O . VAL B 1 54 ? 24.125 12.648 -4.668 1 97.12 54 VAL B O 1
ATOM 2698 N N . GLY B 1 55 ? 24.406 13.914 -6.445 1 94.56 55 GLY B N 1
ATOM 2699 C CA . GLY B 1 55 ? 25.656 13.273 -6.832 1 94.56 55 GLY B CA 1
ATOM 2700 C C . GLY B 1 55 ? 25.516 11.781 -7.059 1 94.56 55 GLY B C 1
ATOM 2701 O O . GLY B 1 55 ? 26.375 11 -6.629 1 94.56 55 GLY B O 1
ATOM 2702 N N . GLY B 1 56 ? 24.375 11.352 -7.5 1 94.38 56 GLY B N 1
ATOM 2703 C CA . GLY B 1 56 ? 24.156 9.945 -7.828 1 94.38 56 GLY B CA 1
ATOM 2704 C C . GLY B 1 56 ? 23.672 9.125 -6.645 1 94.38 56 GLY B C 1
ATOM 2705 O O . GLY B 1 56 ? 23.297 7.965 -6.801 1 94.38 56 GLY B O 1
ATOM 2706 N N . ARG B 1 57 ? 23.672 9.75 -5.535 1 96.44 57 ARG B N 1
ATOM 2707 C CA . ARG B 1 57 ? 23.234 9.047 -4.332 1 96.44 57 ARG B CA 1
ATOM 2708 C C . ARG B 1 57 ? 21.797 9.398 -3.982 1 96.44 57 ARG B C 1
ATOM 2710 O O . ARG B 1 57 ? 21.422 10.578 -3.969 1 96.44 57 ARG B O 1
ATOM 2717 N N . MET B 1 58 ? 21 8.359 -3.74 1 98.19 58 MET B N 1
ATOM 2718 C CA . MET B 1 58 ? 19.625 8.617 -3.312 1 98.19 58 MET B CA 1
ATOM 2719 C C . MET B 1 58 ? 19.594 9.148 -1.883 1 98.19 58 MET B C 1
ATOM 2721 O O . MET B 1 58 ? 20.078 8.492 -0.96 1 98.19 58 MET B O 1
ATOM 2725 N N . VAL B 1 59 ? 19.031 10.336 -1.668 1 98.12 59 VAL B N 1
ATOM 2726 C CA . VAL B 1 59 ? 19.062 10.969 -0.354 1 98.12 59 VAL B CA 1
ATOM 2727 C C . VAL B 1 59 ? 17.641 11.203 0.144 1 98.12 59 VAL B C 1
ATOM 2729 O O . VAL B 1 59 ? 17.438 11.625 1.285 1 98.12 59 VAL B O 1
ATOM 2732 N N . GLY B 1 60 ? 16.641 10.984 -0.676 1 98.31 60 GLY B N 1
ATOM 2733 C CA . GLY B 1 60 ? 15.227 11.094 -0.365 1 98.31 60 GLY B CA 1
ATOM 2734 C C . GLY B 1 60 ? 14.359 10.188 -1.214 1 98.31 60 GLY B C 1
ATOM 2735 O O . GLY B 1 60 ? 14.773 9.742 -2.283 1 98.31 60 GLY B O 1
ATOM 2736 N N . ALA B 1 61 ? 13.172 9.922 -0.724 1 98.56 61 ALA B N 1
ATOM 2737 C CA . ALA B 1 61 ? 12.227 9.086 -1.459 1 98.56 61 ALA B CA 1
ATOM 2738 C C . ALA B 1 61 ? 10.789 9.383 -1.033 1 98.56 61 ALA B C 1
ATOM 2740 O O . ALA B 1 61 ? 10.547 9.852 0.08 1 98.56 61 ALA B O 1
ATOM 2741 N N . SER B 1 62 ? 9.898 9.172 -1.943 1 98.56 62 SER B N 1
ATOM 2742 C CA . SER B 1 62 ? 8.469 9.328 -1.703 1 98.56 62 SER B CA 1
ATOM 2743 C C . SER B 1 62 ? 7.672 8.211 -2.363 1 98.56 62 SER B C 1
ATOM 2745 O O . SER B 1 62 ? 8.086 7.664 -3.387 1 98.56 62 SER B O 1
ATOM 2747 N N . TYR B 1 63 ? 6.555 7.836 -1.717 1 98.69 63 TYR B N 1
ATOM 2748 C CA . TYR B 1 63 ? 5.684 6.852 -2.354 1 98.69 63 TYR B CA 1
ATOM 2749 C C . TYR B 1 63 ? 4.23 7.074 -1.963 1 98.69 63 TYR B C 1
ATOM 2751 O O . TYR B 1 63 ? 3.943 7.668 -0.922 1 98.69 63 TYR B O 1
ATOM 2759 N N . GLY B 1 64 ? 3.369 6.668 -2.803 1 98.69 64 GLY B N 1
ATOM 2760 C CA . GLY B 1 64 ? 1.925 6.758 -2.664 1 98.69 64 GLY B CA 1
ATOM 2761 C C . GLY B 1 64 ? 1.173 5.977 -3.725 1 98.69 64 GLY B C 1
ATOM 2762 O O . GLY B 1 64 ? 1.774 5.215 -4.484 1 98.69 64 GLY B O 1
ATOM 2763 N N . TRP B 1 65 ? -0.162 6.133 -3.699 1 98.62 65 TRP B N 1
ATOM 2764 C CA . TRP B 1 65 ? -0.973 5.391 -4.656 1 98.62 65 TRP B CA 1
ATOM 2765 C C . TRP B 1 65 ? -2.236 6.164 -5.016 1 98.62 65 TRP B C 1
ATOM 2767 O O . TRP B 1 65 ? -2.686 7.02 -4.254 1 98.62 65 TRP B O 1
ATOM 2777 N N . PHE B 1 66 ? -2.734 5.902 -6.18 1 98.12 66 PHE B N 1
ATOM 2778 C CA . PHE B 1 66 ? -3.965 6.527 -6.656 1 98.12 66 PHE B CA 1
ATOM 2779 C C . PHE B 1 66 ? -5.188 5.852 -6.043 1 98.12 66 PHE B C 1
ATOM 2781 O O . PHE B 1 66 ? -5.203 4.629 -5.867 1 98.12 66 PHE B O 1
ATOM 2788 N N . VAL B 1 67 ? -6.215 6.664 -5.738 1 97.5 67 VAL B N 1
ATOM 2789 C CA . VAL B 1 67 ? -7.418 6.188 -5.062 1 97.5 67 VAL B CA 1
ATOM 2790 C C . VAL B 1 67 ? -8.656 6.637 -5.832 1 97.5 67 VAL B C 1
ATOM 2792 O O . VAL B 1 67 ? -8.719 7.77 -6.309 1 97.5 67 VAL B O 1
ATOM 2795 N N . GLY B 1 68 ? -9.633 5.68 -5.953 1 92.5 68 GLY B N 1
ATOM 2796 C CA . GLY B 1 68 ? -10.945 6.051 -6.461 1 92.5 68 GLY B CA 1
ATOM 2797 C C . GLY B 1 68 ? -10.992 6.133 -7.977 1 92.5 68 GLY B C 1
ATOM 2798 O O . GLY B 1 68 ? -10.125 5.598 -8.664 1 92.5 68 GLY B O 1
ATOM 2799 N N . CYS B 1 69 ? -12.125 6.672 -8.391 1 87.75 69 CYS B N 1
ATOM 2800 C CA . CYS B 1 69 ? -12.359 6.809 -9.82 1 87.75 69 CYS B CA 1
ATOM 2801 C C . CYS B 1 69 ? -13.133 8.086 -10.125 1 87.75 69 CYS B C 1
ATOM 2803 O O . CYS B 1 69 ? -13.789 8.648 -9.242 1 87.75 69 CYS B O 1
ATOM 2805 N N . GLY B 1 70 ? -12.922 8.633 -11.281 1 85.06 70 GLY B N 1
ATOM 2806 C CA . GLY B 1 70 ? -13.656 9.805 -11.727 1 85.06 70 GLY B CA 1
ATOM 2807 C C . GLY B 1 70 ? -13.375 11.039 -10.891 1 85.06 70 GLY B C 1
ATOM 2808 O O . GLY B 1 70 ? -12.219 11.367 -10.625 1 85.06 70 GLY B O 1
ATOM 2809 N N . GLU B 1 71 ? -14.391 11.781 -10.5 1 78.69 71 GLU B N 1
ATOM 2810 C CA . GLU B 1 71 ? -14.242 13.039 -9.789 1 78.69 71 GLU B CA 1
ATOM 2811 C C . GLU B 1 71 ? -13.758 12.812 -8.359 1 78.69 71 GLU B C 1
ATOM 2813 O O . GLU B 1 71 ? -13.188 13.719 -7.742 1 78.69 71 GLU B O 1
ATOM 2818 N N . GLY B 1 72 ? -13.875 11.664 -7.969 1 89.62 72 GLY B N 1
ATOM 2819 C CA . GLY B 1 72 ? -13.461 11.367 -6.605 1 89.62 72 GLY B CA 1
ATOM 2820 C C . GLY B 1 72 ? -12.07 10.766 -6.523 1 89.62 72 GLY B C 1
ATOM 2821 O O . GLY B 1 72 ? -11.602 10.422 -5.441 1 89.62 72 GLY B O 1
ATOM 2822 N N . ARG B 1 73 ? -11.445 10.812 -7.707 1 95.06 73 ARG B N 1
ATOM 2823 C CA . ARG B 1 73 ? -10.109 10.227 -7.777 1 95.06 73 ARG B CA 1
ATOM 2824 C C . ARG B 1 73 ? -9.062 11.164 -7.18 1 95.06 73 ARG B C 1
ATOM 2826 O O . ARG B 1 73 ? -9.086 12.367 -7.434 1 95.06 73 ARG B O 1
ATOM 2833 N N . TYR B 1 74 ? -8.156 10.688 -6.355 1 98.44 74 TYR B N 1
ATOM 2834 C CA . TYR B 1 74 ? -7.051 11.453 -5.789 1 98.44 74 TYR B CA 1
ATOM 2835 C C . TYR B 1 74 ? -5.828 10.562 -5.59 1 98.44 74 TYR B C 1
ATOM 2837 O O . TYR B 1 74 ? -5.895 9.352 -5.793 1 98.44 74 TYR B O 1
ATOM 2845 N N . PHE B 1 75 ? -4.727 11.219 -5.402 1 98.69 75 PHE B N 1
ATOM 2846 C CA . PHE B 1 75 ? -3.486 10.523 -5.082 1 98.69 75 PHE B CA 1
ATOM 2847 C C . PHE B 1 75 ? -3.199 10.586 -3.588 1 98.69 75 PHE B C 1
ATOM 2849 O O . PHE B 1 75 ? -3.215 11.664 -2.992 1 98.69 75 PHE B O 1
ATOM 2856 N N . TYR B 1 76 ? -3.021 9.469 -2.912 1 98.88 76 TYR B N 1
ATOM 2857 C CA . TYR B 1 76 ? -2.623 9.453 -1.509 1 98.88 76 TYR B CA 1
ATOM 2858 C C . TYR B 1 76 ? -1.108 9.367 -1.371 1 98.88 76 TYR B C 1
ATOM 2860 O O . TYR B 1 76 ? -0.512 8.328 -1.669 1 98.88 76 TYR B O 1
ATOM 2868 N N . SER B 1 77 ? -0.484 10.406 -0.927 1 98.75 77 SER B N 1
ATOM 2869 C CA . SER B 1 77 ? 0.958 10.531 -0.735 1 98.75 77 SER B CA 1
ATOM 2870 C C . SER B 1 77 ? 1.381 10.008 0.633 1 98.75 77 SER B C 1
ATOM 2872 O O . SER B 1 77 ? 1.573 10.789 1.569 1 98.75 77 SER B O 1
ATOM 2874 N N . HIS B 1 78 ? 1.657 8.789 0.795 1 98.06 78 HIS B N 1
ATOM 2875 C CA . HIS B 1 78 ? 1.766 8.141 2.098 1 98.06 78 HIS B CA 1
ATOM 2876 C C . HIS B 1 78 ? 3.006 8.617 2.848 1 98.06 78 HIS B C 1
ATOM 2878 O O . HIS B 1 78 ? 2.934 8.93 4.039 1 98.06 78 HIS B O 1
ATOM 2884 N N . ALA B 1 79 ? 4.191 8.633 2.137 1 96.62 79 ALA B N 1
ATOM 2885 C CA . ALA B 1 79 ? 5.387 9.016 2.885 1 96.62 79 ALA B CA 1
ATOM 2886 C C . ALA B 1 79 ? 6.41 9.695 1.978 1 96.62 79 ALA B C 1
ATOM 2888 O O . ALA B 1 79 ? 6.594 9.289 0.828 1 96.62 79 ALA B O 1
ATOM 2889 N N . THR B 1 80 ? 6.973 10.688 2.459 1 96.69 80 THR B N 1
ATOM 2890 C CA . THR B 1 80 ? 8.141 11.359 1.903 1 96.69 80 THR B CA 1
ATOM 2891 C C . THR B 1 80 ? 9.242 11.492 2.953 1 96.69 80 THR B C 1
ATOM 2893 O O . THR B 1 80 ? 9.016 12.039 4.035 1 96.69 80 THR B O 1
ATOM 2896 N N . GLY B 1 81 ? 10.367 10.891 2.662 1 95.06 81 GLY B N 1
ATOM 2897 C CA . GLY B 1 81 ? 11.484 10.922 3.59 1 95.06 81 GLY B CA 1
ATOM 2898 C C . GLY B 1 81 ? 12.75 11.492 2.98 1 95.06 81 GLY B C 1
ATOM 2899 O O . GLY B 1 81 ? 13.047 11.258 1.809 1 95.06 81 GLY B O 1
ATOM 2900 N N . VAL B 1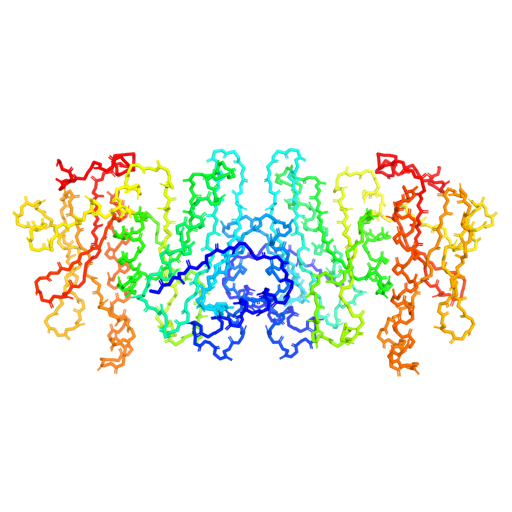 82 ? 13.391 12.328 3.766 1 96.12 82 VAL B N 1
ATOM 2901 C CA . VAL B 1 82 ? 14.688 12.891 3.398 1 96.12 82 VAL B CA 1
ATOM 2902 C C . VAL B 1 82 ? 15.711 12.602 4.492 1 96.12 82 VAL B C 1
ATOM 2904 O O . VAL B 1 82 ? 15.438 12.812 5.676 1 96.12 82 VAL B O 1
ATOM 2907 N N . GLU B 1 83 ? 16.828 12.164 4.094 1 94.75 83 GLU B N 1
ATOM 2908 C CA . GLU B 1 83 ? 17.891 11.898 5.062 1 94.75 83 GLU B CA 1
ATOM 2909 C C . GLU B 1 83 ? 18.266 13.164 5.82 1 94.75 83 GLU B C 1
ATOM 2911 O O . GLU B 1 83 ? 18.281 14.258 5.254 1 94.75 83 GLU B O 1
ATOM 2916 N N . GLU B 1 84 ? 18.672 13.062 7.102 1 90 84 GLU B N 1
ATOM 2917 C CA . GLU B 1 84 ? 18.938 14.172 8.023 1 90 84 GLU B CA 1
ATOM 2918 C C . GLU B 1 84 ? 19.953 15.148 7.426 1 90 84 GLU B C 1
ATOM 2920 O O . GLU B 1 84 ? 19.734 16.359 7.469 1 90 84 GLU B O 1
ATOM 2925 N N . GLY B 1 85 ? 21 14.75 6.832 1 89.81 85 GLY B N 1
ATOM 2926 C CA . GLY B 1 85 ? 22.031 15.625 6.285 1 89.81 85 GLY B CA 1
ATOM 2927 C C . GLY B 1 85 ? 21.562 16.406 5.074 1 89.81 85 GLY B C 1
ATOM 2928 O O . GLY B 1 85 ? 22.219 17.359 4.656 1 89.81 85 GLY B O 1
ATOM 2929 N N . TYR B 1 86 ? 20.328 16.141 4.641 1 93.25 86 TYR B N 1
ATOM 2930 C CA . TYR B 1 86 ? 19.844 16.766 3.426 1 93.25 86 TYR B CA 1
ATOM 2931 C C . TYR B 1 86 ? 18.516 17.484 3.68 1 93.25 86 TYR B C 1
ATOM 2933 O O . TYR B 1 86 ? 17.891 18 2.752 1 93.25 86 TYR B O 1
ATOM 2941 N N . LYS B 1 87 ? 18.141 17.516 4.914 1 87.94 87 LYS B N 1
ATOM 2942 C CA . LYS B 1 87 ? 16.906 18.219 5.277 1 87.94 87 LYS B CA 1
ATOM 2943 C C . LYS B 1 87 ? 17.078 19.719 5.16 1 87.94 87 LYS B C 1
ATOM 2945 O O . LYS B 1 87 ? 18.188 20.234 5.297 1 87.94 87 LYS B O 1
ATOM 2950 N N . TYR B 1 88 ? 16.016 20.359 4.844 1 85.62 88 TYR B N 1
ATOM 2951 C CA . TYR B 1 88 ? 15.938 21.812 4.766 1 85.62 88 TYR B CA 1
ATOM 2952 C C . TYR B 1 88 ? 16.828 22.344 3.65 1 85.62 88 TYR B C 1
ATOM 2954 O O . TYR B 1 88 ? 17.344 23.469 3.738 1 85.62 88 TYR B O 1
ATOM 2962 N N . ARG B 1 89 ? 17.062 21.531 2.672 1 88.56 89 ARG B N 1
ATOM 2963 C CA . ARG B 1 89 ? 17.875 21.922 1.527 1 88.56 89 ARG B CA 1
ATOM 2964 C C . ARG B 1 89 ? 17.094 21.781 0.225 1 88.56 89 ARG B C 1
ATOM 2966 O O . ARG B 1 89 ? 17.688 21.672 -0.853 1 88.56 89 ARG B O 1
ATOM 2973 N N . GLY B 1 90 ? 15.852 21.578 0.358 1 93.5 90 GLY B N 1
ATOM 2974 C CA . GLY B 1 90 ? 15 21.625 -0.818 1 93.5 90 GLY B CA 1
ATOM 2975 C C . GLY B 1 90 ? 14.68 20.234 -1.367 1 93.5 90 GLY B C 1
ATOM 2976 O O . GLY B 1 90 ? 13.93 20.109 -2.334 1 93.5 90 GLY B O 1
ATOM 2977 N N . VAL B 1 91 ? 15.203 19.219 -0.829 1 97 91 VAL B N 1
ATOM 2978 C CA . VAL B 1 91 ? 15.016 17.859 -1.336 1 97 91 VAL B CA 1
ATOM 2979 C C . VAL B 1 91 ? 13.555 17.453 -1.203 1 97 91 VAL B C 1
ATOM 2981 O O . VAL B 1 91 ? 12.961 16.922 -2.148 1 97 91 VAL B O 1
ATOM 2984 N N . GLY B 1 92 ? 12.977 17.719 -0.052 1 97.44 92 GLY B N 1
ATOM 2985 C CA . GLY B 1 92 ? 11.57 17.422 0.144 1 97.44 92 GLY B CA 1
ATOM 2986 C C . GLY B 1 92 ? 10.664 18.156 -0.819 1 97.44 92 GLY B C 1
ATOM 2987 O O . GLY B 1 92 ? 9.719 17.578 -1.359 1 97.44 92 GLY B O 1
ATOM 2988 N N . PHE B 1 93 ? 11.016 19.391 -1.004 1 97.5 93 PHE B N 1
ATOM 2989 C CA . PHE B 1 93 ? 10.25 20.219 -1.936 1 97.5 93 PHE B CA 1
ATOM 2990 C C . PHE B 1 93 ? 10.352 19.656 -3.354 1 97.5 93 PHE B C 1
ATOM 2992 O O . PHE B 1 93 ? 9.352 19.578 -4.062 1 97.5 93 PHE B O 1
ATOM 2999 N N . ALA B 1 94 ? 11.531 19.312 -3.762 1 98 94 ALA B N 1
ATOM 3000 C CA . ALA B 1 94 ? 11.75 18.75 -5.098 1 98 94 ALA B CA 1
ATOM 3001 C C . ALA B 1 94 ? 10.938 17.469 -5.297 1 98 94 ALA B C 1
ATOM 3003 O O . ALA B 1 94 ? 10.359 17.25 -6.363 1 98 94 ALA B O 1
ATOM 3004 N N . LEU B 1 95 ? 10.891 16.641 -4.297 1 98.62 95 LEU B N 1
ATOM 3005 C CA . LEU B 1 95 ? 10.117 15.406 -4.352 1 98.62 95 LEU B CA 1
ATOM 3006 C C . LEU B 1 95 ? 8.633 15.695 -4.527 1 98.62 95 LEU B C 1
ATOM 3008 O O . LEU B 1 95 ? 7.98 15.109 -5.391 1 98.62 95 LEU B O 1
ATOM 3012 N N . LYS B 1 96 ? 8.148 16.625 -3.754 1 98.69 96 LYS B N 1
ATOM 3013 C CA . LYS B 1 96 ? 6.727 16.953 -3.82 1 98.69 96 LYS B CA 1
ATOM 3014 C C . LYS B 1 96 ? 6.379 17.641 -5.137 1 98.69 96 LYS B C 1
ATOM 3016 O O . LYS B 1 96 ? 5.316 17.406 -5.711 1 98.69 96 LYS B O 1
ATOM 3021 N N . ALA B 1 97 ? 7.254 18.484 -5.602 1 98.12 97 ALA B N 1
ATOM 3022 C CA . ALA B 1 97 ? 7.027 19.141 -6.891 1 98.12 97 ALA B CA 1
ATOM 3023 C C . ALA B 1 97 ? 6.945 18.125 -8.016 1 98.12 97 ALA B C 1
ATOM 3025 O O . ALA B 1 97 ? 6.051 18.203 -8.867 1 98.12 97 ALA B O 1
ATOM 3026 N N . ARG B 1 98 ? 7.855 17.188 -8.031 1 98.56 98 ARG B N 1
ATOM 3027 C CA . ARG B 1 98 ? 7.824 16.141 -9.047 1 98.56 98 ARG B CA 1
ATOM 3028 C C . ARG B 1 98 ? 6.582 15.266 -8.883 1 98.56 98 ARG B C 1
ATOM 3030 O O . ARG B 1 98 ? 5.965 14.867 -9.875 1 98.56 98 ARG B O 1
ATOM 3037 N N . GLN B 1 99 ? 6.273 14.984 -7.664 1 98.81 99 GLN B N 1
ATOM 3038 C CA . GLN B 1 99 ? 5.059 14.219 -7.41 1 98.81 99 GLN B CA 1
ATOM 3039 C C . GLN B 1 99 ? 3.832 14.922 -7.988 1 98.81 99 GLN B C 1
ATOM 3041 O O . GLN B 1 99 ? 2.982 14.281 -8.617 1 98.81 99 GLN B O 1
ATOM 3046 N N . ARG B 1 100 ? 3.754 16.188 -7.781 1 98.81 100 ARG B N 1
ATOM 3047 C CA . ARG B 1 100 ? 2.672 17 -8.344 1 98.81 100 ARG B CA 1
ATOM 3048 C C . ARG B 1 100 ? 2.611 16.844 -9.859 1 98.81 100 ARG B C 1
ATOM 3050 O O . ARG B 1 100 ? 1.54 16.609 -10.422 1 98.81 100 ARG B O 1
ATOM 3057 N N . GLU B 1 101 ? 3.727 16.969 -10.484 1 98.62 101 GLU B N 1
ATOM 3058 C CA . GLU B 1 101 ? 3.799 16.844 -11.938 1 98.62 101 GLU B CA 1
ATOM 3059 C C . GLU B 1 101 ? 3.295 15.484 -12.406 1 98.62 101 GLU B C 1
ATOM 3061 O O . GLU B 1 101 ? 2.498 15.398 -13.344 1 98.62 101 GLU B O 1
ATOM 3066 N N . GLU B 1 102 ? 3.756 14.469 -11.766 1 98.5 102 GLU B N 1
ATOM 3067 C CA . GLU B 1 102 ? 3.395 13.109 -12.141 1 98.5 102 GLU B CA 1
ATOM 3068 C C . GLU B 1 102 ? 1.902 12.859 -11.945 1 98.5 102 GLU B C 1
ATOM 3070 O O . GLU B 1 102 ? 1.258 12.219 -12.781 1 98.5 102 GLU B O 1
ATOM 3075 N N . VAL B 1 103 ? 1.383 13.312 -10.859 1 98.44 103 VAL B N 1
ATOM 3076 C CA . VAL B 1 103 ? -0.019 13.086 -10.531 1 98.44 103 VAL B CA 1
ATOM 3077 C C . VAL B 1 103 ? -0.915 13.844 -11.508 1 98.44 103 VAL B C 1
ATOM 3079 O O . VAL B 1 103 ? -1.911 13.305 -11.992 1 98.44 103 VAL B O 1
ATOM 3082 N N . LEU B 1 104 ? -0.555 15.055 -11.828 1 98.25 104 LEU B N 1
ATOM 3083 C CA . LEU B 1 104 ? -1.312 15.852 -12.797 1 98.25 104 LEU B CA 1
ATOM 3084 C C . LEU B 1 104 ? -1.284 15.195 -14.172 1 98.25 104 LEU B C 1
ATOM 3086 O O . LEU B 1 104 ? -2.283 15.227 -14.898 1 98.25 104 LEU B O 1
ATOM 3090 N N . ARG B 1 105 ? -0.16 14.648 -14.516 1 97.31 105 ARG B N 1
ATOM 3091 C CA . ARG B 1 105 ? -0.024 13.977 -15.805 1 97.31 105 ARG B CA 1
ATOM 3092 C C . ARG B 1 105 ? -1.007 12.82 -15.922 1 97.31 105 ARG B C 1
ATOM 3094 O O . ARG B 1 105 ? -1.449 12.484 -17.016 1 97.31 105 ARG B O 1
ATOM 3101 N N . GLU B 1 106 ? -1.406 12.305 -14.805 1 95 106 GLU B N 1
ATOM 3102 C CA . GLU B 1 106 ? -2.355 11.195 -14.789 1 95 106 GLU B CA 1
ATOM 3103 C C . GLU B 1 106 ? -3.795 11.703 -14.75 1 95 106 GLU B C 1
ATOM 3105 O O . GLU B 1 106 ? -4.73 10.906 -14.617 1 95 106 GLU B O 1
ATOM 3110 N N . GLY B 1 107 ? -3.947 12.961 -14.75 1 95.31 107 GLY B N 1
ATOM 3111 C CA . GLY B 1 107 ? -5.277 13.547 -14.789 1 95.31 107 GLY B CA 1
ATOM 3112 C C . GLY B 1 107 ? -5.91 13.688 -13.414 1 95.31 107 GLY B C 1
ATOM 3113 O O . GLY B 1 107 ? -7.129 13.805 -13.297 1 95.31 107 GLY B O 1
ATOM 3114 N N . VAL B 1 108 ? -5.188 13.562 -12.383 1 97.56 108 VAL B N 1
ATOM 3115 C CA . VAL B 1 108 ? -5.676 13.68 -11.008 1 97.56 108 VAL B CA 1
ATOM 3116 C C . VAL B 1 108 ? -5.27 15.039 -10.43 1 97.56 108 VAL B C 1
ATOM 3118 O O . VAL B 1 108 ? -4.102 15.43 -10.516 1 97.56 108 VAL B O 1
ATOM 3121 N N . SER B 1 109 ? -6.188 15.75 -9.781 1 98.12 109 SER B N 1
ATOM 3122 C CA . SER B 1 109 ? -5.926 17.141 -9.398 1 98.12 109 SER B CA 1
ATOM 3123 C C . SER B 1 109 ? -5.855 17.281 -7.879 1 98.12 109 SER B C 1
ATOM 3125 O O . SER B 1 109 ? -5.656 18.391 -7.367 1 98.12 109 SER B O 1
ATOM 3127 N N . LEU B 1 110 ? -6 16.156 -7.191 1 98.69 110 LEU B N 1
ATOM 3128 C CA . LEU B 1 110 ? -5.977 16.203 -5.73 1 98.69 110 LEU B CA 1
ATOM 3129 C C . LEU B 1 110 ? -5.023 15.164 -5.168 1 98.69 110 LEU B C 1
ATOM 3131 O O . LEU B 1 110 ? -5.051 14 -5.586 1 98.69 110 LEU B O 1
ATOM 3135 N N . ALA B 1 111 ? -4.156 15.57 -4.332 1 98.88 111 ALA B N 1
ATOM 3136 C CA . ALA B 1 111 ? -3.371 14.664 -3.498 1 98.88 111 ALA B CA 1
ATOM 3137 C C . ALA B 1 111 ? -3.693 14.859 -2.02 1 98.88 111 ALA B C 1
ATOM 3139 O O . ALA B 1 111 ? -3.961 15.977 -1.579 1 98.88 111 ALA B O 1
ATOM 3140 N N . LYS B 1 112 ? -3.654 13.812 -1.284 1 98.81 112 LYS B N 1
ATOM 3141 C CA . LYS B 1 112 ? -3.916 13.852 0.151 1 98.81 112 LYS B CA 1
ATOM 3142 C C . LYS B 1 112 ? -2.824 13.125 0.929 1 98.81 112 LYS B C 1
ATOM 3144 O O . LYS B 1 112 ? -2.162 12.234 0.393 1 98.81 112 LYS B O 1
ATOM 3149 N N . TRP B 1 113 ? -2.594 13.5 2.109 1 98.69 113 TRP B N 1
ATOM 3150 C CA . TRP B 1 113 ? -1.784 12.789 3.092 1 98.69 113 TRP B CA 1
ATOM 3151 C C . TRP B 1 113 ? -2.137 13.227 4.508 1 98.69 113 TRP B C 1
ATOM 3153 O O . TRP B 1 113 ? -2.967 14.117 4.699 1 98.69 113 TRP B O 1
ATOM 3163 N N . THR B 1 114 ? -1.57 12.531 5.488 1 97.75 114 THR B N 1
ATOM 3164 C CA . THR B 1 114 ? -1.761 12.961 6.867 1 97.75 114 THR B CA 1
ATOM 3165 C C . THR B 1 114 ? -0.447 13.453 7.469 1 97.75 114 THR B C 1
ATOM 3167 O O . THR B 1 114 ? 0.632 13.055 7.031 1 97.75 114 THR B O 1
ATOM 3170 N N . PHE B 1 115 ? -0.498 14.328 8.398 1 95.88 115 PHE B N 1
ATOM 3171 C CA . PHE B 1 115 ? 0.669 14.734 9.172 1 95.88 115 PHE B CA 1
ATOM 3172 C C . PHE B 1 115 ? 0.264 15.172 10.578 1 95.88 115 PHE B C 1
ATOM 3174 O O . PHE B 1 115 ? -0.917 15.414 10.844 1 95.88 115 PHE B O 1
ATOM 3181 N N . ASP B 1 116 ? 1.219 15.164 11.438 1 93.06 116 ASP B N 1
ATOM 3182 C CA . ASP B 1 116 ? 1.019 15.641 12.805 1 93.06 116 ASP B CA 1
ATOM 3183 C C . ASP B 1 116 ? 1.091 17.172 12.867 1 93.06 116 ASP B C 1
ATOM 3185 O O . ASP B 1 116 ? 2.15 17.75 12.641 1 93.06 116 ASP B O 1
ATOM 3189 N N . PRO B 1 117 ? 0.048 17.797 13.203 1 93.31 117 PRO B N 1
ATOM 3190 C CA . PRO B 1 117 ? 0.069 19.25 13.188 1 93.31 117 PRO B CA 1
ATOM 3191 C C . PRO B 1 117 ? 0.964 19.844 14.273 1 93.31 117 PRO B C 1
ATOM 3193 O O . PRO B 1 117 ? 1.295 21.031 14.234 1 93.31 117 PRO B O 1
ATOM 3196 N N . LEU B 1 118 ? 1.411 19.016 15.25 1 92.62 118 LEU B N 1
ATOM 3197 C CA . LEU B 1 118 ? 2.264 19.516 16.328 1 92.62 118 LEU B CA 1
ATOM 3198 C C . LEU B 1 118 ? 3.697 19.703 15.836 1 92.62 118 LEU B C 1
ATOM 3200 O O . LEU B 1 118 ? 4.508 20.344 16.516 1 92.62 118 LEU B O 1
ATOM 3204 N N . GLN B 1 119 ? 3.967 19.125 14.781 1 88.5 119 GLN B N 1
ATOM 3205 C CA . GLN B 1 119 ? 5.246 19.406 14.141 1 88.5 119 GLN B CA 1
ATOM 3206 C C . GLN B 1 119 ? 5.16 20.656 13.273 1 88.5 119 GLN B C 1
ATOM 3208 O O . GLN B 1 119 ? 4.785 20.594 12.102 1 88.5 119 GLN B O 1
ATOM 3213 N N . SER B 1 120 ? 5.57 21.781 13.875 1 91.5 120 SER B N 1
ATOM 3214 C CA . SER B 1 120 ? 5.305 23.094 13.297 1 91.5 120 SER B CA 1
ATOM 3215 C C . SER B 1 120 ? 5.977 23.234 11.93 1 91.5 120 SER B C 1
ATOM 3217 O O . SER B 1 120 ? 5.414 23.844 11.016 1 91.5 120 SER B O 1
ATOM 3219 N N . LEU B 1 121 ? 7.137 22.672 11.781 1 89.19 121 LEU B N 1
ATOM 3220 C CA . LEU B 1 121 ? 7.84 22.828 10.508 1 89.19 121 LEU B CA 1
ATOM 3221 C C . LEU B 1 121 ? 7.188 21.984 9.422 1 89.19 121 LEU B C 1
ATOM 3223 O O . LEU B 1 121 ? 7.254 22.328 8.234 1 89.19 121 LEU B O 1
ATOM 3227 N N . ASN B 1 122 ? 6.504 20.953 9.82 1 91.44 122 ASN B N 1
ATOM 3228 C CA . ASN B 1 122 ? 5.699 20.203 8.859 1 91.44 122 ASN B CA 1
ATOM 3229 C C . ASN B 1 122 ? 4.477 21 8.414 1 91.44 122 ASN B C 1
ATOM 3231 O O . ASN B 1 122 ? 4.125 21 7.234 1 91.44 122 ASN B O 1
ATOM 3235 N N . THR B 1 123 ? 3.914 21.609 9.414 1 96.62 123 THR B N 1
ATOM 3236 C CA . THR B 1 123 ? 2.777 22.453 9.086 1 96.62 123 THR B CA 1
ATOM 3237 C C . THR B 1 123 ? 3.195 23.578 8.133 1 96.62 123 THR B C 1
ATOM 3239 O O . THR B 1 123 ? 2.502 23.859 7.152 1 96.62 123 THR B O 1
ATOM 3242 N N . ARG B 1 124 ? 4.34 24.188 8.414 1 96.44 124 ARG B N 1
ATOM 3243 C CA . ARG B 1 124 ? 4.859 25.234 7.535 1 96.44 124 ARG B CA 1
ATOM 3244 C C . ARG B 1 124 ? 5.102 24.688 6.133 1 96.44 124 ARG B C 1
ATOM 3246 O O . ARG B 1 124 ? 4.68 25.297 5.145 1 96.44 124 ARG B O 1
ATOM 3253 N N . PHE B 1 125 ? 5.75 23.609 6.082 1 96.88 125 PHE B N 1
ATOM 3254 C CA . PHE B 1 125 ? 6.074 23 4.797 1 96.88 125 PHE B CA 1
ATOM 3255 C C . PHE B 1 125 ? 4.809 22.703 4.004 1 96.88 125 PHE B C 1
ATOM 3257 O O . PHE B 1 125 ? 4.711 23.047 2.824 1 96.88 125 PHE B O 1
ATOM 3264 N N . ASN B 1 126 ? 3.82 22.062 4.629 1 98.31 126 ASN B N 1
ATOM 3265 C CA . ASN B 1 126 ? 2.621 21.594 3.953 1 98.31 126 ASN B CA 1
ATOM 3266 C C . ASN B 1 126 ? 1.705 22.734 3.547 1 98.31 126 ASN B C 1
ATOM 3268 O O . ASN B 1 126 ? 1.216 22.781 2.418 1 98.31 126 ASN B O 1
ATOM 3272 N N . LEU B 1 127 ? 1.537 23.672 4.453 1 98.5 127 LEU B N 1
ATOM 3273 C CA . LEU B 1 127 ? 0.553 24.719 4.188 1 98.5 127 LEU B CA 1
ATOM 3274 C C . LEU B 1 127 ? 1.21 25.922 3.547 1 98.5 127 LEU B C 1
ATOM 3276 O O . LEU B 1 127 ? 0.763 26.406 2.5 1 98.5 127 LEU B O 1
ATOM 3280 N N . ALA B 1 128 ? 2.281 26.391 4.102 1 97.69 128 ALA B N 1
ATOM 3281 C CA . ALA B 1 128 ? 2.875 27.656 3.654 1 97.69 128 ALA B CA 1
ATOM 3282 C C . ALA B 1 128 ? 3.693 27.453 2.381 1 97.69 128 ALA B C 1
ATOM 3284 O O . ALA B 1 128 ? 3.719 28.312 1.508 1 97.69 128 ALA B O 1
ATOM 3285 N N . LYS B 1 129 ? 4.355 26.344 2.273 1 97.25 129 LYS B N 1
ATOM 3286 C CA . LYS B 1 129 ? 5.234 26.125 1.128 1 97.25 129 LYS B CA 1
ATOM 3287 C C . LYS B 1 129 ? 4.496 25.422 -0.009 1 97.25 129 LYS B C 1
ATOM 3289 O O . LYS B 1 129 ? 4.508 25.891 -1.148 1 97.25 129 LYS B O 1
ATOM 3294 N N . LEU B 1 130 ? 3.82 24.359 0.288 1 98.44 130 LEU B N 1
ATOM 3295 C CA . LEU B 1 130 ? 3.209 23.547 -0.754 1 98.44 130 LEU B CA 1
ATOM 3296 C C . LEU B 1 130 ? 1.825 24.078 -1.118 1 98.44 130 LEU B C 1
ATOM 3298 O O . LEU B 1 130 ? 1.32 23.812 -2.211 1 98.44 130 LEU B O 1
ATOM 3302 N N . GLY B 1 131 ? 1.169 24.75 -0.164 1 98.75 131 GLY B N 1
ATOM 3303 C CA . GLY B 1 131 ? -0.162 25.266 -0.423 1 98.75 131 GLY B CA 1
ATOM 3304 C C . GLY B 1 131 ? -1.263 24.266 -0.166 1 98.75 131 GLY B C 1
ATOM 3305 O O . GLY B 1 131 ? -2.352 24.359 -0.736 1 98.75 131 GLY B O 1
ATOM 3306 N N . ALA B 1 132 ? -1.015 23.266 0.598 1 98.88 132 ALA B N 1
ATOM 3307 C CA . ALA B 1 132 ? -2.078 22.359 1.036 1 98.88 132 ALA B CA 1
ATOM 3308 C C . ALA B 1 132 ? -2.984 23.047 2.059 1 98.88 132 ALA B C 1
ATOM 3310 O O . ALA B 1 132 ? -2.605 24.047 2.66 1 98.88 132 ALA B O 1
ATOM 3311 N N . VAL B 1 133 ? -4.191 22.484 2.197 1 98.94 133 VAL B N 1
ATOM 3312 C CA . VAL B 1 133 ? -5.117 22.891 3.244 1 98.94 133 VAL B CA 1
ATOM 3313 C C . VAL B 1 133 ? -5.609 21.672 4.016 1 98.94 133 VAL B C 1
ATOM 3315 O O . VAL B 1 133 ? -5.41 20.531 3.58 1 98.94 133 VAL B O 1
ATOM 3318 N N . TYR B 1 134 ? -6.141 21.891 5.203 1 98.81 134 TYR B N 1
ATOM 3319 C CA . TYR B 1 134 ? -6.809 20.75 5.828 1 98.81 134 TYR B CA 1
ATOM 3320 C C . TYR B 1 134 ? -8.109 21.188 6.5 1 98.81 134 TYR B C 1
ATOM 3322 O O . TYR B 1 134 ? -8.219 22.312 6.98 1 98.81 134 TYR B O 1
ATOM 3330 N N . ARG B 1 135 ? -9.031 20.25 6.492 1 98.69 135 ARG B N 1
ATOM 3331 C CA . ARG B 1 135 ? -10.375 20.453 7.02 1 98.69 135 ARG B CA 1
ATOM 3332 C C . ARG B 1 135 ? -10.812 19.297 7.898 1 98.69 135 ARG B C 1
ATOM 3334 O O . ARG B 1 135 ? -11.93 19.281 8.414 1 98.69 135 ARG B O 1
ATOM 3341 N N . VAL B 1 136 ? -9.953 18.328 8.023 1 98.5 136 VAL B N 1
ATOM 3342 C CA . VAL B 1 136 ? -10.289 17.141 8.781 1 98.5 136 VAL B CA 1
ATOM 3343 C C . VAL B 1 136 ? -9.195 16.844 9.805 1 98.5 136 VAL B C 1
ATOM 3345 O O . VAL B 1 136 ? -8.008 16.953 9.492 1 98.5 136 VAL B O 1
ATOM 3348 N N . TYR B 1 137 ? -9.578 16.609 11.039 1 98.31 137 TYR B N 1
ATOM 3349 C CA . TYR B 1 137 ? -8.727 16.172 12.141 1 98.31 137 TYR B CA 1
ATOM 3350 C C . TYR B 1 137 ? -9.07 14.742 12.555 1 98.31 137 TYR B C 1
ATOM 3352 O O . TYR B 1 137 ? -10.242 14.414 12.75 1 98.31 137 TYR B O 1
ATOM 3360 N N . LYS B 1 138 ? -8.078 13.891 12.594 1 97.38 138 LYS B N 1
ATOM 3361 C CA . LYS B 1 138 ? -8.25 12.508 13.016 1 97.38 138 LYS B CA 1
ATOM 3362 C C . LYS B 1 138 ? -7.562 12.258 14.359 1 97.38 138 LYS B C 1
ATOM 3364 O O . LYS B 1 138 ? -6.34 12.367 14.469 1 97.38 138 LYS B O 1
ATOM 3369 N N . VAL B 1 139 ? -8.289 11.875 15.336 1 95.25 139 VAL B N 1
ATOM 3370 C CA . VAL B 1 139 ? -7.77 11.617 16.672 1 95.25 139 VAL B CA 1
ATOM 3371 C C . VAL B 1 139 ? -7.168 10.219 16.734 1 95.25 139 VAL B C 1
ATOM 3373 O O . VAL B 1 139 ? -7.801 9.242 16.312 1 95.25 139 VAL B O 1
ATOM 3376 N N . ASN B 1 140 ? -5.914 10.117 17.188 1 92.62 140 ASN B N 1
ATOM 3377 C CA . ASN B 1 140 ? -5.238 8.844 17.406 1 92.62 140 ASN B CA 1
ATOM 3378 C C . ASN B 1 140 ? -5.352 7.934 16.188 1 92.62 140 ASN B C 1
ATOM 3380 O O . ASN B 1 140 ? -5.73 6.766 16.312 1 92.62 140 ASN B O 1
ATOM 3384 N N . TYR B 1 141 ? -5.031 8.484 15.047 1 94.75 141 TYR B N 1
ATOM 3385 C CA . TYR B 1 141 ? -5.281 7.895 13.734 1 94.75 141 TYR B CA 1
ATOM 3386 C C . TYR B 1 141 ? -4.555 6.566 13.586 1 94.75 141 TYR B C 1
ATOM 3388 O O . TYR B 1 141 ? -5.137 5.578 13.133 1 94.75 141 TYR B O 1
ATOM 3396 N N . TYR B 1 142 ? -3.328 6.496 14 1 92 142 TYR B N 1
ATOM 3397 C CA . TYR B 1 142 ? -2.527 5.293 13.812 1 92 142 TYR B CA 1
ATOM 3398 C C . TYR B 1 142 ? -2.482 4.461 15.086 1 92 142 TYR B C 1
ATOM 3400 O O . TYR B 1 142 ? -1.86 3.395 15.117 1 92 142 TYR B O 1
ATOM 3408 N N . GLY B 1 143 ? -3.139 4.848 16.188 1 87.25 143 GLY B N 1
ATOM 3409 C CA . GLY B 1 143 ? -3.02 4.172 17.469 1 87.25 143 GLY B CA 1
ATOM 3410 C C . GLY B 1 143 ? -1.691 4.422 18.156 1 87.25 143 GLY B C 1
ATOM 3411 O O . GLY B 1 143 ? -1.121 5.508 18.031 1 87.25 143 GLY B O 1
ATOM 3412 N N . GLU B 1 144 ? -1.318 3.434 18.984 1 75.69 144 GLU B N 1
ATOM 3413 C CA . GLU B 1 144 ? -0.062 3.58 19.719 1 75.69 144 GLU B CA 1
ATOM 3414 C C . GLU B 1 144 ? 1.138 3.418 18.797 1 75.69 144 GLU B C 1
ATOM 3416 O O . GLU B 1 144 ? 1.231 2.434 18.062 1 75.69 144 GLU B O 1
ATOM 3421 N N . MET B 1 145 ? 1.801 4.484 18.703 1 69.62 145 MET B N 1
ATOM 3422 C CA . MET B 1 145 ? 3.014 4.434 17.891 1 69.62 145 MET B CA 1
ATOM 3423 C C . MET B 1 145 ? 4.254 4.363 18.781 1 69.62 145 MET B C 1
ATOM 3425 O O . MET B 1 145 ? 4.266 4.906 19.891 1 69.62 145 MET B O 1
ATOM 3429 N N . THR B 1 146 ? 5.09 3.5 18.406 1 62.38 146 THR B N 1
ATOM 3430 C CA . THR B 1 146 ? 6.281 3.262 19.219 1 62.38 146 THR B CA 1
ATOM 3431 C C . THR B 1 146 ? 7.414 4.195 18.797 1 62.38 146 THR B C 1
ATOM 3433 O O . THR B 1 146 ? 8.523 4.117 19.328 1 62.38 146 THR B O 1
ATOM 3436 N N . ASP B 1 147 ? 7.039 5.07 17.953 1 59.97 147 ASP B N 1
ATOM 3437 C CA . ASP B 1 147 ? 8.102 5.98 17.531 1 59.97 147 ASP B CA 1
ATOM 3438 C C . ASP B 1 147 ? 8.375 7.035 18.594 1 59.97 147 ASP B C 1
ATOM 3440 O O . ASP B 1 147 ? 7.582 7.215 19.516 1 59.97 147 ASP B O 1
ATOM 3444 N N . GLU B 1 148 ? 9.508 7.547 18.578 1 57.75 148 GLU B N 1
ATOM 3445 C CA . GLU B 1 148 ? 10 8.484 19.578 1 57.75 148 GLU B CA 1
ATOM 3446 C C . GLU B 1 148 ? 9.102 9.711 19.688 1 57.75 148 GLU B C 1
ATOM 3448 O O . GLU B 1 148 ? 8.914 10.266 20.766 1 57.75 148 GLU B O 1
ATOM 3453 N N . ILE B 1 149 ? 8.523 10.055 18.672 1 57.81 149 ILE B N 1
ATOM 3454 C CA . ILE B 1 149 ? 7.797 11.32 18.594 1 57.81 149 ILE B CA 1
ATOM 3455 C C . ILE B 1 149 ? 6.422 11.164 19.25 1 57.81 149 ILE B C 1
ATOM 3457 O O . ILE B 1 149 ? 6.012 11.992 20.062 1 57.81 149 ILE B O 1
ATOM 3461 N N . ASN B 1 150 ? 5.812 10.078 19.031 1 65.94 150 ASN B N 1
ATOM 3462 C CA . ASN B 1 150 ? 4.391 9.953 19.328 1 65.94 150 ASN B CA 1
ATOM 3463 C C . ASN B 1 150 ? 4.156 9.086 20.562 1 65.94 150 ASN B C 1
ATOM 3465 O O . ASN B 1 150 ? 3.061 9.086 21.125 1 65.94 150 ASN B O 1
ATOM 3469 N N . ARG B 1 151 ? 5.172 8.547 20.984 1 66.19 151 ARG B N 1
ATOM 3470 C CA . ARG B 1 151 ? 4.98 7.613 22.094 1 66.19 151 ARG B CA 1
ATOM 3471 C C . ARG B 1 151 ? 4.309 8.305 23.281 1 66.19 151 ARG B C 1
ATOM 3473 O O . ARG B 1 151 ? 4.84 9.266 23.828 1 66.19 151 ARG B O 1
ATOM 3480 N N . GLY B 1 152 ? 3.137 7.93 23.547 1 73.12 152 GLY B N 1
ATOM 3481 C CA . GLY B 1 152 ? 2.416 8.422 24.703 1 73.12 152 GLY B CA 1
ATOM 3482 C C . GLY B 1 152 ? 1.568 9.641 24.406 1 73.12 152 GLY B C 1
ATOM 3483 O O . GLY B 1 152 ? 0.864 10.148 25.297 1 73.12 152 GLY B O 1
ATOM 3484 N N . LEU B 1 153 ? 1.656 10.211 23.297 1 82.94 153 LEU B N 1
ATOM 3485 C CA . LEU B 1 153 ? 0.955 11.445 22.969 1 82.94 153 LEU B CA 1
ATOM 3486 C C . LEU B 1 153 ? -0.244 11.172 22.078 1 82.94 153 LEU B C 1
ATOM 3488 O O . LEU B 1 153 ? -1.104 12.039 21.891 1 82.94 153 LEU B O 1
ATOM 3492 N N . GLY B 1 154 ? -0.33 9.984 21.609 1 86.19 154 GLY B N 1
ATOM 3493 C CA . GLY B 1 154 ? -1.316 9.703 20.578 1 86.19 154 GLY B CA 1
ATOM 3494 C C . GLY B 1 154 ? -0.825 10.023 19.188 1 86.19 154 GLY B C 1
ATOM 3495 O O . GLY B 1 154 ? 0.154 10.758 19.016 1 86.19 154 GLY B O 1
ATOM 3496 N N . SER B 1 155 ? -1.485 9.555 18.188 1 91.62 155 SER B N 1
ATOM 3497 C CA . SER B 1 155 ? -1.061 9.695 16.797 1 91.62 155 SER B CA 1
ATOM 3498 C C . SER B 1 155 ? -2.043 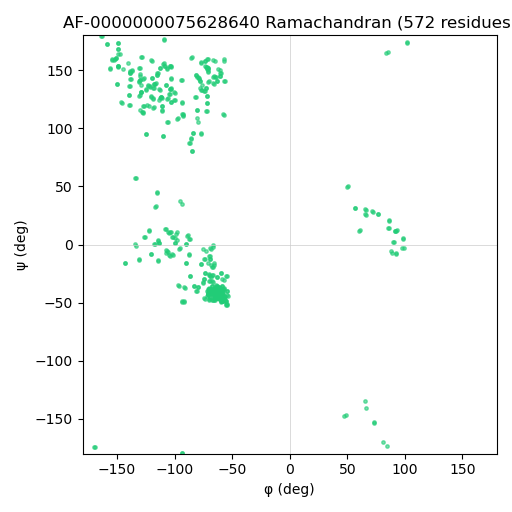10.547 16 1 91.62 155 SER B C 1
ATOM 3500 O O . SER B 1 155 ? -2.416 10.195 14.883 1 91.62 155 SER B O 1
ATOM 3502 N N . ASP B 1 156 ? -2.49 11.711 16.609 1 94.44 156 ASP B N 1
ATOM 3503 C CA . ASP B 1 156 ? -3.4 12.617 15.93 1 94.44 156 ASP B CA 1
ATOM 3504 C C . ASP B 1 156 ? -2.812 13.078 14.594 1 94.44 156 ASP B C 1
ATOM 3506 O O . ASP B 1 156 ? -1.608 13.328 14.5 1 94.44 156 ASP B O 1
ATOM 3510 N N . ARG B 1 157 ? -3.764 13.133 13.648 1 96.62 157 ARG B N 1
ATOM 3511 C CA . ARG B 1 157 ? -3.363 13.594 12.32 1 96.62 157 ARG B CA 1
ATOM 3512 C C . ARG B 1 157 ? -4.391 14.562 11.742 1 96.62 157 ARG B C 1
ATOM 3514 O O . ARG B 1 157 ? -5.57 14.508 12.094 1 96.62 157 ARG B O 1
ATOM 3521 N N . VAL B 1 158 ? -3.895 15.461 10.953 1 98.31 158 VAL B N 1
ATOM 3522 C CA . VAL B 1 158 ? -4.781 16.188 10.055 1 98.31 158 VAL B CA 1
ATOM 3523 C C . VAL B 1 158 ? -4.637 15.648 8.633 1 98.31 158 VAL B C 1
ATOM 3525 O O . VAL B 1 158 ? -3.609 15.055 8.289 1 98.31 158 VAL B O 1
ATOM 3528 N N . VAL B 1 159 ? -5.703 15.781 7.844 1 98.69 159 VAL B N 1
ATOM 3529 C CA . VAL B 1 159 ? -5.684 15.32 6.457 1 98.69 159 VAL B CA 1
ATOM 3530 C C . VAL B 1 159 ? -5.383 16.5 5.531 1 98.69 159 VAL B C 1
ATOM 3532 O O . VAL B 1 159 ? -6.242 17.344 5.301 1 98.69 159 VAL B O 1
ATOM 3535 N N . ALA B 1 160 ? -4.203 16.484 4.988 1 98.81 160 ALA B N 1
ATOM 3536 C CA . ALA B 1 160 ? -3.824 17.516 4.012 1 98.81 160 ALA B CA 1
ATOM 3537 C C . ALA B 1 160 ? -4.508 17.266 2.67 1 98.81 160 ALA B C 1
ATOM 3539 O O . ALA B 1 160 ? -4.555 16.141 2.186 1 98.81 160 ALA B O 1
ATOM 3540 N N . GLU B 1 161 ? -5.078 18.281 2.148 1 98.88 161 GLU B N 1
ATOM 3541 C CA . GLU B 1 161 ? -5.59 18.328 0.781 1 98.88 161 GLU B CA 1
ATOM 3542 C C . GLU B 1 161 ? -4.75 19.266 -0.085 1 98.88 161 GLU B C 1
ATOM 3544 O O . GLU B 1 161 ? -4.664 20.469 0.19 1 98.88 161 GLU B O 1
ATOM 3549 N N . TRP B 1 162 ? -4.137 18.688 -1.033 1 98.94 162 TRP B N 1
ATOM 3550 C CA . TRP B 1 162 ? -3.309 19.438 -1.971 1 98.94 162 TRP B CA 1
ATOM 3551 C C . TRP B 1 162 ? -3.957 19.484 -3.352 1 98.94 162 TRP B C 1
ATOM 3553 O O . TRP B 1 162 ? -3.818 18.547 -4.141 1 98.94 162 TRP B O 1
ATOM 3563 N N . TRP B 1 163 ? -4.711 20.547 -3.57 1 98.88 163 TRP B N 1
ATOM 3564 C CA . TRP B 1 163 ? -5.387 20.75 -4.848 1 98.88 163 TRP B CA 1
ATOM 3565 C C . TRP B 1 163 ? -4.41 21.25 -5.906 1 98.88 163 TRP B C 1
ATOM 3567 O O . TRP B 1 163 ? -4.242 22.469 -6.082 1 98.88 163 TRP B O 1
ATOM 3577 N N . LEU B 1 164 ? -3.9 20.422 -6.664 1 98.81 164 LEU B N 1
ATOM 3578 C CA . LEU B 1 164 ? -2.625 20.516 -7.367 1 98.81 164 LEU B CA 1
ATOM 3579 C C . LEU B 1 164 ? -2.666 21.609 -8.43 1 98.81 164 LEU B C 1
ATOM 3581 O O . LEU B 1 164 ? -1.641 22.219 -8.727 1 98.81 164 LEU B O 1
ATOM 3585 N N . ASP B 1 165 ? -3.754 21.844 -9 1 98.38 165 ASP B N 1
ATOM 3586 C CA . ASP B 1 165 ? -3.824 22.797 -10.102 1 98.38 165 ASP B CA 1
ATOM 3587 C C . ASP B 1 165 ? -4.539 24.078 -9.672 1 98.38 165 ASP B C 1
ATOM 3589 O O . ASP B 1 165 ? -4.953 24.875 -10.508 1 98.38 165 ASP B O 1
ATOM 3593 N N . SER B 1 166 ? -4.723 24.266 -8.43 1 98.75 166 SER B N 1
ATOM 3594 C CA . SER B 1 166 ? -5.379 25.469 -7.926 1 98.75 166 SER B CA 1
ATOM 3595 C C . SER B 1 166 ? -4.453 26.688 -8.016 1 98.75 166 SER B C 1
ATOM 3597 O O . SER B 1 166 ? -3.232 26.547 -8.062 1 98.75 166 SER B O 1
ATOM 3599 N N . ARG B 1 167 ? -5.062 27.828 -8.016 1 98.56 167 ARG B N 1
ATOM 3600 C CA . ARG B 1 167 ? -4.301 29.078 -7.98 1 98.56 167 ARG B CA 1
ATOM 3601 C C . ARG B 1 167 ? -3.498 29.188 -6.691 1 98.56 167 ARG B C 1
ATOM 3603 O O . ARG B 1 167 ? -2.346 29.625 -6.707 1 98.56 167 ARG B O 1
ATOM 3610 N N . LEU B 1 168 ? -4.047 28.766 -5.613 1 98.62 168 LEU B N 1
ATOM 3611 C CA . LEU B 1 168 ? -3.369 28.781 -4.32 1 98.62 168 LEU B CA 1
ATOM 3612 C C . LEU B 1 168 ? -2.041 28.031 -4.395 1 98.62 168 LEU B C 1
ATOM 3614 O O . LEU B 1 168 ? -0.994 28.594 -4.043 1 98.62 168 LEU B O 1
ATOM 3618 N N . VAL B 1 169 ? -2.092 26.828 -4.887 1 98.81 169 VAL B N 1
ATOM 3619 C CA . VAL B 1 169 ? -0.904 25.984 -4.949 1 98.81 169 VAL B CA 1
ATOM 3620 C C . VAL B 1 169 ? 0.12 26.594 -5.898 1 98.81 169 VAL B C 1
ATOM 3622 O O . VAL B 1 169 ? 1.313 26.641 -5.59 1 98.81 169 VAL B O 1
ATOM 3625 N N . GLY B 1 170 ? -0.339 27.062 -7 1 98.25 170 GLY B N 1
ATOM 3626 C CA . GLY B 1 170 ? 0.569 27.734 -7.922 1 98.25 170 GLY B CA 1
ATOM 3627 C C . GLY B 1 170 ? 1.326 28.891 -7.293 1 98.25 170 GLY B C 1
ATOM 3628 O O . GLY B 1 170 ? 2.551 28.969 -7.406 1 98.25 170 GLY B O 1
ATOM 3629 N N . LEU B 1 171 ? 0.62 29.734 -6.617 1 98.25 171 LEU B N 1
ATOM 3630 C CA . LEU B 1 171 ? 1.222 30.906 -6.008 1 98.25 171 LEU B CA 1
ATOM 3631 C C . LEU B 1 171 ? 2.184 30.516 -4.891 1 98.25 171 LEU B C 1
ATOM 3633 O O . LEU B 1 171 ? 3.26 31.109 -4.758 1 98.25 171 LEU B O 1
ATOM 3637 N N . LYS B 1 172 ? 1.795 29.562 -4.125 1 97.94 172 LYS B N 1
ATOM 3638 C CA . LYS B 1 172 ? 2.637 29.109 -3.02 1 97.94 172 LYS B CA 1
ATOM 3639 C C . LYS B 1 172 ? 3.934 28.5 -3.531 1 97.94 172 LYS B C 1
ATOM 3641 O O . LYS B 1 172 ? 5.016 28.797 -3.029 1 97.94 172 LYS B O 1
ATOM 3646 N N . LEU B 1 173 ? 3.83 27.656 -4.508 1 97.44 173 LEU B N 1
ATOM 3647 C CA . LEU B 1 173 ? 5.004 26.969 -5.051 1 97.44 173 LEU B CA 1
ATOM 3648 C C . LEU B 1 173 ? 5.973 27.969 -5.668 1 97.44 173 LEU B C 1
ATOM 3650 O O . LEU B 1 173 ? 7.188 27.766 -5.645 1 97.44 173 LEU B O 1
ATOM 3654 N N . GLU B 1 174 ? 5.441 29.062 -6.137 1 96.56 174 GLU B N 1
ATOM 3655 C CA . GLU B 1 174 ? 6.266 30.094 -6.75 1 96.56 174 GLU B CA 1
ATOM 3656 C C . GLU B 1 174 ? 6.785 31.078 -5.703 1 96.56 174 GLU B C 1
ATOM 3658 O O . GLU B 1 174 ? 7.574 31.969 -6.016 1 96.56 174 GLU B O 1
ATOM 3663 N N . GLY B 1 175 ? 6.312 30.953 -4.523 1 95.31 175 GLY B N 1
ATOM 3664 C CA . GLY B 1 175 ? 6.73 31.844 -3.453 1 95.31 175 GLY B CA 1
ATOM 3665 C C . GLY B 1 175 ? 6.094 33.219 -3.537 1 95.31 175 GLY B C 1
ATOM 3666 O O . GLY B 1 175 ? 6.637 34.188 -3.01 1 95.31 175 GLY B O 1
ATOM 3667 N N . ARG B 1 176 ? 4.949 33.281 -4.133 1 96.31 176 ARG B N 1
ATOM 3668 C CA . ARG B 1 176 ? 4.328 34.562 -4.391 1 96.31 176 ARG B CA 1
ATOM 3669 C C . ARG B 1 176 ? 3.232 34.844 -3.369 1 96.31 176 ARG B C 1
ATOM 3671 O O . ARG B 1 176 ? 2.662 35.938 -3.357 1 96.31 176 ARG B O 1
ATOM 3678 N N . LEU B 1 177 ? 2.906 33.906 -2.592 1 96.56 177 LEU B N 1
ATOM 3679 C CA . LEU B 1 177 ? 1.899 34.094 -1.553 1 96.56 177 LEU B CA 1
ATOM 3680 C C . LEU B 1 177 ? 2.436 33.656 -0.195 1 96.56 177 LEU B C 1
ATOM 3682 O O . LEU B 1 177 ? 2.752 32.469 0.001 1 96.56 177 LEU B O 1
ATOM 3686 N N . ARG B 1 178 ? 2.57 34.594 0.662 1 93.12 178 ARG B N 1
ATOM 3687 C CA . ARG B 1 178 ? 3.008 34.344 2.035 1 93.12 178 ARG B CA 1
ATOM 3688 C C . ARG B 1 178 ? 2.066 35.031 3.031 1 93.12 178 ARG B C 1
ATOM 3690 O O . ARG B 1 178 ? 1.567 36.125 2.781 1 93.12 178 ARG B O 1
ATOM 3697 N N . PRO B 1 179 ? 1.845 34.312 4.109 1 91.81 179 PRO B N 1
ATOM 3698 C CA . PRO B 1 179 ? 1.005 34.969 5.113 1 91.81 179 PRO B CA 1
ATOM 3699 C C . PRO B 1 179 ? 1.734 36.094 5.855 1 91.81 179 PRO B C 1
ATOM 3701 O O . PRO B 1 179 ? 2.961 36.062 5.977 1 91.81 179 PRO B O 1
ATOM 3704 N N . PRO B 1 180 ? 0.917 37.062 6.328 1 95.94 180 PRO B N 1
ATOM 3705 C CA . PRO B 1 180 ? 1.517 38.031 7.234 1 95.94 180 PRO B CA 1
ATOM 3706 C C . PRO B 1 180 ? 1.977 37.406 8.555 1 95.94 180 PRO B C 1
ATOM 3708 O O . PRO B 1 180 ? 1.53 36.312 8.914 1 95.94 180 PRO B O 1
ATOM 3711 N N . PRO B 1 181 ? 2.914 38.125 9.195 1 97.88 181 PRO B N 1
ATOM 3712 C CA . PRO B 1 181 ? 3.225 37.719 10.562 1 97.88 181 PRO B CA 1
ATOM 3713 C C . PRO B 1 181 ? 2.002 37.719 11.477 1 97.88 181 PRO B C 1
ATOM 3715 O O . PRO B 1 181 ? 1.015 38.375 11.188 1 97.88 181 PRO B O 1
ATOM 3718 N N . ALA B 1 182 ? 2.086 36.969 12.555 1 98.06 182 ALA B N 1
ATOM 3719 C CA . ALA B 1 182 ? 0.942 36.781 13.445 1 98.06 182 ALA B CA 1
ATOM 3720 C C . ALA B 1 182 ? 0.441 38.125 13.984 1 98.06 182 ALA B C 1
ATOM 3722 O O . ALA B 1 182 ? -0.768 38.344 14.094 1 98.06 182 ALA B O 1
ATOM 3723 N N . GLU B 1 183 ? 1.335 39.031 14.289 1 97.81 183 GLU B N 1
ATOM 3724 C CA . GLU B 1 183 ? 0.941 40.344 14.82 1 97.81 183 GLU B CA 1
ATOM 3725 C C . GLU B 1 183 ? 0.079 41.094 13.82 1 97.81 183 GLU B C 1
ATOM 3727 O O . GLU B 1 183 ? -0.93 41.688 14.195 1 97.81 183 GLU B O 1
ATOM 3732 N N . GLU B 1 184 ? 0.511 41.031 12.609 1 97.69 184 GLU B N 1
ATOM 3733 C CA . GLU B 1 184 ? -0.226 41.719 11.562 1 97.69 184 GLU B CA 1
ATOM 3734 C C . GLU B 1 184 ? -1.586 41.094 11.32 1 97.69 184 GLU B C 1
ATOM 3736 O O . GLU B 1 184 ? -2.58 41.781 11.094 1 97.69 184 GLU B O 1
ATOM 3741 N N . LEU B 1 185 ? -1.629 39.781 11.32 1 97.69 185 LEU B N 1
ATOM 3742 C CA . LEU B 1 185 ? -2.908 39.094 11.18 1 97.69 185 LEU B CA 1
ATOM 3743 C C . LEU B 1 185 ? -3.881 39.531 12.273 1 97.69 185 LEU B C 1
ATOM 3745 O O . LEU B 1 185 ? -5.07 39.719 12.008 1 97.69 185 LEU B O 1
ATOM 3749 N N . LYS B 1 186 ? -3.377 39.719 13.445 1 96.06 186 LYS B N 1
ATOM 3750 C CA . LYS B 1 186 ? -4.215 40.094 14.57 1 96.06 186 LYS B CA 1
ATOM 3751 C C . LYS B 1 186 ? -4.641 41.562 14.453 1 96.06 186 LYS B C 1
ATOM 3753 O O . LYS B 1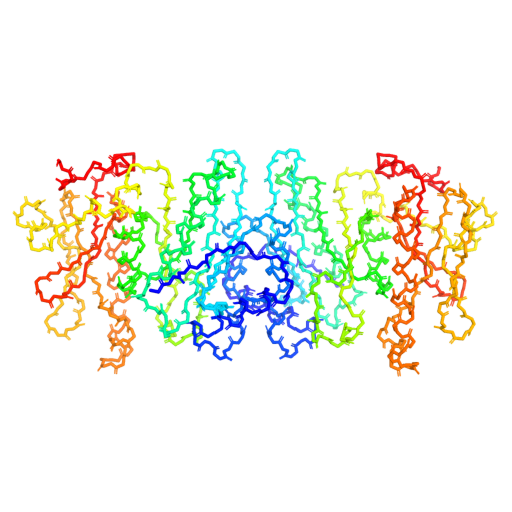 186 ? -5.824 41.875 14.586 1 96.06 186 LYS B O 1
ATOM 3758 N N . THR B 1 187 ? -3.717 42.469 14.148 1 97.06 187 THR B N 1
ATOM 3759 C CA . THR B 1 187 ? -3.965 43.906 14.234 1 97.06 187 THR B CA 1
ATOM 3760 C C . THR B 1 187 ? -4.66 44.406 12.969 1 97.06 187 THR B C 1
ATOM 3762 O O . THR B 1 187 ? -5.527 45.281 13.039 1 97.06 187 THR B O 1
ATOM 3765 N N . VAL B 1 188 ? -4.312 43.844 11.828 1 96.69 188 VAL B N 1
ATOM 3766 C CA . VAL B 1 188 ? -4.805 44.375 10.562 1 96.69 188 VAL B CA 1
ATOM 3767 C C . VAL B 1 188 ? -6.023 43.562 10.109 1 96.69 188 VAL B C 1
ATOM 3769 O O . VAL B 1 188 ? -6.996 44.156 9.609 1 96.69 188 VAL B O 1
ATOM 3772 N N . TYR B 1 189 ? -6.027 42.281 10.375 1 95.69 189 TYR B N 1
ATOM 3773 C CA . TYR B 1 189 ? -7.074 41.469 9.789 1 95.69 189 TYR B CA 1
ATOM 3774 C C . TYR B 1 189 ? -7.992 40.906 10.867 1 95.69 189 TYR B C 1
ATOM 3776 O O . TYR B 1 189 ? -8.844 40.062 10.578 1 95.69 189 TYR B O 1
ATOM 3784 N N . GLY B 1 190 ? -7.77 41.281 12.086 1 94.44 190 GLY B N 1
ATOM 3785 C CA . GLY B 1 190 ? -8.68 40.938 13.164 1 94.44 190 GLY B CA 1
ATOM 3786 C C . GLY B 1 190 ? -8.617 39.469 13.547 1 94.44 190 GLY B C 1
ATOM 3787 O O . GLY B 1 190 ? -9.602 38.906 14.023 1 94.44 190 GLY B O 1
ATOM 3788 N N . ALA B 1 191 ? -7.461 38.875 13.336 1 96.06 191 ALA B N 1
ATOM 3789 C CA . ALA B 1 191 ? -7.324 37.438 13.672 1 96.06 191 ALA B CA 1
ATOM 3790 C C . ALA B 1 191 ? -7.441 37.219 15.18 1 96.06 191 ALA B C 1
ATOM 3792 O O . ALA B 1 191 ? -6.914 38 15.969 1 96.06 191 ALA B O 1
ATOM 3793 N N . VAL B 1 192 ? -8.141 36.188 15.508 1 96.06 192 VAL B N 1
ATOM 3794 C CA . VAL B 1 192 ? -8.25 35.812 16.906 1 96.06 192 VAL B CA 1
ATOM 3795 C C . VAL B 1 192 ? -7.406 34.562 17.172 1 96.06 192 VAL B C 1
ATOM 3797 O O . VAL B 1 192 ? -7.207 33.75 16.266 1 96.06 192 VAL B O 1
ATOM 3800 N N . GLU B 1 193 ? -6.93 34.438 18.375 1 96 193 GLU B N 1
ATOM 3801 C CA . GLU B 1 193 ? -6.215 33.25 18.766 1 96 193 GLU B CA 1
ATOM 3802 C C . GLU B 1 193 ? -7.16 32.219 19.406 1 96 193 GLU B C 1
ATOM 3804 O O . GLU B 1 193 ? -7.715 32.469 20.484 1 96 193 GLU B O 1
ATOM 3809 N N . ALA B 1 194 ? -7.332 31.156 18.719 1 96.19 194 ALA B N 1
ATOM 3810 C CA . ALA B 1 194 ? -8.078 30.047 19.328 1 96.19 194 ALA B CA 1
ATOM 3811 C C . ALA B 1 194 ? -7.227 29.328 20.359 1 96.19 194 ALA B C 1
ATOM 3813 O O . ALA B 1 194 ? -7.762 28.75 21.312 1 96.19 194 ALA B O 1
ATOM 3814 N N . LEU B 1 195 ? -5.941 29.312 20.203 1 97.19 195 LEU B N 1
ATOM 3815 C CA . LEU B 1 195 ? -4.934 28.828 21.141 1 97.19 195 LEU B CA 1
ATOM 3816 C C . LEU B 1 195 ? -3.727 29.766 21.156 1 97.19 195 LEU B C 1
ATOM 3818 O O . LEU B 1 195 ? -3.176 30.094 20.109 1 97.19 195 LEU B O 1
ATOM 3822 N N . ALA B 1 196 ? -3.377 30.141 22.344 1 96.56 196 ALA B N 1
ATOM 3823 C CA . ALA B 1 196 ? -2.254 31.078 22.484 1 96.56 196 ALA B CA 1
ATOM 3824 C C . ALA B 1 196 ? -1.046 30.375 23.109 1 96.56 196 ALA B C 1
ATOM 3826 O O . ALA B 1 196 ? -1.171 29.297 23.672 1 96.56 196 ALA B O 1
ATOM 3827 N N . HIS B 1 197 ? 0.103 30.938 22.812 1 95.88 197 HIS B N 1
ATOM 3828 C CA . HIS B 1 197 ? 1.3 30.547 23.547 1 95.88 197 HIS B CA 1
ATOM 3829 C C . HIS B 1 197 ? 1.278 31.109 24.969 1 95.88 197 HIS B C 1
ATOM 3831 O O . HIS B 1 197 ? 0.955 32.281 25.172 1 95.88 197 HIS B O 1
ATOM 3837 N N . GLY B 1 198 ? 1.628 30.234 25.891 1 93.12 198 GLY B N 1
ATOM 3838 C CA . GLY B 1 198 ? 1.938 30.734 27.219 1 93.12 198 GLY B CA 1
ATOM 3839 C C . GLY B 1 198 ? 3.381 31.188 27.359 1 93.12 198 GLY B C 1
ATOM 3840 O O . GLY B 1 198 ? 4.242 30.781 26.578 1 93.12 198 GLY B O 1
ATOM 3841 N N . ASP B 1 199 ? 3.658 32.031 28.391 1 87.62 199 ASP B N 1
ATOM 3842 C CA . ASP B 1 199 ? 5.016 32.531 28.641 1 87.62 199 ASP B CA 1
ATOM 3843 C C . ASP B 1 199 ? 5.883 31.406 29.234 1 87.62 199 ASP B C 1
ATOM 3845 O O . ASP B 1 199 ? 7.113 31.484 29.203 1 87.62 199 ASP B O 1
ATOM 3849 N N . ASP B 1 200 ? 5.305 30.312 29.656 1 88.44 200 ASP B N 1
ATOM 3850 C CA . ASP B 1 200 ? 5.992 29.219 30.344 1 88.44 200 ASP B CA 1
ATOM 3851 C C . ASP B 1 200 ? 6.246 28.047 29.391 1 88.44 200 ASP B C 1
ATOM 3853 O O . ASP B 1 200 ? 6.695 26.984 29.828 1 88.44 200 ASP B O 1
ATOM 3857 N N . GLY B 1 201 ? 5.949 28.234 28.156 1 88.62 201 GLY B N 1
ATOM 3858 C CA . GLY B 1 201 ? 6.164 27.156 27.203 1 88.62 201 GLY B CA 1
ATOM 3859 C C . GLY B 1 201 ? 4.957 26.25 27.047 1 88.62 201 GLY B C 1
ATOM 3860 O O . GLY B 1 201 ? 4.984 25.297 26.25 1 88.62 201 GLY B O 1
ATOM 3861 N N . TYR B 1 202 ? 3.896 26.547 27.719 1 93.69 202 TYR B N 1
ATOM 3862 C CA . TYR B 1 202 ? 2.66 25.781 27.672 1 93.69 202 TYR B CA 1
ATOM 3863 C C . TYR B 1 202 ? 1.609 26.484 26.828 1 93.69 202 TYR B C 1
ATOM 3865 O O . TYR B 1 202 ? 1.712 27.672 26.562 1 93.69 202 TYR B O 1
ATOM 3873 N N . PRO B 1 203 ? 0.732 25.688 26.297 1 96 203 PRO B N 1
ATOM 3874 C CA . PRO B 1 203 ? -0.364 26.328 25.562 1 96 203 PRO B CA 1
ATOM 3875 C C . PRO B 1 203 ? -1.355 27.031 26.469 1 96 203 PRO B C 1
ATOM 3877 O O . PRO B 1 203 ? -1.546 26.625 27.625 1 96 203 PRO B O 1
ATOM 3880 N N . ARG B 1 204 ? -2.016 28.031 25.984 1 95.25 204 ARG B N 1
ATOM 3881 C CA . ARG B 1 204 ? -3.043 28.781 26.703 1 95.25 204 ARG B CA 1
ATOM 3882 C C . ARG B 1 204 ? -4.348 28.812 25.922 1 95.25 204 ARG B C 1
ATOM 3884 O O . ARG B 1 204 ? -4.527 29.672 25.047 1 95.25 204 ARG B O 1
ATOM 3891 N N . PRO B 1 205 ? -5.219 27.906 26.234 1 92.5 205 PRO B N 1
ATOM 3892 C CA . PRO B 1 205 ? -6.492 27.875 25.516 1 92.5 205 PRO B CA 1
ATOM 3893 C C . PRO B 1 205 ? -7.293 29.172 25.688 1 92.5 205 PRO B C 1
ATOM 3895 O O . PRO B 1 205 ? -7.242 29.812 26.734 1 92.5 205 PRO B O 1
ATOM 3898 N N . ARG B 1 206 ? -7.969 29.453 24.547 1 87.38 206 ARG B N 1
ATOM 3899 C CA . ARG B 1 206 ? -8.852 30.625 24.578 1 87.38 206 ARG B CA 1
ATOM 3900 C C . ARG B 1 206 ? -10.312 30.203 24.469 1 87.38 206 ARG B C 1
ATOM 3902 O O . ARG B 1 206 ? -10.641 29.25 23.75 1 87.38 206 ARG B O 1
ATOM 3909 N N . GLU B 1 207 ? -11.227 30.547 25.297 1 69.44 207 GLU B N 1
ATOM 3910 C CA . GLU B 1 207 ? -12.617 30.109 25.375 1 69.44 207 GLU B CA 1
ATOM 3911 C C . GLU B 1 207 ? -13.43 30.688 24.219 1 69.44 207 GLU B C 1
ATOM 3913 O O . GLU B 1 207 ? -14.391 30.078 23.75 1 69.44 207 GLU B O 1
ATOM 3918 N N . ALA B 1 208 ? -13.25 31.859 23.781 1 65.31 208 ALA B N 1
ATOM 3919 C CA . ALA B 1 208 ? -14.164 32.438 22.797 1 65.31 208 ALA B CA 1
ATOM 3920 C C . ALA B 1 208 ? -13.406 33.031 21.625 1 65.31 208 ALA B C 1
ATOM 3922 O O . ALA B 1 208 ? -12.398 33.719 21.812 1 65.31 208 ALA B O 1
ATOM 3923 N N . TRP B 1 209 ? -13.672 32.375 20.375 1 69.88 209 TRP B N 1
ATOM 3924 C CA . TRP B 1 209 ? -12.992 32.938 19.203 1 69.88 209 TRP B CA 1
ATOM 3925 C C . TRP B 1 209 ? -13.945 33.75 18.359 1 69.88 209 TRP B C 1
ATOM 3927 O O . TRP B 1 209 ? -13.555 34.312 17.328 1 69.88 209 TRP B O 1
ATOM 3937 N N . GLY B 1 210 ? -15.094 33.969 18.969 1 71.81 210 GLY B N 1
ATOM 3938 C CA . GLY B 1 210 ? -16.078 34.719 18.219 1 71.81 210 GLY B CA 1
ATOM 3939 C C . GLY B 1 210 ? -16.266 34.25 16.797 1 71.81 210 GLY B C 1
ATOM 3940 O O . GLY B 1 210 ? -16.203 33.031 16.531 1 71.81 210 GLY B O 1
ATOM 3941 N N . ASP B 1 211 ? -16.594 35.156 15.836 1 82.81 211 ASP B N 1
ATOM 3942 C CA . ASP B 1 211 ? -16.875 34.875 14.43 1 82.81 211 ASP B CA 1
ATOM 3943 C C . ASP B 1 211 ? -15.836 35.531 13.516 1 82.81 211 ASP B C 1
ATOM 3945 O O . ASP B 1 211 ? -16.172 35.969 12.414 1 82.81 211 ASP B O 1
ATOM 3949 N N . ALA B 1 212 ? -14.602 35.594 14.039 1 93.69 212 ALA B N 1
ATOM 3950 C CA . ALA B 1 212 ? -13.555 36.219 13.234 1 93.69 212 ALA B CA 1
ATOM 3951 C C . ALA B 1 212 ? -13.328 35.438 11.938 1 93.69 212 ALA B C 1
ATOM 3953 O O . ALA B 1 212 ? -13.531 34.219 11.883 1 93.69 212 ALA B O 1
ATOM 3954 N N . GLU B 1 213 ? -12.914 36.156 10.969 1 96 213 GLU B N 1
ATOM 3955 C CA . GLU B 1 213 ? -12.648 35.562 9.664 1 96 213 GLU B CA 1
ATOM 3956 C C . GLU B 1 213 ? -11.336 34.781 9.68 1 96 213 GLU B C 1
ATOM 3958 O O . GLU B 1 213 ? -11.188 33.781 8.945 1 96 213 GLU B O 1
ATOM 3963 N N . VAL B 1 214 ? -10.414 35.25 10.469 1 97.31 214 VAL B N 1
ATOM 3964 C CA . VAL B 1 214 ? -9.109 34.625 10.586 1 97.31 214 VAL B CA 1
ATOM 3965 C C . VAL B 1 214 ? -8.883 34.156 12.031 1 97.31 214 VAL B C 1
ATOM 3967 O O . VAL B 1 214 ? -9.219 34.875 12.977 1 97.31 214 VAL B O 1
ATOM 3970 N N . ALA B 1 215 ? -8.398 32.969 12.18 1 97.44 215 ALA B N 1
ATOM 3971 C CA . ALA B 1 215 ? -8.062 32.406 13.492 1 97.44 215 ALA B CA 1
ATOM 3972 C C . ALA B 1 215 ? -6.656 31.812 13.492 1 97.44 215 ALA B C 1
ATOM 3974 O O . ALA B 1 215 ? -6.18 31.328 12.461 1 97.44 215 ALA B O 1
ATOM 3975 N N . LEU B 1 216 ? -6.02 31.953 14.625 1 97.62 216 LEU B N 1
ATOM 3976 C CA . LEU B 1 216 ? -4.672 31.422 14.812 1 97.62 216 LEU B CA 1
ATOM 3977 C C . LEU B 1 216 ? -4.656 30.328 15.883 1 97.62 216 LEU B C 1
ATOM 3979 O O . LEU B 1 216 ? -5.348 30.453 16.891 1 97.62 216 LEU B O 1
ATOM 3983 N N . VAL B 1 217 ? -3.934 29.297 15.633 1 97.81 217 VAL B N 1
ATOM 3984 C CA . VAL B 1 217 ? -3.674 28.25 16.625 1 97.81 217 VAL B CA 1
ATOM 3985 C C . VAL B 1 217 ? -2.172 28.156 16.891 1 97.81 217 VAL B C 1
ATOM 3987 O O . VAL B 1 217 ? -1.396 27.812 15.992 1 97.81 217 VAL B O 1
ATOM 3990 N N . ALA B 1 218 ? -1.807 28.422 18.125 1 97.62 218 ALA B N 1
ATOM 3991 C CA . ALA B 1 218 ? -0.403 28.297 18.5 1 97.62 218 ALA B CA 1
ATOM 3992 C C . ALA B 1 218 ? 0.075 26.844 18.359 1 97.62 218 ALA B C 1
ATOM 3994 O O . ALA B 1 218 ? -0.658 25.906 18.688 1 97.62 218 ALA B O 1
ATOM 3995 N N . LEU B 1 219 ? 1.262 26.703 17.891 1 97.44 219 LEU B N 1
ATOM 3996 C CA . LEU B 1 219 ? 1.935 25.406 17.812 1 97.44 219 LEU B CA 1
ATOM 3997 C C . LEU B 1 219 ? 3.303 25.469 18.484 1 97.44 219 LEU B C 1
ATOM 3999 O O . LEU B 1 219 ? 4.016 26.469 18.375 1 97.44 219 LEU B O 1
ATOM 4003 N N . PRO B 1 220 ? 3.635 24.359 19.141 1 93.75 220 PRO B N 1
ATOM 4004 C CA . PRO B 1 220 ? 5.035 24.328 19.562 1 93.75 220 PRO B CA 1
ATOM 4005 C C . PRO B 1 220 ? 6.012 24.266 18.391 1 93.75 220 PRO B C 1
ATOM 4007 O O . PRO B 1 220 ? 5.691 23.688 17.359 1 93.75 220 PRO B O 1
ATOM 4010 N N . ARG B 1 221 ? 7.117 24.906 18.562 1 84.38 221 ARG B N 1
ATOM 4011 C CA . ARG B 1 221 ? 8.094 24.844 17.484 1 84.38 221 ARG B CA 1
ATOM 4012 C C . ARG B 1 221 ? 8.461 23.391 17.172 1 84.38 221 ARG B C 1
ATOM 4014 O O . ARG B 1 221 ? 8.586 23.016 16 1 84.38 221 ARG B O 1
ATOM 4021 N N . SER B 1 222 ? 8.688 22.656 18.203 1 84.56 222 SER B N 1
ATOM 4022 C CA . SER B 1 222 ? 8.93 21.219 18.109 1 84.56 222 SER B CA 1
ATOM 4023 C C . SER B 1 222 ? 8.367 20.484 19.328 1 84.56 222 SER B C 1
ATOM 4025 O O . SER B 1 222 ? 8.82 20.703 20.453 1 84.56 222 SER B O 1
ATOM 4027 N N . ILE B 1 223 ? 7.512 19.578 19.031 1 89.12 223 ILE B N 1
ATOM 4028 C CA . ILE B 1 223 ? 6.914 18.812 20.125 1 89.12 223 ILE B CA 1
ATOM 4029 C C . ILE B 1 223 ? 7.965 17.922 20.781 1 89.12 223 ILE B C 1
ATOM 4031 O O . ILE B 1 223 ? 7.922 17.688 21.984 1 89.12 223 ILE B O 1
ATOM 4035 N N . THR B 1 224 ? 8.93 17.562 20.016 1 84.25 224 THR B N 1
ATOM 4036 C CA . THR B 1 224 ? 10.023 16.75 20.531 1 84.25 224 THR B CA 1
ATOM 4037 C C . THR B 1 224 ? 10.844 17.531 21.547 1 84.25 224 THR B C 1
ATOM 4039 O O . THR B 1 224 ? 11.219 17.016 22.594 1 84.25 224 THR B O 1
ATOM 4042 N N . VAL B 1 225 ? 11.07 18.734 21.234 1 85.5 225 VAL B N 1
ATOM 4043 C CA . VAL B 1 225 ? 11.836 19.609 22.125 1 85.5 225 VAL B CA 1
ATOM 4044 C C . VAL B 1 225 ? 11.039 19.891 23.391 1 85.5 225 VAL B C 1
ATOM 4046 O O . VAL B 1 225 ? 11.594 19.875 24.5 1 85.5 225 VAL B O 1
ATOM 4049 N N . VAL B 1 226 ? 9.766 20.125 23.234 1 90.62 226 VAL B N 1
ATOM 4050 C CA . VAL B 1 226 ? 8.898 20.359 24.375 1 90.62 226 VAL B CA 1
ATOM 4051 C C . VAL B 1 226 ? 8.953 19.156 25.312 1 90.62 226 VAL B C 1
ATOM 4053 O O . VAL B 1 226 ? 9.102 19.312 26.531 1 90.62 226 VAL B O 1
ATOM 4056 N N . ARG B 1 227 ? 8.883 17.984 24.734 1 89.25 227 ARG B N 1
ATOM 4057 C CA . ARG B 1 227 ? 8.914 16.75 25.531 1 89.25 227 ARG B CA 1
ATOM 4058 C C . ARG B 1 227 ? 10.25 16.609 26.266 1 89.25 227 ARG B C 1
ATOM 4060 O O . ARG B 1 227 ? 10.281 16.234 27.438 1 89.25 227 ARG B O 1
ATOM 4067 N N . GLU B 1 228 ? 11.32 16.906 25.609 1 89.19 228 GLU B N 1
ATOM 4068 C CA . GLU B 1 228 ? 12.656 16.75 26.172 1 89.19 228 GLU B CA 1
ATOM 4069 C C . GLU B 1 228 ? 12.914 17.781 27.266 1 89.19 228 GLU B C 1
ATOM 4071 O O . GLU B 1 228 ? 13.492 17.453 28.312 1 89.19 228 GLU B O 1
ATOM 4076 N N . GLU B 1 229 ? 12.438 18.938 27.078 1 91.38 229 GLU B N 1
ATOM 4077 C CA . GLU B 1 229 ? 12.781 20.031 27.969 1 91.38 229 GLU B CA 1
ATOM 4078 C C . GLU B 1 229 ? 11.781 20.156 29.109 1 91.38 229 GLU B C 1
ATOM 4080 O O . GLU B 1 229 ? 12.156 20.484 30.234 1 91.38 229 GLU B O 1
ATOM 4085 N N . LEU B 1 230 ? 10.516 19.906 28.812 1 92.44 230 LEU B N 1
ATOM 4086 C CA . LEU B 1 230 ? 9.484 20.172 29.812 1 92.44 230 LEU B CA 1
ATOM 4087 C C . LEU B 1 230 ? 8.805 18.891 30.266 1 92.44 230 LEU B C 1
ATOM 4089 O O . LEU B 1 230 ? 8.055 18.891 31.234 1 92.44 230 LEU B O 1
ATOM 4093 N N . GLY B 1 231 ? 9.031 17.828 29.531 1 90.06 231 GLY B N 1
ATOM 4094 C CA . GLY B 1 231 ? 8.5 16.547 29.938 1 90.06 231 GLY B CA 1
ATOM 4095 C C . GLY B 1 231 ? 7.262 16.141 29.172 1 90.06 231 GLY B C 1
ATOM 4096 O O . GLY B 1 231 ? 6.715 16.938 28.391 1 90.06 231 GLY B O 1
ATOM 4097 N N . ILE B 1 232 ? 6.805 14.914 29.406 1 91 232 ILE B N 1
ATOM 4098 C CA . ILE B 1 232 ? 5.723 14.289 28.656 1 91 232 ILE B CA 1
ATOM 4099 C C . ILE B 1 232 ? 4.402 14.984 28.984 1 91 232 ILE B C 1
ATOM 4101 O O . ILE B 1 232 ? 3.52 15.094 28.125 1 91 232 ILE B O 1
ATOM 4105 N N . ASP B 1 233 ? 4.254 15.469 30.156 1 91.56 233 ASP B N 1
ATOM 4106 C CA . ASP B 1 233 ? 3.014 16.125 30.547 1 91.56 233 ASP B CA 1
ATOM 4107 C C . ASP B 1 233 ? 2.809 17.422 29.766 1 91.56 233 ASP B C 1
ATOM 4109 O O . ASP B 1 233 ? 1.686 17.734 29.375 1 91.56 233 ASP B O 1
ATOM 4113 N N . ALA B 1 234 ? 3.875 18.141 29.547 1 93.5 234 ALA B N 1
ATOM 4114 C CA . ALA B 1 234 ? 3.801 19.359 28.75 1 93.5 234 ALA B CA 1
ATOM 4115 C C . ALA B 1 234 ? 3.41 19.031 27.312 1 93.5 234 ALA B C 1
ATOM 4117 O O . ALA B 1 234 ? 2.584 19.734 26.719 1 93.5 234 ALA B O 1
ATOM 4118 N N . ALA B 1 235 ? 4.016 17.984 26.812 1 93.44 235 ALA B N 1
ATOM 4119 C CA . ALA B 1 235 ? 3.697 17.547 25.453 1 93.44 235 ALA B CA 1
ATOM 4120 C C . ALA B 1 235 ? 2.23 17.141 25.328 1 93.44 235 ALA B C 1
ATOM 4122 O O . ALA B 1 235 ? 1.566 17.469 24.344 1 93.44 235 ALA B O 1
ATOM 4123 N N . ARG B 1 236 ? 1.749 16.5 26.328 1 93.25 236 ARG B N 1
ATOM 4124 C CA . ARG B 1 236 ? 0.354 16.078 26.344 1 93.25 236 ARG B CA 1
ATOM 4125 C C . ARG B 1 236 ? -0.584 17.281 26.406 1 93.25 236 ARG B C 1
ATOM 4127 O O . ARG B 1 236 ? -1.646 17.266 25.781 1 93.25 236 ARG B O 1
ATOM 4134 N N . ARG B 1 237 ? -0.236 18.219 27.109 1 94.44 237 ARG B N 1
ATOM 4135 C CA . ARG B 1 237 ? -1.049 19.438 27.188 1 94.44 237 ARG B CA 1
ATOM 4136 C C . ARG B 1 237 ? -1.142 20.109 25.828 1 94.44 237 ARG B C 1
ATOM 4138 O O . ARG B 1 237 ? -2.215 20.562 25.438 1 94.44 237 ARG B O 1
ATOM 4145 N N . TRP B 1 238 ? -0.048 20.156 25.172 1 95.81 238 TRP B N 1
ATOM 4146 C CA . TRP B 1 238 ? -0.047 20.719 23.812 1 95.81 238 TRP B CA 1
ATOM 4147 C C . TRP B 1 238 ? -0.936 19.906 22.891 1 95.81 238 TRP B C 1
ATOM 4149 O O . TRP B 1 238 ? -1.718 20.453 22.109 1 95.81 238 TRP B O 1
ATOM 4159 N N . ARG B 1 239 ? -0.841 18.609 22.984 1 95.19 239 ARG B N 1
ATOM 4160 C CA . ARG B 1 239 ? -1.653 17.719 22.156 1 95.19 239 ARG B CA 1
ATOM 4161 C C . ARG B 1 239 ? -3.141 17.969 22.375 1 95.19 239 ARG B C 1
ATOM 4163 O O . ARG B 1 239 ? -3.896 18.172 21.438 1 95.19 239 ARG B O 1
ATOM 4170 N N . MET B 1 240 ? -3.5 18.016 23.609 1 95.44 240 MET B N 1
ATOM 4171 C CA . MET B 1 240 ? -4.914 18.156 23.938 1 95.44 240 MET B CA 1
ATOM 4172 C C . MET B 1 240 ? -5.418 19.547 23.578 1 95.44 240 MET B C 1
ATOM 4174 O O . MET B 1 240 ? -6.527 19.703 23.062 1 95.44 240 MET B O 1
ATOM 4178 N N . ALA B 1 241 ? -4.609 20.516 23.812 1 96.06 241 ALA B N 1
ATOM 4179 C CA . ALA B 1 241 ? -5.012 21.891 23.547 1 96.06 241 ALA B CA 1
ATOM 4180 C C . ALA B 1 241 ? -5.137 22.156 22.047 1 96.06 241 ALA B C 1
ATOM 4182 O O . ALA B 1 241 ? -6.098 22.781 21.594 1 96.06 241 ALA B O 1
ATOM 4183 N N . THR B 1 242 ? -4.148 21.688 21.312 1 96.44 242 THR B N 1
ATOM 4184 C CA . THR B 1 242 ? -4.195 21.875 19.859 1 96.44 242 THR B CA 1
ATOM 4185 C C . THR B 1 242 ? -5.352 21.094 19.25 1 96.44 242 THR B C 1
ATOM 4187 O O . THR B 1 242 ? -6.051 21.594 18.375 1 96.44 242 THR B O 1
ATOM 4190 N N . ARG B 1 243 ? -5.574 19.891 19.719 1 96.56 243 ARG B N 1
ATOM 4191 C CA . ARG B 1 243 ? -6.715 19.094 19.266 1 96.56 243 ARG B CA 1
ATOM 4192 C C . ARG B 1 243 ? -8.023 19.859 19.453 1 96.56 243 ARG B C 1
ATOM 4194 O O . ARG B 1 243 ? -8.82 19.984 18.516 1 96.56 243 ARG B O 1
ATOM 4201 N N . LYS B 1 244 ? -8.188 20.344 20.656 1 96.38 244 LYS B N 1
ATOM 4202 C CA . LYS B 1 244 ? -9.43 21.047 20.969 1 96.38 244 LYS B CA 1
ATOM 4203 C C . LYS B 1 244 ? -9.594 22.297 20.109 1 96.38 244 LYS B C 1
ATOM 4205 O O . LYS B 1 244 ? -10.664 22.531 19.547 1 96.38 244 LYS B O 1
ATOM 4210 N N . ALA B 1 245 ? -8.594 23.047 19.969 1 96.81 245 ALA B N 1
ATOM 4211 C CA . ALA B 1 245 ? -8.656 24.281 19.219 1 96.81 245 ALA B CA 1
ATOM 4212 C C . ALA B 1 245 ? -8.914 24.016 17.734 1 96.81 245 ALA B C 1
ATOM 4214 O O . ALA B 1 245 ? -9.789 24.625 17.125 1 96.81 245 ALA B O 1
ATOM 4215 N N . ILE B 1 246 ? -8.156 23.078 17.172 1 97.44 246 ILE B N 1
ATOM 4216 C CA . ILE B 1 246 ? -8.25 22.797 15.734 1 97.44 246 ILE B CA 1
ATOM 4217 C C . ILE B 1 246 ? -9.609 22.188 15.422 1 97.44 246 ILE B C 1
ATOM 4219 O O . ILE B 1 246 ? -10.297 22.625 14.492 1 97.44 246 ILE B O 1
ATOM 4223 N N . THR B 1 247 ? -10.023 21.203 16.203 1 97.19 247 THR B N 1
ATOM 4224 C CA . THR B 1 247 ? -11.312 20.578 15.93 1 97.19 247 THR B CA 1
ATOM 4225 C C . THR B 1 247 ? -12.445 21.578 16.125 1 97.19 247 THR B C 1
ATOM 4227 O O . THR B 1 247 ? -13.445 21.531 15.406 1 97.19 247 THR B O 1
ATOM 4230 N N . GLY B 1 248 ? -12.312 22.438 17.094 1 95.31 248 GLY B N 1
ATOM 4231 C CA . GLY B 1 248 ? -13.289 23.484 17.281 1 95.31 248 GLY B CA 1
ATOM 4232 C C . GLY B 1 248 ? -13.43 24.391 16.078 1 95.31 248 GLY B C 1
ATOM 4233 O O . GLY B 1 248 ? -14.547 24.672 15.625 1 95.31 248 GLY B O 1
ATOM 4234 N N . LEU B 1 249 ? -12.344 24.828 15.555 1 96.38 249 LEU B N 1
ATOM 4235 C CA . LEU B 1 249 ? -12.352 25.703 14.398 1 96.38 249 LEU B CA 1
ATOM 4236 C C . LEU B 1 249 ? -12.914 25 13.172 1 96.38 249 LEU B C 1
ATOM 4238 O O . LEU B 1 249 ? -13.75 25.547 12.453 1 96.38 249 LEU B O 1
ATOM 4242 N N . LEU B 1 250 ? -12.477 23.797 12.969 1 97.12 250 LEU B N 1
ATOM 4243 C CA . LEU B 1 250 ? -12.938 23.047 11.805 1 97.12 250 LEU B CA 1
ATOM 4244 C C . LEU B 1 250 ? -14.445 22.812 11.867 1 97.12 250 LEU B C 1
ATOM 4246 O O . LEU B 1 250 ? -15.125 22.891 10.836 1 97.12 250 LEU B O 1
ATOM 4250 N N . SER B 1 251 ? -14.977 22.578 13.023 1 95.44 251 SER B N 1
ATOM 4251 C CA . SER B 1 251 ? -16.406 22.328 13.195 1 95.44 251 SER B CA 1
ATOM 4252 C C . SER B 1 251 ? -17.219 23.594 12.891 1 95.44 251 SER B C 1
ATOM 4254 O O . SER B 1 251 ? -18.406 23.516 12.609 1 95.44 251 SER B O 1
ATOM 4256 N N . LYS B 1 252 ? -16.547 24.703 12.93 1 94.5 252 LYS B N 1
ATOM 4257 C CA . LYS B 1 252 ? -17.219 25.984 12.68 1 94.5 252 LYS B CA 1
ATOM 4258 C C . LYS B 1 252 ? -17.016 26.438 11.234 1 94.5 252 LYS B C 1
ATOM 4260 O O . LYS B 1 252 ? -17.344 27.562 10.883 1 94.5 252 LYS B O 1
ATOM 4265 N N . GLY B 1 253 ? -16.359 25.578 10.484 1 95.5 253 GLY B N 1
ATOM 4266 C CA . GLY B 1 253 ? -16.25 25.844 9.055 1 95.5 253 GLY B CA 1
ATOM 4267 C C . GLY B 1 253 ? -14.938 26.469 8.664 1 95.5 253 GLY B C 1
ATOM 4268 O O . GLY B 1 253 ? -14.742 26.844 7.504 1 95.5 253 GLY B O 1
ATOM 4269 N N . TYR B 1 254 ? -14.008 26.625 9.609 1 97.31 254 TYR B N 1
ATOM 4270 C CA . TYR B 1 254 ? -12.695 27.156 9.266 1 97.31 254 TYR B CA 1
ATOM 4271 C C . TYR B 1 254 ? -11.883 26.141 8.469 1 97.31 254 TYR B C 1
ATOM 4273 O O . TYR B 1 254 ? -12.086 24.922 8.609 1 97.31 254 TYR B O 1
ATOM 4281 N N . ILE B 1 255 ? -11 26.656 7.656 1 98.62 255 ILE B N 1
ATOM 4282 C CA . ILE B 1 255 ? -10.023 25.875 6.902 1 98.62 255 ILE B CA 1
ATOM 4283 C C . ILE B 1 255 ? -8.609 26.312 7.281 1 98.62 255 ILE B C 1
ATOM 4285 O O . ILE B 1 255 ? -8.32 27.516 7.336 1 98.62 255 ILE B O 1
ATOM 4289 N N . ALA B 1 256 ? -7.781 25.328 7.652 1 98.75 256 ALA B N 1
ATOM 4290 C CA . ALA B 1 256 ? -6.371 25.672 7.828 1 98.75 256 ALA B CA 1
ATOM 4291 C C . ALA B 1 256 ? -5.695 25.922 6.484 1 98.75 256 ALA B C 1
ATOM 4293 O O . ALA B 1 256 ? -5.723 25.062 5.598 1 98.75 256 ALA B O 1
ATOM 4294 N N . VAL B 1 257 ? -5.02 27.094 6.34 1 98.62 257 VAL B N 1
ATOM 4295 C CA . VAL B 1 257 ? -4.625 27.453 4.984 1 98.62 257 VAL B CA 1
ATOM 4296 C C . VAL B 1 257 ? -3.15 27.844 4.961 1 98.62 257 VAL B C 1
ATOM 4298 O O . VAL B 1 257 ? -2.551 27.984 3.891 1 98.62 257 VAL B O 1
ATOM 4301 N N . ASP B 1 258 ? -2.57 28.047 6.164 1 98.5 258 ASP B N 1
ATOM 4302 C CA . ASP B 1 258 ? -1.204 28.562 6.156 1 98.5 258 ASP B CA 1
ATOM 4303 C C . ASP B 1 258 ? -0.54 28.375 7.52 1 98.5 258 ASP B C 1
ATOM 4305 O O . ASP B 1 258 ? -1.119 27.766 8.422 1 98.5 258 ASP B O 1
ATOM 4309 N N . HIS B 1 259 ? 0.691 28.797 7.621 1 98.25 259 HIS B N 1
ATOM 4310 C CA . HIS B 1 259 ? 1.523 28.844 8.82 1 98.25 259 HIS B CA 1
ATOM 4311 C C . HIS B 1 259 ? 2.32 30.141 8.883 1 98.25 259 HIS B C 1
ATOM 4313 O O . HIS B 1 259 ? 2.795 30.641 7.863 1 98.25 259 HIS B O 1
ATOM 4319 N N . THR B 1 260 ? 2.451 30.641 10.07 1 97.94 260 THR B N 1
ATOM 4320 C CA . THR B 1 260 ? 3.25 31.859 10.211 1 97.94 260 THR B CA 1
ATOM 4321 C C . THR B 1 260 ? 3.934 31.906 11.57 1 97.94 260 THR B C 1
ATOM 4323 O O . THR B 1 260 ? 3.723 31.031 12.406 1 97.94 260 THR B O 1
ATOM 4326 N N . PHE B 1 261 ? 4.762 32.875 11.734 1 97.12 261 PHE B N 1
ATOM 4327 C CA . PHE B 1 261 ? 5.453 33.125 12.984 1 97.12 261 PHE B CA 1
ATOM 4328 C C . PHE B 1 261 ? 5.094 34.531 13.508 1 97.12 261 PHE B C 1
ATOM 4330 O O . PHE B 1 261 ? 4.609 35.375 12.75 1 97.12 261 PHE B O 1
ATOM 4337 N N . ASP B 1 262 ? 5.277 34.719 14.789 1 96.69 262 ASP B N 1
ATOM 4338 C CA . ASP B 1 262 ? 5.312 36.062 15.305 1 96.69 262 ASP B CA 1
ATOM 4339 C C . ASP B 1 262 ? 6.746 36.594 15.383 1 96.69 262 ASP B C 1
ATOM 4341 O O . ASP B 1 262 ? 7.684 35.906 14.961 1 96.69 262 ASP B O 1
ATOM 4345 N N . SER B 1 263 ? 6.91 37.781 15.844 1 95.12 263 SER B N 1
ATOM 4346 C CA . SER B 1 263 ? 8.211 38.438 15.867 1 95.12 263 SER B CA 1
ATOM 4347 C C . SER B 1 263 ? 9.18 37.719 16.812 1 95.12 263 SER B C 1
ATOM 4349 O O . SER B 1 263 ? 10.391 37.906 16.703 1 95.12 263 SER B O 1
ATOM 4351 N N . SER B 1 264 ? 8.719 36.906 17.703 1 93.44 264 SER B N 1
ATOM 4352 C CA . SER B 1 264 ? 9.547 36.156 18.656 1 93.44 264 SER B CA 1
ATOM 4353 C C . SER B 1 264 ? 9.859 34.75 18.156 1 93.44 264 SER B C 1
ATOM 4355 O O . SER B 1 264 ? 10.516 33.969 18.844 1 93.44 264 SER B O 1
ATOM 4357 N N . GLY B 1 265 ? 9.312 34.406 17.016 1 93.62 265 GLY B N 1
ATOM 4358 C CA . GLY B 1 265 ? 9.594 33.094 16.422 1 93.62 265 GLY B CA 1
ATOM 4359 C C . GLY B 1 265 ? 8.609 32.031 16.844 1 93.62 265 GLY B C 1
ATOM 4360 O O . GLY B 1 265 ? 8.844 30.828 16.609 1 93.62 265 GLY B O 1
ATOM 4361 N N . ARG B 1 266 ? 7.496 32.469 17.484 1 95.69 266 ARG B N 1
ATOM 4362 C CA . ARG B 1 266 ? 6.465 31.516 17.875 1 95.69 266 ARG B CA 1
ATOM 4363 C C . ARG B 1 266 ? 5.602 31.125 16.688 1 95.69 266 ARG B C 1
ATOM 4365 O O . ARG B 1 266 ? 5.258 31.969 15.859 1 95.69 266 ARG B O 1
ATOM 4372 N N . SER B 1 267 ? 5.277 29.859 16.656 1 96.81 267 SER B N 1
ATOM 4373 C CA . SER B 1 267 ? 4.641 29.266 15.492 1 96.81 267 SER B CA 1
ATOM 4374 C C . SER B 1 267 ? 3.123 29.266 15.633 1 96.81 267 SER B C 1
ATOM 4376 O O . SER B 1 267 ? 2.594 29.031 16.719 1 96.81 267 SER B O 1
ATOM 4378 N N . TYR B 1 268 ? 2.398 29.547 14.414 1 98 268 TYR B N 1
ATOM 4379 C CA . TYR B 1 268 ? 0.941 29.5 14.367 1 98 268 TYR B CA 1
ATOM 4380 C C . TYR B 1 268 ? 0.453 28.844 13.086 1 98 268 TYR B C 1
ATOM 4382 O O . TYR B 1 268 ? 1 29.078 12.008 1 98 268 TYR B O 1
ATOM 4390 N N . ALA B 1 269 ? -0.503 28 13.219 1 98.38 269 ALA B N 1
ATOM 4391 C CA . ALA B 1 269 ? -1.329 27.672 12.062 1 98.38 269 ALA B CA 1
ATOM 4392 C C . ALA B 1 269 ? -2.379 28.75 11.805 1 98.38 269 ALA B C 1
ATOM 4394 O O . ALA B 1 269 ? -2.953 29.297 12.75 1 98.38 269 ALA B O 1
ATOM 4395 N N . VAL B 1 270 ? -2.668 29.016 10.57 1 98.5 270 VAL B N 1
ATOM 4396 C CA . VAL B 1 270 ? -3.602 30.062 10.188 1 98.5 270 VAL B CA 1
ATOM 4397 C C . VAL B 1 270 ? -4.863 29.453 9.594 1 98.5 270 VAL B C 1
ATOM 4399 O O . VAL B 1 270 ? -4.789 28.656 8.656 1 98.5 270 VAL B O 1
ATOM 4402 N N . PHE B 1 271 ? -5.973 29.828 10.156 1 97.75 271 PHE B N 1
ATOM 4403 C CA . PHE B 1 271 ? -7.273 29.359 9.703 1 97.75 271 PHE B CA 1
ATOM 4404 C C . PHE B 1 271 ? -8.102 30.5 9.141 1 97.75 271 PHE B C 1
ATOM 4406 O O . PHE B 1 271 ? -8.016 31.641 9.633 1 97.75 271 PHE B O 1
ATOM 4413 N N . VAL B 1 272 ? -8.93 30.188 8.148 1 98 272 VAL B N 1
ATOM 4414 C CA . VAL B 1 272 ? -9.859 31.188 7.613 1 98 272 VAL B CA 1
ATOM 4415 C C . VAL B 1 272 ? -11.258 30.578 7.535 1 98 272 VAL B C 1
ATOM 4417 O O . VAL B 1 272 ? -11.422 2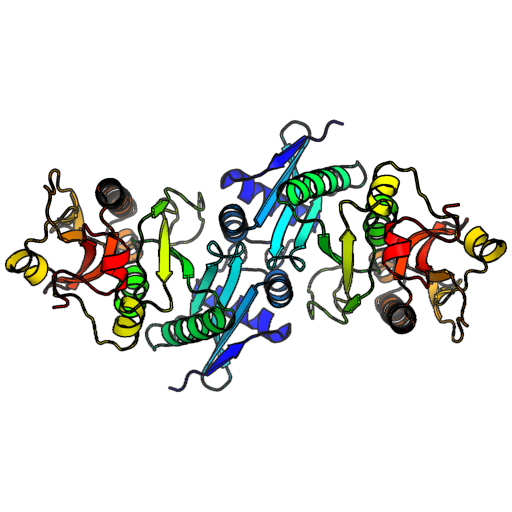9.391 7.238 1 98 272 VAL B O 1
ATOM 4420 N N . LYS B 1 273 ? -12.188 31.375 7.867 1 96.75 273 LYS B N 1
ATOM 4421 C CA . LYS B 1 273 ? -13.586 31.016 7.656 1 96.75 273 LYS B CA 1
ATOM 4422 C C . LYS B 1 273 ? -14.039 31.375 6.246 1 96.75 273 LYS B C 1
ATOM 4424 O O . LYS B 1 273 ? -14.445 32.5 5.992 1 96.75 273 LYS B O 1
ATOM 4429 N N . SER B 1 274 ? -13.922 30.531 5.348 1 95.56 274 SER B N 1
ATOM 4430 C CA . SER B 1 274 ? -14.195 30.719 3.928 1 95.56 274 SER B CA 1
ATOM 4431 C C . SER B 1 274 ? -14.555 29.391 3.25 1 95.56 274 SER B C 1
ATOM 4433 O O . SER B 1 274 ? -14.367 28.328 3.832 1 95.56 274 SER B O 1
ATOM 4435 N N . GLY B 1 275 ? -15.219 29.547 2.111 1 97 275 GLY B N 1
ATOM 4436 C CA . GLY B 1 275 ? -15.43 28.344 1.322 1 97 275 GLY B CA 1
ATOM 4437 C C . GLY B 1 275 ? -14.164 27.844 0.667 1 97 275 GLY B C 1
ATOM 4438 O O . GLY B 1 275 ? -13.266 28.625 0.341 1 97 275 GLY B O 1
ATOM 4439 N N . LEU B 1 276 ? -14.133 26.562 0.471 1 98.12 276 LEU B N 1
ATOM 4440 C CA . LEU B 1 276 ? -12.961 25.938 -0.118 1 98.12 276 LEU B CA 1
ATOM 4441 C C . LEU B 1 276 ? -12.641 26.531 -1.481 1 98.12 276 LEU B C 1
ATOM 4443 O O . LEU B 1 276 ? -11.477 26.766 -1.809 1 98.12 276 LEU B O 1
ATOM 4447 N N . ARG B 1 277 ? -13.617 26.781 -2.268 1 97.94 277 ARG B N 1
ATOM 4448 C CA . ARG B 1 277 ? -13.414 27.328 -3.602 1 97.94 277 ARG B CA 1
ATOM 4449 C C . ARG B 1 277 ? -12.664 28.656 -3.533 1 97.94 277 ARG B C 1
ATOM 4451 O O . ARG B 1 277 ? -11.727 28.891 -4.305 1 97.94 277 ARG B O 1
ATOM 4458 N N . ASP B 1 278 ? -13.078 29.484 -2.635 1 98 278 ASP B N 1
ATOM 4459 C CA . ASP B 1 278 ? -12.422 30.781 -2.477 1 98 278 ASP B CA 1
ATOM 4460 C C . ASP B 1 278 ? -10.969 30.609 -2.045 1 98 278 ASP B C 1
ATOM 4462 O O . ASP B 1 278 ? -10.078 31.297 -2.557 1 98 278 ASP B O 1
ATOM 4466 N N . VAL B 1 279 ? -10.781 29.734 -1.133 1 98.5 279 VAL B N 1
ATOM 4467 C CA . VAL B 1 279 ? -9.43 29.469 -0.656 1 98.5 279 VAL B CA 1
ATOM 4468 C C . VAL B 1 279 ? -8.555 28.984 -1.814 1 98.5 279 VAL B C 1
ATOM 4470 O O . VAL B 1 279 ? -7.441 29.484 -1.999 1 98.5 279 VAL B O 1
ATOM 4473 N N . LEU B 1 280 ? -9.07 28.125 -2.662 1 98.5 280 LEU B N 1
ATOM 4474 C CA . LEU B 1 280 ? -8.305 27.547 -3.758 1 98.5 280 LEU B CA 1
ATOM 4475 C C . LEU B 1 280 ? -8 28.578 -4.828 1 98.5 280 LEU B C 1
ATOM 4477 O O . LEU B 1 280 ? -7.008 28.469 -5.551 1 98.5 280 LEU B O 1
ATOM 4481 N N . GLU B 1 281 ? -8.828 29.531 -4.879 1 98.25 281 GLU B N 1
ATOM 4482 C CA . GLU B 1 281 ? -8.609 30.641 -5.809 1 98.25 281 GLU B CA 1
ATOM 4483 C C . GLU B 1 281 ? -7.723 31.719 -5.188 1 98.25 281 GLU B C 1
ATOM 4485 O O . GLU B 1 281 ? -7.547 32.781 -5.762 1 98.25 281 GLU B O 1
ATOM 4490 N N . ALA B 1 282 ? -7.227 31.438 -3.99 1 97.75 282 ALA B N 1
ATOM 4491 C CA . ALA B 1 282 ? -6.316 32.312 -3.258 1 97.75 282 ALA B CA 1
ATOM 4492 C C . ALA B 1 282 ? -7.012 33.625 -2.863 1 97.75 282 ALA B C 1
ATOM 4494 O O . ALA B 1 282 ? -6.395 34.688 -2.863 1 97.75 282 ALA B O 1
ATOM 4495 N N . ARG B 1 283 ? -8.328 33.5 -2.652 1 97.06 283 ARG B N 1
ATOM 4496 C CA . ARG B 1 283 ? -9.055 34.625 -2.086 1 97.06 283 ARG B CA 1
ATOM 4497 C C . ARG B 1 283 ? -8.977 34.625 -0.562 1 97.06 283 ARG B C 1
ATOM 4499 O O . ARG B 1 283 ? -9.93 34.219 0.113 1 97.06 283 ARG B O 1
ATOM 4506 N N . LEU B 1 284 ? -7.895 35.094 -0.061 1 96.81 284 LEU B N 1
ATOM 4507 C CA . LEU B 1 284 ? -7.613 35.188 1.368 1 96.81 284 LEU B CA 1
ATOM 4508 C C . LEU B 1 284 ? -7.648 36.625 1.841 1 96.81 284 LEU B C 1
ATOM 4510 O O . LEU B 1 284 ? -7.398 37.531 1.058 1 96.81 284 LEU B O 1
ATOM 4514 N N . PRO B 1 285 ? -7.93 36.781 3.031 1 94.94 285 PRO B N 1
ATOM 4515 C CA . PRO B 1 285 ? -8.078 38.156 3.523 1 94.94 285 PRO B CA 1
ATOM 4516 C C . PRO B 1 285 ? -6.844 39.031 3.25 1 94.94 285 PRO B C 1
ATOM 4518 O O . PRO B 1 285 ? -6.969 40.219 3.018 1 94.94 285 PRO B O 1
ATOM 4521 N N . TRP B 1 286 ? -5.648 38.469 3.141 1 93.94 286 TRP B N 1
ATOM 4522 C CA . TRP B 1 286 ? -4.422 39.25 2.994 1 93.94 286 TRP B CA 1
ATOM 4523 C C . TRP B 1 286 ? -3.879 39.156 1.574 1 93.94 286 TRP B C 1
ATOM 4525 O O . TRP B 1 286 ? -2.801 39.688 1.276 1 93.94 286 TRP B O 1
ATOM 4535 N N . ALA B 1 287 ? -4.449 38.344 0.666 1 85.19 287 ALA B N 1
ATOM 4536 C CA . ALA B 1 287 ? -3.945 38.125 -0.687 1 85.19 287 ALA B CA 1
ATOM 4537 C C . ALA B 1 287 ? -4.633 39.031 -1.688 1 85.19 287 ALA B C 1
ATOM 4539 O O . ALA B 1 287 ? -4.441 38.906 -2.898 1 85.19 287 ALA B O 1
ATOM 4540 N N . ARG B 1 288 ? -5.004 40.375 -1.399 1 62.41 288 ARG B N 1
ATOM 4541 C CA . ARG B 1 288 ? -5.664 41.25 -2.344 1 62.41 288 ARG B CA 1
ATOM 4542 C C . ARG B 1 288 ? -4.68 41.781 -3.391 1 62.41 288 ARG B C 1
ATOM 4544 O O . ARG B 1 288 ? -3.484 41.906 -3.117 1 62.41 288 ARG B O 1
#

Secondary structure (DSSP, 8-state):
---EEEE---HHHHHHHHHHHHHHTT-S-GGGSPPHHHHHHHHHTTEEEEEEEETTEEEEEEEEEEE-SGGG-EEEEEEEEE-GGGTTTTHHHHHHHHHHHHHHHTT--EEEEEE-TT-HHHHIIIIIIT--EEEEEETTTT-S--STTTTTT---EEEEEEETTSHHHHHHHTT---PPPHHHHHHHH--EEEEEE-TTSSEEE-S--TT-SEEEEEE-S-HHHHHHHH-HHHHHHHHHHHHHHHHHHHHTTEEEEEEEE-TT--EEEEEEES-HHHHHTT--TT--/---EEEE---HHHHHHHHHHHHHHTT-S-GGGSPPHHHHHHHHHTTEEEEEEEETTEEEEEEEEEEESSGGG-EEEEEEEEE-GGGTTTTHHHHHHHHHHHHHHHTT--EEEEEE-TT-HHHHIIIIIIT--EEEEEETTTT-S--STTTTTT---EEEEEEETTSHHHHHHHTT---PPPHHHHHHHH--EEEEEE-TTSSEEE-S--TT-SEEEEEE-S-HHHHHHHH-HHHHHHHHHHHHHHHHHHHHTTEEEEEEEE-TT--EEEEEEES-HHHHHTT--TT--

pLDDT: mean 93.29, std 8.35, range [57.75, 98.94]

InterPro domains:
  IPR016181 Acyl-CoA N-acyltransferase [SSF55729] (5-137)
  IPR038764 GNAT family N-acetyltransferase, predicted [PTHR41700] (4-274)

Foldseek 3Di:
DDKDKDWDQDLVVLVVQQVLQCQQQVDPPCVPTDDSVVVNCQVVPFKTKMFIDDPRDTFKIWMWGWDDDDPPIEIETEDIGGHPVCPPVCRSVVRVVVVLVVCVVVVHQKYKYKDDVLQQVVQACQFQQQFWKFLDKDWLNVPADPGLQCHPQGDIITMTIRRSPFPRRVCRNVVNDGDDAPVCCCPPQVEEECWDADPVRAIDGDDDRDPGFKYKYWHRNGLSVCCVPVNPVRSNRRSVRRVVSSVVCSVVQKMFRHKHHHPVGTIITMIGRDDPNCVSNVVDPVSD/DDKDKDWDQDLVVLVLQQVLQCQQQVDPPCVPTDDSVVVNCQVVPFKTKMFIDDPRDTFKIWMWGWDDDDPPIEIETEDIGGHPVCPPVCRSVVRVVVVLVVCVVVVHQKYKYKDDVLQQVVQACQFQQQFWKFLDKDWLNVPADPGLQCHPQGDIITMTIRRSPFPRRVCRNVVNDGDDAPVCCCPPQVEEEQWDADPVRAIDGDDDRDPGFKYKYWHRNGLSVCCVPVNPVRSNRRSVRSVVSSVVCSVVQKMFRHKHHHPVGTIITMIGRDDPNCVRNVVDPVSD

Sequence (576 aa):
MEVVVRRLSDPVELEEAVEVHARAWGSRDYREVVAPHILRALVDNGGLVLGAFVGGRMVGASYGWFVGCGEGRYFYSHATGVEEGYKYRGVGFALKARQREEVLREGVSLAKWTFDPLQSLNTRFNLAKLGAVYRVYKVNYYGEMTDEINRGLGSDRVVAEWWLDSRLVGLKLEGRLRPPPAEELKTVYGAVEALAHGDDGYPRPREAWGDAEVALVALPRSITVVREELGIDAARRWRMATRKAITGLLSKGYIAVDHTFDSSGRSYAVFVKSGLRDVLEARLPWARMEVVVRRLSDPVELEEAVEVHARAWGSRDYREVVAPHILRALVDNGGLVLGAFVGGRMVGASYGWFVGCGEGRYFYSHATGVEEGYKYRGVGFALKARQREEVLREGVSLAKWTFDPLQSLNTRFNLAKLGAVYRVYKVNYYGEMTDEINRGLGSDRVVAEWWLDSRLVGLKLEGRLRPPPAEELKTVYGAVEALAHGDDGYPRPREAWGDAEVALVALPRSITVVREELGIDAARRWRMATRKAITGLLSKGYIAVDHTFDSSGRSYAVFVKSGLRDVLEARLPWAR